Protein AF-A0A7Y2U8V0-F1 (afdb_monomer_lite)

Foldseek 3Di:
DAQAADCLQVLLLQVLQVVVVDDDDDPHPNDALCRQVVVCVVVVPQAGEQEDAFPVSLVRLQVSQLVCVVVVHQREYEYDYDNDDLLCCLARRVVR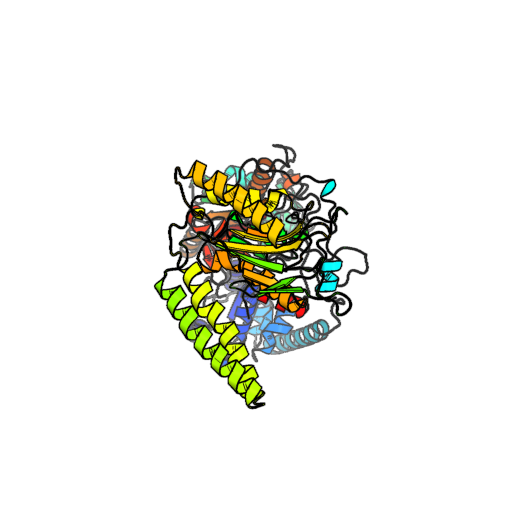HPHHYDYDYGSVRSNVLVVQCPDPVRNVVSRVVSNVSSVVSNVVVPPDDQDFADPVVQLVQEDDDDVVPDFAFFFLDFFKDKDFADQLVLLVQQFQCQVVLVSVVLHAGADPVVRWGHDPDPVSRVVVVVLVVVLVVVSVVCNVVVLKGKIKMKGKALWAADRLWIDRPVQRFIQGWFWAGRDDPPSHHGYILRSQGHHLCLDDDDPDDFPDADADDPVWDFDWDDDPDIDTDDFQHKKKWKWWFQFLDDPVLVVVLVVVLVVLVVQLVVCVVVVPPVSNVVSVVVNVVSCCVRPVVSNLVRGDPLLVVPVVLLVLLLCLLCVCDVNQKHWQKKFDGSTMIITTITGHRVDDPVVSVVSSLVRSQVVSCVVVVHDDGGIHPDMDMDGQHDDVSVLVSVVVRVCSCVVSPNDPPPRIDGDSNDPNVPPPDDPRPSSTMKMKMKMFMPSLQVVLVVCVVVVNNVVNSSSVSVRLSSQVSVVLVVLVVSCVSSPPDPVPPDDSVCSVVVVDAWDWDFDCDQSHNHLCSVVSRCSSNVTCVSGVWDAGPSGQIPPNSMTITMIRRRRPDDDDGRDDDDPNSVVVSCVVVVHD

Secondary structure (DSSP, 8-state):
-TT----HHHHHHHHHHHHTT-------SS--HHHHHHHHHHTT-S-EEEE-SSTHHHHHHHHHHHHHHHTT----EEEESTT--HHHIIIIIGGG-SS-EEE--SHHHHHHHHHHHH-TTTHHHHHHHHHHHHHHHHHHHTS--PPB--HHHHHHT-----TTS--PPPPS--EEEEEEEE-HHHHHTT---HHHHHHTT--SEEETTTTEEE-S-HHHHHHHHHHHHHHHHHHHHHHHTT--EEEEEEEEEEEEEETTEEEEGGGTEEEE--B--B--TTS----BGGGGS-B--------S------PPPTTSPPEEEESSSEEEE-TT--EEEEEEBTTSS-HHHHHHHHHHHHHHHHHHHHHHHTT-HHHHHHHHHHHHHHHIIIIIHHHHTT-S--GGGSHHHHHHHHHHHHTTBTTTEEEEEEEE-SSEEEEEEEE-TT--HHHHHHHHHHHHHHHHHHHHT--S-SB-SPPEEEE--SHHHHHHHHHHHHHHHHHTT--S-SSEEE-TT---SS---------EEEEEEEEEEESHHHHHHHHHHTT-HHHHHHHHHHHHHHHHHHHHHHHHHHHHHHTSS-TTSS-HHHHHTT-SSSB-PPBTBTTS--TTHHHHHHHHHTHHHHH--EE-TT--EESSSEEEEEEB--TT----------HHHHHHHHHHHT--

Sequence (684 aa):
VKGDVHDIGKNIVGVVLACNGFEVIDLGVMVPCEKILDVAAEKRADVIGLSGLITPSLDEMVNIAKEMERRELKTPILIGGATTSPAHTAVKIAPHYSGPIIHVLDASRSVPVTTSLLSEDGRDDLIAQNDAKHAKLRDTFNKKDKETISLEQARNNAAKINWDDYTPPTPEFTGTRVIENQSLRELVDYIDWTPFFHAWELRGVWDRETKTLKSKNTAAAEVAQKLYSDAQELLEEIIESKRFKAKGIYGFFPAYADGDDIILPEHNATFHTLRQQTAKSSGKPNYALSDFVRDGDLRSPSPANKFKTSYPDDETKIQKTRSRLPHWTQSGATYAVTFRLSDSLPRTIIQSYRQEKKHLTQLLNQAIADDNQALEKDATKQLEKLYREKIESALDHEHGACHMKNPDIAQIVADAITHFDGERYSLAAWCVMSNHVHLLIQPKPEYTLPDILKSIKNYSALQANKQLGVTGSFWQKESYDHLIRDEDDFWNQLEYIQHNPTKVGLHDYPFLYIHEDIDDGMTRRPEVAVTDHIGGFVVGIHGADEWAAELREKHEVDSAIMVQAIADRLAEAFAELLHHRARVAWGYERPNEFNHNELIKEIYQGIRPAPGYPAQPDHTEKKTLFKLLKASEQTDIHLTESCAMHPGAAVSGLLFSHPESKYFAISELQKDQVKDYAKRKGWT

Structure (mmCIF, N/CA/C/O backbone):
data_AF-A0A7Y2U8V0-F1
#
_entry.id   AF-A0A7Y2U8V0-F1
#
loop_
_atom_site.group_PDB
_atom_site.id
_atom_site.type_symbol
_atom_site.label_atom_id
_atom_site.label_alt_id
_atom_site.label_comp_id
_atom_site.label_asym_id
_atom_site.label_entity_id
_atom_site.label_seq_id
_atom_site.pdbx_PDB_ins_code
_atom_site.Cartn_x
_atom_site.Cartn_y
_atom_site.Cartn_z
_atom_site.occupancy
_atom_site.B_iso_or_equiv
_atom_site.auth_seq_id
_atom_site.auth_comp_id
_atom_site.auth_asym_id
_atom_site.auth_atom_id
_atom_site.pdbx_PDB_model_num
ATOM 1 N N . VAL A 1 1 ? -15.728 -2.682 11.262 1.00 89.44 1 VAL A N 1
ATOM 2 C CA . VAL A 1 1 ? -16.584 -3.333 10.231 1.00 89.44 1 VAL A CA 1
ATOM 3 C C . VAL A 1 1 ? -15.871 -4.564 9.671 1.00 89.44 1 VAL A C 1
ATOM 5 O O . VAL A 1 1 ? -14.759 -4.838 10.118 1.00 89.44 1 VAL A O 1
ATOM 8 N N . LYS A 1 2 ? -16.480 -5.322 8.747 1.00 91.88 2 LYS A N 1
ATOM 9 C CA . LYS A 1 2 ? -15.847 -6.482 8.094 1.00 91.88 2 LYS A CA 1
ATOM 10 C C . LYS A 1 2 ? -14.490 -6.099 7.477 1.00 91.88 2 LYS A C 1
ATOM 12 O O . LYS A 1 2 ? -14.338 -5.001 6.950 1.00 91.88 2 LYS A O 1
ATOM 17 N N . GLY A 1 3 ? -13.497 -6.982 7.595 1.00 85.69 3 GLY A N 1
ATOM 18 C CA . GLY A 1 3 ? -12.155 -6.794 7.029 1.00 85.69 3 GLY A CA 1
ATOM 19 C C . GLY A 1 3 ? -11.253 -5.763 7.726 1.00 85.69 3 GLY A C 1
ATOM 20 O O . GLY A 1 3 ? -10.063 -5.715 7.413 1.00 85.69 3 GLY A O 1
ATOM 21 N N . ASP A 1 4 ? -11.776 -4.990 8.683 1.00 89.31 4 ASP A N 1
ATOM 22 C CA . ASP A 1 4 ? -11.025 -4.026 9.495 1.00 89.31 4 ASP A CA 1
ATOM 23 C C . ASP A 1 4 ? -10.742 -4.576 10.898 1.00 89.31 4 ASP A C 1
ATOM 25 O O . ASP A 1 4 ? -11.578 -5.279 11.470 1.00 89.31 4 ASP A O 1
ATOM 29 N N . VAL A 1 5 ? -9.577 -4.240 11.447 1.00 87.12 5 VAL A N 1
ATOM 30 C CA . VAL A 1 5 ? -8.979 -4.873 12.638 1.00 87.12 5 VAL A CA 1
ATOM 31 C C . VAL A 1 5 ? -8.702 -3.907 13.785 1.00 87.12 5 VAL A C 1
ATOM 33 O O . VAL A 1 5 ? -8.482 -4.364 14.898 1.00 87.12 5 VAL A O 1
ATOM 36 N N . HIS A 1 6 ? -8.718 -2.593 13.552 1.00 85.56 6 HIS A N 1
ATOM 37 C CA . HIS A 1 6 ? -8.389 -1.629 14.604 1.00 85.56 6 HIS A CA 1
ATOM 38 C C . HIS A 1 6 ? -9.627 -1.209 15.400 1.00 85.56 6 HIS A C 1
ATOM 40 O O . HIS A 1 6 ? -10.667 -0.870 14.827 1.00 85.56 6 HIS A O 1
ATOM 46 N N . ASP A 1 7 ? -9.506 -1.183 16.731 1.00 88.06 7 ASP A N 1
ATOM 47 C CA . ASP A 1 7 ? -10.628 -0.935 17.639 1.00 88.06 7 ASP A CA 1
ATOM 48 C C . ASP A 1 7 ? -10.390 0.104 18.744 1.00 88.06 7 ASP A C 1
ATOM 50 O O . ASP A 1 7 ? -11.353 0.425 19.436 1.00 88.06 7 ASP A O 1
ATOM 54 N N . ILE A 1 8 ? -9.202 0.708 18.877 1.00 86.06 8 ILE A N 1
ATOM 55 C CA . ILE A 1 8 ? -8.900 1.688 19.946 1.00 86.06 8 ILE A CA 1
ATOM 56 C C . ILE A 1 8 ? -9.979 2.780 20.037 1.00 86.06 8 ILE A C 1
ATOM 58 O O . ILE A 1 8 ? -10.619 2.946 21.074 1.00 86.06 8 ILE A O 1
ATOM 62 N N . GLY A 1 9 ? -10.255 3.481 18.931 1.00 87.62 9 GLY A N 1
ATOM 63 C CA . GLY A 1 9 ? -11.272 4.539 18.905 1.00 87.62 9 GLY A CA 1
ATOM 64 C C . GLY A 1 9 ? -12.693 4.032 19.182 1.00 87.62 9 GLY A C 1
ATOM 65 O O . GLY A 1 9 ? -13.466 4.707 19.859 1.00 87.62 9 GLY A O 1
ATOM 66 N N . LYS A 1 10 ? -13.030 2.817 18.720 1.00 91.69 10 LYS A N 1
ATOM 67 C CA . LYS A 1 10 ? -14.318 2.164 19.019 1.00 91.69 10 LYS A CA 1
ATOM 68 C C . LYS A 1 10 ? -14.450 1.903 20.520 1.00 91.69 10 LYS A C 1
ATOM 70 O O . LYS A 1 10 ? -15.509 2.151 21.085 1.00 91.69 10 LYS A O 1
ATOM 75 N N . ASN A 1 11 ? -13.387 1.419 21.153 1.00 88.69 11 ASN A N 1
ATOM 76 C CA . ASN A 1 11 ? -13.387 1.060 22.567 1.00 88.69 11 ASN A CA 1
ATOM 77 C C . ASN A 1 11 ? -13.544 2.300 23.449 1.00 88.69 11 ASN A C 1
ATOM 79 O O . ASN A 1 11 ? -14.352 2.278 24.373 1.00 88.69 11 ASN A O 1
ATOM 83 N N . ILE A 1 12 ? -12.878 3.408 23.104 1.00 88.56 12 ILE A N 1
ATOM 84 C CA . ILE A 1 12 ? -13.067 4.695 23.792 1.00 88.56 12 ILE A CA 1
ATOM 85 C C . ILE A 1 12 ? -14.534 5.145 23.696 1.00 88.56 12 ILE A C 1
ATOM 87 O O . ILE A 1 12 ? -15.135 5.494 24.709 1.00 88.56 12 ILE A O 1
ATOM 91 N N . VAL A 1 13 ? -15.146 5.085 22.506 1.00 92.31 13 VAL A N 1
ATOM 92 C CA . VAL A 1 13 ? -16.578 5.401 22.332 1.00 92.31 13 VAL A CA 1
ATOM 93 C C . VAL A 1 13 ? -17.459 4.486 23.188 1.00 92.31 13 VAL A C 1
ATOM 95 O O . VAL A 1 13 ? -18.376 4.970 23.848 1.00 92.31 13 VAL A O 1
ATOM 98 N N . GLY A 1 14 ? -17.174 3.182 23.212 1.00 91.81 14 GLY A N 1
ATOM 99 C CA . GLY A 1 14 ? -17.920 2.211 24.011 1.00 91.81 14 GLY A CA 1
ATOM 100 C C . GLY A 1 14 ? -17.873 2.509 25.511 1.00 91.81 14 GLY A C 1
ATOM 101 O O . GLY A 1 14 ? -18.919 2.542 26.156 1.00 91.81 14 GLY A O 1
ATOM 102 N N . VAL A 1 15 ? -16.690 2.807 26.057 1.00 88.56 15 VAL A N 1
ATOM 103 C CA . VAL A 1 15 ? -16.525 3.199 27.469 1.00 88.56 15 VAL A CA 1
ATOM 104 C C . VAL A 1 15 ? -17.275 4.495 27.763 1.00 88.56 15 VAL A C 1
ATOM 106 O O . VAL A 1 15 ? -18.047 4.560 28.717 1.00 88.56 15 VAL A O 1
ATOM 109 N N . VAL A 1 16 ? -17.106 5.517 26.921 1.00 90.56 16 VAL A N 1
ATOM 110 C CA . VAL A 1 16 ? -17.748 6.824 27.113 1.00 90.56 16 VAL A CA 1
ATOM 111 C C . VAL A 1 16 ? -19.278 6.707 27.096 1.00 90.56 16 VAL A C 1
ATOM 113 O O . VAL A 1 16 ? -19.941 7.322 27.933 1.00 90.56 16 VAL A O 1
ATOM 116 N N . LEU A 1 17 ? -19.853 5.888 26.211 1.00 94.00 17 LEU A N 1
ATOM 117 C CA . LEU A 1 17 ? -21.291 5.601 26.210 1.00 94.00 17 LEU A CA 1
ATOM 118 C C . LEU A 1 17 ? -21.716 4.825 27.469 1.00 94.00 17 LEU A C 1
ATOM 120 O O . LEU A 1 17 ? -22.671 5.227 28.134 1.00 94.00 17 LEU A O 1
ATOM 124 N N . ALA A 1 18 ? -20.985 3.780 27.862 1.00 91.56 18 ALA A N 1
ATOM 125 C CA . ALA A 1 18 ? -21.295 3.011 29.069 1.00 91.56 18 ALA A CA 1
ATOM 126 C C . ALA A 1 18 ? -21.279 3.878 30.345 1.00 91.56 18 ALA A C 1
ATOM 128 O O . ALA A 1 18 ? -22.190 3.791 31.170 1.00 91.56 18 ALA A O 1
ATOM 129 N N . CYS A 1 19 ? -20.317 4.799 30.472 1.00 89.88 19 CYS A N 1
ATOM 130 C CA . CYS A 1 19 ? -20.254 5.767 31.573 1.00 89.88 19 CYS A CA 1
ATOM 131 C C . CYS A 1 19 ? -21.464 6.714 31.636 1.00 89.88 19 CYS A C 1
ATOM 133 O O . CYS A 1 19 ? -21.724 7.301 32.684 1.00 89.88 19 CYS A O 1
ATOM 135 N N . ASN A 1 20 ? -22.203 6.867 30.535 1.00 93.06 20 ASN A N 1
ATOM 136 C CA . ASN A 1 20 ? -23.404 7.696 30.449 1.00 93.06 20 ASN A CA 1
ATOM 137 C C . ASN A 1 20 ? -24.702 6.869 30.502 1.00 93.06 20 ASN A C 1
ATOM 139 O O . ASN A 1 20 ? -25.769 7.378 30.168 1.00 93.06 20 ASN A O 1
ATOM 143 N N . GLY A 1 21 ? -24.623 5.614 30.961 1.00 92.81 21 GLY A N 1
ATOM 144 C CA . GLY A 1 21 ? -25.786 4.765 31.233 1.00 92.81 21 GLY A CA 1
ATOM 145 C C . GLY A 1 21 ? -26.308 3.975 30.032 1.00 92.81 21 GLY A C 1
ATOM 146 O O . GLY A 1 21 ? -27.380 3.384 30.134 1.00 92.81 21 GLY A O 1
ATOM 147 N N . PHE A 1 22 ? -25.576 3.945 28.914 1.00 95.69 22 PHE A N 1
ATOM 148 C CA . PHE A 1 22 ? -25.919 3.110 27.763 1.00 95.69 22 PHE A CA 1
ATOM 149 C C . PHE A 1 22 ? -25.413 1.673 27.944 1.00 95.69 22 PHE A C 1
ATOM 151 O O . PHE A 1 22 ? -24.284 1.453 28.382 1.00 95.69 22 PHE A O 1
ATOM 158 N N . GLU A 1 23 ? -26.215 0.684 27.549 1.00 95.62 23 GLU A N 1
ATOM 159 C CA . GLU A 1 23 ? -25.723 -0.682 27.354 1.00 95.62 23 GLU A CA 1
ATOM 160 C C . GLU A 1 23 ? -24.986 -0.759 26.010 1.00 95.62 23 GLU A C 1
ATOM 162 O O . GLU A 1 23 ? -25.549 -0.439 24.963 1.00 95.62 23 GLU A O 1
ATOM 167 N N . VAL A 1 24 ? -23.714 -1.168 26.030 1.00 94.94 24 VAL A N 1
ATOM 168 C CA . VAL A 1 24 ? -22.879 -1.261 24.825 1.00 94.94 24 VAL A CA 1
ATOM 169 C C . VAL A 1 24 ? -22.547 -2.717 24.535 1.00 94.94 24 VAL A C 1
ATOM 171 O O . VAL A 1 24 ? -21.868 -3.380 25.316 1.00 94.94 24 VAL A O 1
ATOM 174 N N . ILE A 1 25 ? -22.992 -3.198 23.374 1.00 94.81 25 ILE A N 1
ATOM 175 C CA . ILE A 1 25 ? -22.715 -4.551 22.883 1.00 94.81 25 ILE A CA 1
ATOM 176 C C . ILE A 1 25 ? -21.604 -4.468 21.838 1.00 94.81 25 ILE A C 1
ATOM 178 O O . ILE A 1 25 ? -21.846 -4.172 20.667 1.00 94.81 25 ILE A O 1
ATOM 182 N N . ASP A 1 26 ? -20.370 -4.721 22.267 1.00 93.88 26 ASP A N 1
ATOM 183 C CA . ASP A 1 26 ? -19.216 -4.732 21.374 1.00 93.88 26 ASP A CA 1
ATOM 184 C C . ASP A 1 26 ? -19.083 -6.080 20.650 1.00 93.88 26 ASP A C 1
ATOM 186 O O . ASP A 1 26 ? -18.838 -7.118 21.262 1.00 93.88 26 ASP A O 1
ATOM 190 N N . LEU A 1 27 ? -19.231 -6.064 19.324 1.00 93.88 27 LEU A N 1
ATOM 191 C CA . LEU A 1 27 ? -19.104 -7.259 18.483 1.00 93.88 27 LEU A CA 1
ATOM 192 C C . LEU A 1 27 ? -17.654 -7.572 18.082 1.00 93.88 27 LEU A C 1
ATOM 194 O O . LEU A 1 27 ? -17.418 -8.591 17.426 1.00 93.88 27 LEU A O 1
ATOM 198 N N . GLY A 1 28 ? -16.703 -6.714 18.459 1.00 91.69 28 GLY A N 1
ATOM 199 C CA . GLY A 1 28 ? -15.292 -6.828 18.115 1.00 91.69 28 GLY A CA 1
ATOM 200 C C . GLY A 1 28 ? -14.962 -6.267 16.730 1.00 91.69 28 GLY A C 1
ATOM 201 O O . GLY A 1 28 ? -15.548 -5.285 16.265 1.00 91.69 28 GLY A O 1
ATOM 202 N N . VAL A 1 29 ? -13.979 -6.883 16.076 1.00 92.19 29 VAL A N 1
ATOM 203 C CA . VAL A 1 29 ? -13.429 -6.467 14.776 1.00 92.19 29 VAL A CA 1
ATOM 204 C C . VAL A 1 29 ? -13.704 -7.513 13.698 1.00 92.19 29 VAL A C 1
ATOM 206 O O . VAL A 1 29 ? -14.118 -8.629 14.001 1.00 92.19 29 VAL A O 1
ATOM 209 N N . MET A 1 30 ? -13.533 -7.145 12.424 1.00 91.31 30 MET A N 1
ATOM 210 C CA . MET A 1 30 ? -13.817 -8.008 11.266 1.00 91.31 30 MET A CA 1
ATOM 211 C C . MET A 1 30 ? -15.239 -8.608 11.247 1.00 91.31 30 MET A C 1
ATOM 213 O O . MET A 1 30 ? -15.470 -9.676 10.685 1.00 91.31 30 MET A O 1
ATOM 217 N N . VAL A 1 31 ? -16.216 -7.920 11.842 1.00 94.94 31 VAL A N 1
ATOM 218 C CA . VAL A 1 31 ? -17.587 -8.432 11.998 1.00 94.94 31 VAL A CA 1
ATOM 219 C C . VAL A 1 31 ? -18.361 -8.333 10.673 1.00 94.94 31 VAL A C 1
ATOM 221 O O . VAL A 1 31 ? -18.491 -7.223 10.146 1.00 94.94 31 VAL A O 1
ATOM 224 N N . PRO A 1 32 ? -18.905 -9.444 10.130 1.00 95.12 32 PRO A N 1
ATOM 225 C CA . PRO A 1 32 ? -19.726 -9.420 8.917 1.00 95.12 32 PRO A CA 1
ATOM 226 C C . PRO A 1 32 ? -21.014 -8.608 9.090 1.00 95.12 32 PRO A C 1
ATOM 228 O O . PRO A 1 32 ? -21.604 -8.618 10.170 1.00 95.12 32 PRO A O 1
ATOM 231 N N . CYS A 1 33 ? -21.490 -7.983 8.005 1.00 95.94 33 CYS A N 1
ATOM 232 C CA . CYS A 1 33 ? -22.745 -7.218 7.979 1.00 95.94 33 CYS A CA 1
ATOM 233 C C . CYS A 1 33 ? -23.923 -8.007 8.576 1.00 95.94 33 CYS A C 1
ATOM 235 O O . CYS A 1 33 ? -24.561 -7.523 9.506 1.00 95.94 33 CYS A O 1
ATOM 237 N N . GLU A 1 34 ? -24.129 -9.245 8.121 1.00 95.50 34 GLU A N 1
ATOM 238 C CA . GLU A 1 34 ? -25.167 -10.158 8.621 1.00 95.50 34 GLU A CA 1
ATOM 239 C C . GLU A 1 34 ? -25.155 -10.264 10.150 1.00 95.50 34 GLU A C 1
ATOM 241 O O . GLU A 1 34 ? -26.149 -9.975 10.804 1.00 95.50 34 GLU A O 1
ATOM 246 N N . LYS A 1 35 ? -23.987 -10.554 10.739 1.00 96.81 35 LYS A N 1
ATOM 247 C CA . LYS A 1 35 ? -23.835 -10.703 12.191 1.00 96.81 35 LYS A CA 1
ATOM 248 C C . LYS A 1 35 ? -24.152 -9.408 12.945 1.00 96.81 35 LYS A C 1
ATOM 250 O O . LYS A 1 35 ? -24.738 -9.475 14.021 1.00 96.81 35 LYS A O 1
ATOM 255 N N . ILE A 1 36 ? -23.773 -8.246 12.406 1.00 97.38 36 ILE A N 1
ATOM 256 C CA . ILE A 1 36 ? -24.099 -6.947 13.019 1.00 97.38 36 ILE A CA 1
ATOM 257 C C . ILE A 1 36 ? -25.617 -6.774 13.090 1.00 97.38 36 ILE A C 1
ATOM 259 O O . ILE A 1 36 ? -26.152 -6.449 14.148 1.00 97.38 36 ILE A O 1
ATOM 263 N N . LEU A 1 37 ? -26.308 -7.012 11.974 1.00 97.31 37 LEU A N 1
ATOM 264 C CA . LEU A 1 37 ? -27.749 -6.790 11.873 1.00 97.31 37 LEU A CA 1
ATOM 265 C C . LEU A 1 37 ? -28.555 -7.839 12.642 1.00 97.31 37 LEU A C 1
ATOM 267 O O . LEU A 1 37 ? -29.536 -7.489 13.295 1.00 97.31 37 LEU A O 1
ATOM 271 N N . ASP A 1 38 ? -28.122 -9.098 12.617 1.00 96.12 38 ASP A N 1
ATOM 272 C CA . ASP A 1 38 ? -28.771 -10.194 13.334 1.00 96.12 38 ASP A CA 1
ATOM 273 C C . ASP A 1 38 ? -28.688 -9.984 14.851 1.00 96.12 38 ASP A C 1
ATOM 275 O O . ASP A 1 38 ? -29.702 -10.090 15.540 1.00 96.12 38 ASP A O 1
ATOM 279 N N . VAL A 1 39 ? -27.514 -9.607 15.378 1.00 96.44 39 VAL A N 1
ATOM 280 C CA . VAL A 1 39 ? -27.369 -9.315 16.813 1.00 96.44 39 VAL A CA 1
ATOM 281 C C . VAL A 1 39 ? -28.119 -8.041 17.195 1.00 96.44 39 VAL A C 1
ATOM 283 O O . VAL A 1 39 ? -28.770 -8.022 18.238 1.00 96.44 39 VAL A O 1
ATOM 286 N N . ALA A 1 40 ? -28.093 -6.994 16.363 1.00 96.25 40 ALA A N 1
ATOM 287 C CA . ALA A 1 40 ? -28.872 -5.782 16.618 1.00 96.25 40 ALA A CA 1
ATOM 288 C C . ALA A 1 40 ? -30.379 -6.081 16.707 1.00 96.25 40 ALA A C 1
ATOM 290 O O . ALA A 1 40 ? -31.054 -5.564 17.595 1.00 96.25 40 ALA A O 1
ATOM 291 N N . ALA A 1 41 ? -30.900 -6.959 15.846 1.00 93.81 41 ALA A N 1
ATOM 292 C CA . ALA A 1 41 ? -32.288 -7.405 15.903 1.00 93.81 41 ALA A CA 1
ATOM 293 C C . ALA A 1 41 ? -32.573 -8.287 17.134 1.00 93.81 41 ALA A C 1
ATOM 295 O O . ALA A 1 41 ? -33.556 -8.050 17.838 1.00 93.81 41 ALA A O 1
ATOM 296 N N . GLU A 1 42 ? -31.713 -9.270 17.431 1.00 95.81 42 GLU A N 1
ATOM 297 C CA . GLU A 1 42 ? -31.856 -10.172 18.586 1.00 95.81 42 GLU A CA 1
ATOM 298 C C . GLU A 1 42 ? -31.879 -9.396 19.909 1.00 95.81 42 GLU A C 1
ATOM 300 O O . GLU A 1 42 ? -32.736 -9.623 20.765 1.00 95.81 42 GLU A O 1
ATOM 305 N N . LYS A 1 43 ? -30.941 -8.458 20.062 1.00 96.06 43 LYS A N 1
ATOM 306 C CA . LYS A 1 43 ? -30.762 -7.643 21.267 1.00 96.06 43 LYS A CA 1
ATOM 307 C C . LYS A 1 43 ? -31.650 -6.404 21.286 1.00 96.06 43 LYS A C 1
ATOM 309 O O . LYS A 1 43 ? -31.659 -5.701 22.287 1.00 96.06 43 LYS A O 1
ATOM 314 N N . ARG A 1 44 ? -32.418 -6.166 20.214 1.00 95.44 44 ARG A N 1
ATOM 315 C CA . ARG A 1 44 ? -33.283 -4.989 20.030 1.00 95.44 44 ARG A CA 1
ATOM 316 C C . ARG A 1 44 ? -32.518 -3.681 20.237 1.00 95.44 44 ARG A C 1
ATOM 318 O O . ARG A 1 44 ? -32.982 -2.798 20.944 1.00 95.44 44 ARG A O 1
ATOM 325 N N . ALA A 1 45 ? -31.336 -3.587 19.636 1.00 96.88 45 ALA A N 1
ATOM 326 C CA . ALA A 1 45 ? -30.471 -2.427 19.769 1.00 96.88 45 ALA A CA 1
ATOM 327 C C . ALA A 1 45 ? -31.152 -1.160 19.229 1.00 96.88 45 ALA A C 1
ATOM 329 O O . ALA A 1 45 ? -31.667 -1.147 18.106 1.00 96.88 45 ALA A O 1
ATOM 330 N N . ASP A 1 46 ? -31.092 -0.081 20.008 1.00 97.38 46 ASP A N 1
ATOM 331 C CA . ASP A 1 46 ? -31.693 1.201 19.636 1.00 97.38 46 ASP A CA 1
ATOM 332 C C . ASP A 1 46 ? -30.824 2.017 18.669 1.00 97.38 46 ASP A C 1
ATOM 334 O O . ASP A 1 46 ? -31.339 2.880 17.961 1.00 97.38 46 ASP A O 1
ATOM 338 N N . VAL A 1 47 ? -29.512 1.753 18.621 1.00 97.38 47 VAL A N 1
ATOM 339 C CA . VAL A 1 47 ? -28.532 2.422 17.748 1.00 97.38 47 VAL A CA 1
ATOM 340 C C . VAL A 1 47 ? -27.456 1.421 17.317 1.00 97.38 47 VAL A C 1
ATOM 342 O O . VAL A 1 47 ? -26.994 0.619 18.126 1.00 97.38 47 VAL A O 1
ATOM 345 N N . ILE A 1 48 ? -27.017 1.485 16.056 1.00 98.00 48 ILE A N 1
ATOM 346 C CA . ILE A 1 48 ? -25.882 0.700 15.540 1.00 98.00 48 ILE A CA 1
ATOM 347 C C . ILE A 1 48 ? -24.680 1.623 15.320 1.00 98.00 48 ILE A C 1
ATOM 349 O O . ILE A 1 48 ? -24.774 2.604 14.587 1.00 98.00 48 ILE A O 1
ATOM 353 N N . GLY A 1 49 ? -23.534 1.301 15.923 1.00 97.44 49 GLY A N 1
ATOM 354 C CA . GLY A 1 49 ? -22.270 2.013 15.708 1.00 97.44 49 GLY A CA 1
ATOM 355 C C . GLY A 1 49 ? -21.346 1.273 14.741 1.00 97.44 49 GLY A C 1
ATOM 356 O O . GLY A 1 49 ? -21.069 0.090 14.930 1.00 97.44 49 GLY A O 1
ATOM 357 N N . LEU A 1 50 ? -20.831 1.967 13.724 1.00 97.38 50 LEU A N 1
ATOM 358 C CA . LEU A 1 50 ? -19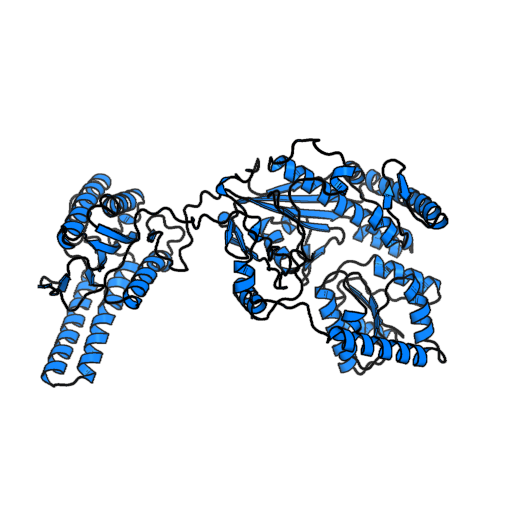.873 1.433 12.754 1.00 97.38 50 LEU A CA 1
ATOM 359 C C . LEU A 1 50 ? -18.543 2.188 12.843 1.00 97.38 50 LEU A C 1
ATOM 361 O O . LEU A 1 50 ? -18.507 3.412 12.724 1.00 97.38 50 LEU A O 1
ATOM 365 N N . SER A 1 51 ? -17.450 1.438 13.004 1.00 95.62 51 SER A N 1
ATOM 366 C CA . SER A 1 51 ? -16.076 1.959 13.038 1.00 95.62 51 SER A CA 1
ATOM 367 C C . SER A 1 51 ? -15.242 1.424 11.871 1.00 95.62 51 SER A C 1
ATOM 369 O O . SER A 1 51 ? -15.341 0.229 11.549 1.00 95.62 51 SER A O 1
ATOM 371 N N . GLY A 1 52 ? -14.425 2.294 11.264 1.00 91.75 52 GLY A N 1
ATOM 372 C CA . GLY A 1 52 ? -13.457 1.952 10.216 1.00 91.75 52 GLY A CA 1
ATOM 373 C C . GLY A 1 52 ? -12.188 2.819 10.233 1.00 91.75 52 GLY A C 1
ATOM 374 O O . GLY A 1 52 ? -12.257 4.035 10.408 1.00 91.75 52 GLY A O 1
ATOM 375 N N . LEU A 1 53 ? -11.028 2.192 10.045 1.00 89.38 53 LEU A N 1
ATOM 376 C CA . LEU A 1 53 ? -9.702 2.804 9.955 1.00 89.38 53 LEU A CA 1
ATOM 377 C C . LEU A 1 53 ? -9.192 2.902 8.513 1.00 89.38 53 LEU A C 1
ATOM 379 O O . LEU A 1 53 ? -8.517 3.871 8.186 1.00 89.38 53 LEU A O 1
ATOM 383 N N . ILE A 1 54 ? -9.465 1.905 7.667 1.00 88.81 54 ILE A N 1
ATOM 384 C CA . ILE A 1 54 ? -8.927 1.836 6.297 1.00 88.81 54 ILE A CA 1
ATOM 385 C C . ILE A 1 54 ? -9.973 2.212 5.243 1.00 88.81 54 ILE A C 1
ATOM 387 O O . ILE A 1 54 ? -11.171 2.232 5.519 1.00 88.81 54 ILE A O 1
ATOM 391 N N . THR A 1 55 ? -9.534 2.577 4.034 1.00 87.25 55 THR A N 1
ATOM 392 C CA . THR A 1 55 ? -10.459 3.051 2.987 1.00 87.25 55 THR A CA 1
ATOM 393 C C . THR A 1 55 ? -11.469 1.988 2.524 1.00 87.25 55 THR A C 1
ATOM 395 O O . THR A 1 55 ? -12.632 2.361 2.368 1.00 87.25 55 THR A O 1
ATOM 398 N N . PRO A 1 56 ? -11.136 0.676 2.433 1.00 89.44 56 PRO A N 1
ATOM 399 C CA . PRO A 1 56 ? -12.129 -0.364 2.128 1.00 89.44 56 PRO A CA 1
ATOM 400 C C . PRO A 1 56 ? -13.275 -0.466 3.147 1.00 89.44 56 PRO A C 1
ATOM 402 O O . PRO A 1 56 ? -14.365 -0.924 2.817 1.00 89.44 56 PRO A O 1
ATOM 405 N N . SER A 1 57 ? -13.069 -0.006 4.386 1.00 91.69 57 SER A N 1
ATOM 406 C CA . SER A 1 57 ? -14.097 -0.022 5.434 1.00 91.69 57 SER A CA 1
ATOM 407 C C . SER A 1 57 ? -15.299 0.864 5.095 1.00 91.69 57 SER A C 1
ATOM 409 O O . SER A 1 57 ? -16.401 0.623 5.588 1.00 91.69 57 SER A O 1
ATOM 411 N N . LEU A 1 58 ? -15.114 1.876 4.241 1.00 92.69 58 LEU A N 1
ATOM 412 C CA . LEU A 1 58 ? -16.190 2.754 3.785 1.00 92.69 58 LEU A CA 1
ATOM 413 C C . LEU A 1 58 ? -17.191 2.019 2.884 1.00 92.69 58 LEU A C 1
ATOM 415 O O . LEU A 1 58 ? -18.394 2.248 3.014 1.00 92.69 58 LEU A O 1
ATOM 419 N N . ASP A 1 59 ? -16.719 1.105 2.031 1.00 90.69 59 ASP A N 1
ATOM 420 C CA . ASP A 1 59 ? -17.586 0.286 1.177 1.00 90.69 59 ASP A CA 1
ATOM 421 C C . ASP A 1 59 ? -18.422 -0.693 2.009 1.00 90.69 59 ASP A C 1
ATOM 423 O O . ASP A 1 59 ? -19.609 -0.884 1.744 1.00 90.69 59 ASP A O 1
ATOM 427 N N . GLU A 1 60 ? -17.850 -1.242 3.084 1.00 94.94 60 GLU A N 1
ATOM 428 C CA . GLU A 1 60 ? -18.595 -2.070 4.037 1.00 94.94 60 GLU A CA 1
ATOM 429 C C . GLU A 1 60 ? -19.682 -1.273 4.772 1.00 94.94 60 GLU A C 1
ATOM 431 O O . GLU A 1 60 ? -20.785 -1.778 4.975 1.00 94.94 60 GLU A O 1
ATOM 436 N N . MET A 1 61 ? -19.436 -0.005 5.120 1.00 97.38 61 MET A N 1
ATOM 437 C CA . MET A 1 61 ? -20.478 0.856 5.701 1.00 97.38 61 MET A CA 1
ATOM 438 C C . MET A 1 61 ? -21.611 1.144 4.704 1.00 97.38 61 MET A C 1
ATOM 440 O O . MET A 1 61 ? -22.779 1.168 5.094 1.00 97.38 61 MET A O 1
ATOM 444 N N . VAL A 1 62 ? -21.292 1.316 3.415 1.00 96.69 62 VAL A N 1
ATOM 445 C CA . VAL A 1 62 ? -22.297 1.422 2.342 1.00 96.69 62 VAL A CA 1
ATOM 446 C C . VAL A 1 62 ? -23.095 0.125 2.204 1.00 96.69 62 VAL A C 1
ATOM 448 O O . VAL A 1 62 ? -24.318 0.173 2.064 1.00 96.69 62 VAL A O 1
ATOM 451 N N . ASN A 1 63 ? -22.423 -1.026 2.244 1.00 96.62 63 ASN A N 1
ATOM 452 C CA . ASN A 1 63 ? -23.062 -2.337 2.183 1.00 96.62 63 ASN A CA 1
ATOM 453 C C . ASN A 1 63 ? -24.046 -2.534 3.346 1.00 96.62 63 ASN A C 1
ATOM 455 O O . ASN A 1 63 ? -25.198 -2.892 3.117 1.00 96.62 63 ASN A O 1
ATOM 459 N N . ILE A 1 64 ? -23.634 -2.196 4.572 1.00 97.50 64 ILE A N 1
ATOM 460 C CA . ILE A 1 64 ? -24.501 -2.255 5.755 1.00 97.50 64 ILE A CA 1
ATOM 461 C C . ILE A 1 64 ? -25.719 -1.341 5.588 1.00 97.50 64 ILE A C 1
ATOM 463 O O . ILE A 1 64 ? -26.833 -1.787 5.833 1.00 97.50 64 ILE A O 1
ATOM 467 N N . ALA A 1 65 ? -25.547 -0.102 5.114 1.00 97.81 65 ALA A N 1
ATOM 468 C CA . ALA A 1 65 ? -26.669 0.808 4.870 1.00 97.81 65 ALA A CA 1
ATOM 469 C C . ALA A 1 65 ? -27.686 0.227 3.863 1.00 97.81 65 ALA A C 1
ATOM 471 O O . ALA A 1 65 ? -28.887 0.223 4.133 1.00 97.81 65 ALA A O 1
ATOM 472 N N . LYS A 1 66 ? -27.208 -0.334 2.741 1.00 97.69 66 LYS A N 1
ATOM 473 C CA . LYS A 1 66 ? -28.061 -1.001 1.738 1.00 97.69 66 LYS A CA 1
ATOM 474 C C . LYS A 1 66 ? -28.796 -2.208 2.313 1.00 97.69 66 LYS A C 1
ATOM 476 O O . LYS A 1 66 ? -29.968 -2.412 2.013 1.00 97.69 66 LYS A O 1
ATOM 481 N N . GLU A 1 67 ? -28.109 -3.011 3.116 1.00 97.81 67 GLU A N 1
ATOM 482 C CA . GLU A 1 67 ? -28.682 -4.211 3.715 1.00 97.81 67 GLU A CA 1
ATOM 483 C C . GLU A 1 67 ? -29.713 -3.864 4.799 1.00 97.81 67 GLU A C 1
ATOM 485 O O . GLU A 1 67 ? -30.762 -4.501 4.880 1.00 97.81 67 GLU A O 1
ATOM 490 N N . MET A 1 68 ? -29.480 -2.801 5.574 1.00 97.81 68 MET A N 1
ATOM 491 C CA . MET A 1 68 ? -30.468 -2.265 6.511 1.00 97.81 68 MET A CA 1
ATOM 492 C C . MET A 1 68 ? -31.726 -1.770 5.798 1.00 97.81 68 MET A C 1
ATOM 494 O O . MET A 1 68 ? -32.829 -2.060 6.260 1.00 97.81 68 MET A O 1
ATOM 498 N N . GLU A 1 69 ? -31.579 -1.089 4.657 1.00 97.75 69 GLU A N 1
ATOM 499 C CA . GLU A 1 69 ? -32.717 -0.683 3.825 1.00 97.75 69 GLU A CA 1
ATOM 500 C C . GLU A 1 69 ? -33.464 -1.896 3.262 1.00 97.75 69 GLU A C 1
ATOM 502 O O . GLU A 1 69 ? -34.688 -1.963 3.344 1.00 97.75 69 GLU A O 1
ATOM 507 N N . ARG A 1 70 ? -32.736 -2.901 2.758 1.00 97.50 70 ARG A N 1
ATOM 508 C CA . ARG A 1 70 ? -33.315 -4.150 2.236 1.00 97.50 70 ARG A CA 1
ATOM 509 C C . ARG A 1 70 ? -34.117 -4.914 3.295 1.00 97.50 70 ARG A C 1
ATOM 511 O O . ARG A 1 70 ? -35.090 -5.581 2.955 1.00 97.50 70 ARG A O 1
ATOM 518 N N . ARG A 1 71 ? -33.694 -4.844 4.559 1.00 96.25 71 ARG A N 1
ATOM 519 C CA . ARG A 1 71 ? -34.379 -5.443 5.718 1.00 96.25 71 ARG A CA 1
ATOM 520 C C . ARG A 1 71 ? -35.439 -4.531 6.339 1.00 96.25 71 ARG A C 1
ATOM 522 O O . ARG A 1 71 ? -36.005 -4.898 7.364 1.00 96.25 71 ARG A O 1
ATOM 529 N N . GLU A 1 72 ? -35.682 -3.360 5.751 1.00 95.75 72 GLU A N 1
ATOM 530 C CA . GLU A 1 72 ? -36.650 -2.362 6.222 1.00 95.75 72 GLU A CA 1
ATOM 531 C C . GLU A 1 72 ? -36.413 -1.916 7.678 1.00 95.75 72 GLU A C 1
ATOM 533 O O . GLU A 1 72 ? -37.341 -1.528 8.394 1.00 95.75 72 GLU A O 1
ATOM 538 N N . LEU A 1 73 ? -35.155 -1.948 8.132 1.00 94.38 73 LEU A N 1
ATOM 539 C CA . LEU A 1 73 ? -34.791 -1.509 9.476 1.00 94.38 73 LEU A CA 1
ATOM 540 C C . LEU A 1 73 ? -34.971 0.011 9.614 1.00 94.38 73 LEU A C 1
ATOM 542 O O . LEU A 1 73 ? -34.944 0.759 8.635 1.00 94.38 73 LEU A O 1
ATOM 546 N N . LYS A 1 74 ? -35.186 0.474 10.852 1.00 92.75 74 LYS A N 1
ATOM 547 C CA . LYS A 1 74 ? -35.330 1.908 11.189 1.00 92.75 74 LYS A CA 1
ATOM 548 C C . LYS A 1 74 ? -34.361 2.386 12.268 1.00 92.75 74 LYS A C 1
ATOM 550 O O . LYS A 1 74 ? -34.347 3.570 12.608 1.00 92.75 74 LYS A O 1
ATOM 555 N N . THR A 1 75 ? -33.537 1.478 12.786 1.00 96.31 75 THR A N 1
ATOM 556 C CA . THR A 1 75 ? -32.500 1.762 13.776 1.00 96.31 75 THR A CA 1
ATOM 557 C C . THR A 1 75 ? -31.504 2.792 13.219 1.00 96.31 75 THR A C 1
ATOM 559 O O . THR A 1 75 ? -30.998 2.596 12.110 1.00 96.31 75 THR A O 1
ATOM 562 N N . PRO A 1 76 ? -31.224 3.900 13.928 1.00 97.06 76 PRO A N 1
ATOM 563 C CA . PRO A 1 76 ? -30.186 4.854 13.551 1.00 97.06 76 PRO A CA 1
ATOM 564 C C . PRO A 1 76 ? -28.788 4.231 13.471 1.00 97.06 76 PRO A C 1
ATOM 566 O O . PRO A 1 76 ? -28.450 3.336 14.249 1.00 97.06 76 PRO A O 1
ATOM 569 N N . ILE A 1 77 ? -27.958 4.765 12.573 1.00 97.81 77 ILE A N 1
ATOM 570 C CA . ILE A 1 77 ? -26.549 4.393 12.416 1.00 97.81 77 ILE A CA 1
ATOM 571 C C . ILE A 1 77 ? -25.655 5.559 12.840 1.00 97.81 77 ILE A C 1
ATOM 573 O O . ILE A 1 77 ? -25.790 6.675 12.330 1.00 97.81 77 ILE A O 1
ATOM 577 N N . LEU A 1 78 ? -24.690 5.283 13.715 1.00 98.00 78 LEU A N 1
ATOM 578 C CA . LEU A 1 78 ? -23.554 6.159 13.982 1.00 98.00 78 LEU A CA 1
ATOM 579 C C . LEU A 1 78 ? -22.347 5.687 13.177 1.00 98.00 78 LEU A C 1
ATOM 581 O O . LEU A 1 78 ? -21.968 4.519 13.240 1.00 98.00 78 LEU A O 1
ATOM 585 N N . ILE A 1 79 ? -21.731 6.602 12.435 1.00 96.81 79 ILE A N 1
ATOM 586 C CA . ILE A 1 79 ? -20.534 6.336 11.633 1.00 96.81 79 ILE A CA 1
ATOM 587 C C . ILE A 1 79 ? -19.354 7.102 12.218 1.00 96.81 79 ILE A C 1
ATOM 589 O O . ILE A 1 79 ? -19.450 8.314 12.413 1.00 96.81 79 ILE A O 1
ATOM 593 N N . GLY A 1 80 ? -18.246 6.405 12.459 1.00 94.88 80 GLY A N 1
ATOM 594 C CA . GLY A 1 80 ? -16.997 6.997 12.927 1.00 94.88 80 GLY A CA 1
ATOM 595 C C . GLY A 1 80 ? -15.764 6.181 12.532 1.00 94.88 80 GLY A C 1
ATOM 596 O O . GLY A 1 80 ? -15.857 5.123 11.907 1.00 94.88 80 GLY A O 1
ATOM 597 N N . GLY A 1 81 ? -14.591 6.683 12.915 1.00 91.44 81 GLY A N 1
ATOM 598 C CA . GLY A 1 81 ? -13.288 6.094 12.590 1.00 91.44 81 GLY A CA 1
ATOM 599 C C . GLY A 1 81 ? -12.477 6.940 11.601 1.00 91.44 81 GLY A C 1
ATOM 600 O O . GLY A 1 81 ? -13.001 7.873 10.990 1.00 91.44 81 GLY A O 1
ATOM 601 N N . ALA A 1 82 ? -11.178 6.659 11.474 1.00 87.25 82 ALA A N 1
ATOM 602 C CA . ALA A 1 82 ? -10.214 7.587 10.870 1.00 87.25 82 ALA A CA 1
ATOM 603 C C . ALA A 1 82 ? -10.469 7.907 9.388 1.00 87.25 82 ALA A C 1
ATOM 605 O O . ALA A 1 82 ? -10.179 9.017 8.948 1.00 87.25 82 ALA A O 1
ATOM 606 N N . THR A 1 83 ? -11.008 6.958 8.617 1.00 86.00 83 THR A N 1
ATOM 607 C CA . THR A 1 83 ? -11.321 7.160 7.191 1.00 86.00 83 THR A CA 1
ATOM 608 C C . THR A 1 83 ? -12.698 7.757 6.951 1.00 86.00 83 THR A C 1
ATOM 610 O O . THR A 1 83 ? -13.017 8.147 5.826 1.00 86.00 83 THR A O 1
ATOM 613 N N . THR A 1 84 ? -13.524 7.861 7.992 1.00 91.88 84 THR A N 1
ATOM 614 C CA . THR A 1 84 ? -14.863 8.433 7.874 1.00 91.88 84 THR A CA 1
ATOM 615 C C . THR A 1 84 ? -14.821 9.958 7.869 1.00 91.88 84 THR A C 1
ATOM 617 O O . THR A 1 84 ? -13.925 10.598 8.417 1.00 91.88 84 THR A O 1
ATOM 620 N N . SER A 1 85 ? -15.789 10.569 7.187 1.00 92.88 85 SER A N 1
ATOM 621 C CA . SER A 1 85 ? -15.966 12.019 7.211 1.00 92.88 85 SER A CA 1
ATOM 622 C C . SER A 1 85 ? -17.439 12.395 7.065 1.00 92.88 85 SER A C 1
ATOM 624 O O . SER A 1 85 ? -18.221 11.622 6.489 1.00 92.88 85 SER A O 1
ATOM 626 N N . PRO A 1 86 ? -17.845 13.603 7.506 1.00 93.38 86 PRO A N 1
ATOM 627 C CA . PRO A 1 86 ? -19.203 14.089 7.284 1.00 93.38 86 PRO A CA 1
ATOM 628 C C . PRO A 1 86 ? -19.568 14.134 5.795 1.00 93.38 86 PRO A C 1
ATOM 630 O O . PRO A 1 86 ? -20.685 13.788 5.422 1.00 93.38 86 PRO A O 1
ATOM 633 N N . ALA A 1 87 ? -18.621 14.536 4.939 1.00 91.06 87 ALA A N 1
ATOM 634 C CA . ALA A 1 87 ? -18.839 14.644 3.499 1.00 91.06 87 ALA A CA 1
ATOM 635 C C . ALA A 1 87 ? -19.048 13.267 2.855 1.00 91.06 87 ALA A C 1
ATOM 637 O O . ALA A 1 87 ? -20.046 13.064 2.167 1.00 91.06 87 ALA A O 1
ATOM 638 N N . HIS A 1 88 ? -18.159 12.305 3.128 1.00 91.31 88 HIS A N 1
ATOM 639 C CA . HIS A 1 88 ? -18.302 10.947 2.601 1.00 91.31 88 HIS A CA 1
ATOM 640 C C . HIS A 1 88 ? -19.612 10.302 3.072 1.00 91.31 88 HIS A C 1
ATOM 642 O O . HIS A 1 88 ? -20.354 9.742 2.267 1.00 91.31 88 HIS A O 1
ATOM 648 N N . THR A 1 89 ? -19.944 10.450 4.357 1.00 95.75 89 THR A N 1
ATOM 649 C CA . THR A 1 89 ? -21.193 9.929 4.930 1.00 95.75 89 THR A CA 1
ATOM 650 C C . THR A 1 89 ? -22.419 10.483 4.203 1.00 95.75 89 THR A C 1
ATOM 652 O O . THR A 1 89 ? -23.260 9.710 3.751 1.00 95.75 89 THR A O 1
ATOM 655 N N . ALA A 1 90 ? -22.485 11.802 4.003 1.00 95.75 90 ALA A N 1
ATOM 656 C CA . ALA A 1 90 ? -23.609 12.467 3.343 1.00 95.75 90 ALA A CA 1
ATOM 657 C C . ALA A 1 90 ? -23.784 12.080 1.862 1.00 95.75 90 ALA A C 1
ATOM 659 O O . ALA A 1 90 ? -24.914 12.021 1.364 1.00 95.75 90 ALA A O 1
ATOM 660 N N . VAL A 1 91 ? -22.668 11.875 1.155 1.00 92.50 91 VAL A N 1
ATOM 661 C CA . VAL A 1 91 ? -22.627 11.691 -0.305 1.00 92.50 91 VAL A CA 1
ATOM 662 C C . VAL A 1 91 ? -22.706 10.222 -0.710 1.00 92.50 91 VAL A C 1
ATOM 664 O O . VAL A 1 91 ? -23.319 9.913 -1.728 1.00 92.50 91 VAL A O 1
ATOM 667 N N . LYS A 1 92 ? -22.072 9.321 0.047 1.00 93.81 92 LYS A N 1
ATOM 668 C CA . LYS A 1 92 ? -21.871 7.924 -0.359 1.00 93.81 92 LYS A CA 1
ATOM 669 C C . LYS A 1 92 ? -22.598 6.908 0.507 1.00 93.81 92 LYS A C 1
ATOM 671 O O . LYS A 1 92 ? -22.908 5.848 -0.011 1.00 93.81 92 LYS A O 1
ATOM 676 N N . ILE A 1 93 ? -22.887 7.208 1.776 1.00 96.62 93 ILE A N 1
ATOM 677 C CA . ILE A 1 93 ? -23.484 6.228 2.702 1.00 96.62 93 ILE A CA 1
ATOM 678 C C . ILE A 1 93 ? -24.968 6.520 2.935 1.00 96.62 93 ILE A C 1
ATOM 680 O O . ILE A 1 93 ? -25.817 5.691 2.623 1.00 96.62 93 ILE A O 1
ATOM 684 N N . ALA A 1 94 ? -25.287 7.730 3.403 1.00 96.69 94 ALA A N 1
ATOM 685 C CA . ALA A 1 94 ? -26.646 8.169 3.720 1.00 96.69 94 ALA A CA 1
ATOM 686 C C . ALA A 1 94 ? -27.685 7.955 2.598 1.00 96.69 94 ALA A C 1
ATOM 688 O O . ALA A 1 94 ? -28.813 7.609 2.926 1.00 96.69 94 ALA A O 1
ATOM 689 N N . PRO A 1 95 ? -27.370 8.098 1.292 1.00 96.38 95 PRO A N 1
ATOM 690 C CA . PRO A 1 95 ? -28.359 7.864 0.234 1.00 96.38 95 PRO A CA 1
ATOM 691 C C . PRO A 1 95 ? -28.876 6.422 0.126 1.00 96.38 95 PRO A C 1
ATOM 693 O O . PRO A 1 95 ? -29.823 6.181 -0.617 1.00 96.38 95 PRO A O 1
ATOM 696 N N . HIS A 1 96 ? -28.237 5.462 0.797 1.00 97.38 96 HIS A N 1
ATOM 697 C CA . HIS A 1 96 ? -28.574 4.044 0.699 1.00 97.38 96 HIS A CA 1
ATOM 698 C C . HIS A 1 96 ? -29.459 3.523 1.834 1.00 97.38 96 HIS A C 1
ATOM 700 O O . HIS A 1 96 ? -29.777 2.339 1.820 1.00 97.38 96 HIS A O 1
ATOM 706 N N . TYR A 1 97 ? -29.851 4.373 2.785 1.00 98.00 97 TYR A N 1
ATOM 707 C CA . TYR A 1 97 ? -30.693 3.995 3.916 1.00 98.00 97 TYR A CA 1
ATOM 708 C C . TYR A 1 97 ? -31.678 5.113 4.258 1.00 98.00 97 TYR A C 1
ATOM 710 O O . TYR A 1 97 ? -31.303 6.279 4.342 1.00 98.00 97 TYR A O 1
ATOM 718 N N . SER A 1 98 ? -32.944 4.751 4.449 1.00 95.94 98 SER A N 1
ATOM 719 C CA . SER A 1 98 ? -34.041 5.669 4.773 1.00 95.94 98 SER A CA 1
ATOM 720 C C . SER A 1 98 ? -34.069 6.084 6.245 1.00 95.94 98 SER A C 1
ATOM 722 O O . SER A 1 98 ? -34.723 7.069 6.587 1.00 95.94 98 SER A O 1
ATOM 724 N N . GLY A 1 99 ? -33.394 5.338 7.125 1.00 95.31 99 GLY A N 1
ATOM 725 C CA . GLY A 1 99 ? -33.233 5.703 8.529 1.00 95.31 99 GLY A CA 1
ATOM 726 C C . GLY A 1 99 ? -32.078 6.690 8.766 1.00 95.31 99 GLY A C 1
ATOM 727 O O . GLY A 1 99 ? -31.276 6.958 7.869 1.00 95.31 99 GLY A O 1
ATOM 728 N N . PRO A 1 100 ? -31.952 7.236 9.990 1.00 96.12 100 PRO A N 1
ATOM 729 C CA . PRO A 1 100 ? -30.933 8.238 10.286 1.00 96.12 100 PRO A CA 1
ATOM 730 C C . PRO A 1 100 ? -29.518 7.655 10.215 1.00 96.12 100 PRO A C 1
ATOM 732 O O . PRO A 1 100 ? -29.217 6.676 10.896 1.00 96.12 100 PRO A O 1
ATOM 735 N N . ILE A 1 101 ? -28.630 8.297 9.452 1.00 97.81 101 ILE A N 1
ATOM 736 C CA . ILE A 1 101 ? -27.181 8.051 9.488 1.00 97.81 101 ILE A CA 1
ATOM 737 C C . ILE A 1 101 ? -26.484 9.328 9.942 1.00 97.81 101 ILE A C 1
ATOM 739 O O . ILE A 1 101 ? -26.584 10.360 9.273 1.00 97.81 101 ILE A O 1
ATOM 743 N N . ILE A 1 102 ? -25.757 9.258 11.055 1.00 97.56 102 ILE A N 1
ATOM 744 C CA . ILE A 1 102 ? -25.059 10.404 11.640 1.00 97.56 102 ILE A CA 1
ATOM 745 C C . ILE A 1 102 ? -23.568 10.099 11.754 1.00 97.56 102 ILE A C 1
ATOM 747 O O . ILE A 1 102 ? -23.152 9.146 12.408 1.00 97.56 102 ILE A O 1
ATOM 751 N N . HIS A 1 103 ? -22.748 10.952 11.142 1.00 97.44 103 HIS A N 1
ATOM 752 C CA . HIS A 1 103 ? -21.304 10.921 11.348 1.00 97.44 103 HIS A CA 1
ATOM 753 C C . HIS A 1 103 ? -20.934 11.564 12.689 1.00 97.44 103 HIS A C 1
ATOM 755 O O . HIS A 1 103 ? -21.207 12.751 12.909 1.00 97.44 103 HIS A O 1
ATOM 761 N N . VAL A 1 104 ? -20.222 10.823 13.533 1.00 94.81 104 VAL A N 1
ATOM 762 C CA . VAL A 1 104 ? -19.719 11.271 14.834 1.00 94.81 104 VAL A CA 1
ATOM 763 C C . VAL A 1 104 ? -18.202 11.414 14.752 1.00 94.81 104 VAL A C 1
ATOM 765 O O . VAL A 1 104 ? -17.501 10.481 14.380 1.00 94.81 104 VAL A O 1
ATOM 768 N N . LEU A 1 105 ? -17.701 12.614 15.058 1.00 88.38 105 LEU A N 1
ATOM 769 C CA . LEU A 1 105 ? -16.287 12.948 14.868 1.00 88.38 105 LEU A CA 1
ATOM 770 C C . LEU A 1 105 ? -15.364 12.246 15.870 1.00 88.38 105 LEU A C 1
ATOM 772 O O . LEU A 1 105 ? -14.272 11.828 15.500 1.00 88.38 105 LEU A O 1
ATOM 776 N N . ASP A 1 106 ? -15.784 12.179 17.128 1.00 86.12 106 ASP A N 1
ATOM 777 C CA . ASP A 1 106 ? -14.955 11.750 18.249 1.00 86.12 106 ASP A CA 1
ATOM 778 C C . ASP A 1 106 ? -15.829 11.225 19.402 1.00 86.12 106 ASP A C 1
ATOM 780 O O . ASP A 1 106 ? -17.066 11.293 19.348 1.00 86.12 106 ASP A O 1
ATOM 784 N N . ALA A 1 107 ? -15.196 10.669 20.437 1.00 86.31 107 ALA A N 1
ATOM 785 C CA . ALA A 1 107 ? -15.913 10.022 21.528 1.00 86.31 107 ALA A CA 1
ATOM 786 C C . ALA A 1 107 ? -16.721 11.029 22.352 1.00 86.31 107 ALA A C 1
ATOM 788 O O . ALA A 1 107 ? -17.861 10.731 22.719 1.00 86.31 107 ALA A O 1
ATOM 789 N N . SER A 1 108 ? -16.206 12.247 22.552 1.00 85.88 108 SER A N 1
ATOM 790 C CA . SER A 1 108 ? -16.917 13.315 23.271 1.00 85.88 108 SER A CA 1
ATOM 791 C C . SER A 1 108 ? -18.269 13.677 22.637 1.00 85.88 108 SER A C 1
ATOM 793 O O . SER A 1 108 ? -19.212 14.073 23.327 1.00 85.88 108 SER A O 1
ATOM 795 N N . ARG A 1 109 ? -18.396 13.516 21.312 1.00 91.56 109 ARG A N 1
ATOM 796 C CA . ARG A 1 109 ? -19.634 13.784 20.563 1.00 91.56 109 ARG A CA 1
ATOM 797 C C . ARG A 1 109 ? -20.593 12.600 20.513 1.00 91.56 109 ARG A C 1
ATOM 799 O O . ARG A 1 109 ? -21.762 12.815 20.200 1.00 91.56 109 ARG A O 1
ATOM 806 N N . SER A 1 110 ? -20.143 11.389 20.833 1.00 93.62 110 SER A N 1
ATOM 807 C CA . SER A 1 110 ? -20.980 10.184 20.762 1.00 93.62 110 SER A CA 1
ATOM 808 C C . SER A 1 110 ? -22.164 10.229 21.734 1.00 93.62 110 SER A C 1
ATOM 810 O O . SER A 1 110 ? -23.292 9.953 21.329 1.00 93.62 110 SER A O 1
ATOM 812 N N . VAL A 1 111 ? -21.941 10.671 22.974 1.00 94.44 111 VAL A N 1
ATOM 813 C CA . VAL A 1 111 ? -22.972 10.771 24.022 1.00 94.44 111 VAL A CA 1
ATOM 814 C C . VAL A 1 111 ? -24.081 11.754 23.649 1.00 94.44 111 VAL A C 1
ATOM 816 O O . VAL A 1 111 ? -25.220 11.309 23.538 1.00 94.44 111 VAL A O 1
ATOM 819 N N . PRO A 1 112 ? -23.816 13.054 23.391 1.00 95.00 112 PRO A N 1
ATOM 820 C CA . PRO A 1 112 ? -24.894 13.999 23.100 1.00 95.00 112 PRO A CA 1
ATOM 821 C C . PRO A 1 112 ? -25.692 13.619 21.846 1.00 95.00 112 PRO A C 1
ATOM 823 O O . PRO A 1 112 ? -26.904 13.817 21.817 1.00 95.00 112 PRO A O 1
ATOM 826 N N . VAL A 1 113 ? -25.041 13.037 20.830 1.00 96.00 113 VAL A N 1
ATOM 827 C CA . VAL A 1 113 ? -25.729 12.543 19.627 1.00 96.00 113 VAL A CA 1
ATOM 828 C C . VAL A 1 113 ? -26.640 11.362 19.964 1.00 96.00 113 VAL A C 1
ATOM 830 O O . VAL A 1 113 ? -27.805 11.371 19.576 1.00 96.00 113 VAL A O 1
ATOM 833 N N . THR A 1 114 ? -26.139 10.372 20.706 1.00 96.19 114 THR A N 1
ATOM 834 C CA . THR A 1 114 ? -26.908 9.171 21.075 1.00 96.19 114 THR A CA 1
ATOM 835 C C . THR A 1 114 ? -28.082 9.525 21.985 1.00 96.19 114 THR A C 1
ATOM 837 O O . THR A 1 114 ? -29.209 9.123 21.711 1.00 96.19 114 THR A O 1
ATOM 840 N N . THR A 1 115 ? -27.863 10.358 23.007 1.00 95.69 115 THR A N 1
ATOM 841 C CA . THR A 1 115 ? -28.926 10.847 23.896 1.00 95.69 115 THR A CA 1
ATOM 842 C C . THR A 1 115 ? -30.018 11.574 23.115 1.00 95.69 115 THR A C 1
ATOM 844 O O . THR A 1 115 ? -31.199 11.305 23.313 1.00 95.69 115 THR A O 1
ATOM 847 N N . SER A 1 116 ? -29.643 12.466 22.194 1.00 96.12 116 SER A N 1
ATOM 848 C CA . SER A 1 116 ? -30.611 13.214 21.387 1.00 96.12 116 SER A CA 1
ATOM 849 C C . SER A 1 116 ? -31.363 12.313 20.400 1.00 96.12 116 SER A C 1
ATOM 851 O O . SER A 1 116 ? -32.560 12.506 20.216 1.00 96.12 116 SER A O 1
ATOM 853 N N . LEU A 1 117 ? -30.712 11.301 19.808 1.00 95.06 117 LEU A N 1
ATOM 854 C CA . LEU A 1 117 ? -31.362 10.309 18.936 1.00 95.06 117 LEU A CA 1
ATOM 855 C C . LEU A 1 117 ? -32.429 9.467 19.650 1.00 95.06 117 LEU A C 1
ATOM 857 O O . LEU A 1 117 ? -33.363 8.992 18.996 1.00 95.06 117 LEU A O 1
ATOM 861 N N . LEU A 1 118 ? -32.261 9.250 20.955 1.00 94.62 118 LEU A N 1
ATOM 862 C CA . LEU A 1 118 ? -33.133 8.415 21.785 1.00 94.62 118 LEU A CA 1
ATOM 863 C C . LEU A 1 118 ? -34.163 9.220 22.589 1.00 94.62 118 LEU A C 1
ATOM 865 O O . LEU A 1 118 ? -35.096 8.642 23.136 1.00 94.62 118 LEU A O 1
ATOM 869 N N . SER A 1 119 ? -34.018 10.544 22.653 1.00 95.06 119 SER A N 1
ATOM 870 C CA . SER A 1 119 ? -34.990 11.428 23.301 1.00 95.06 119 SER A CA 1
ATOM 871 C C . SER A 1 119 ? -36.244 11.635 22.446 1.00 95.06 119 SER A C 1
ATOM 873 O O . SER A 1 119 ? -36.130 11.825 21.237 1.00 95.06 119 SER A O 1
ATOM 875 N N . GLU A 1 120 ? -37.425 11.676 23.070 1.00 90.50 120 GLU A N 1
ATOM 876 C CA . GLU A 1 120 ? -38.687 11.969 22.369 1.00 90.50 120 GLU A CA 1
ATOM 877 C C . GLU A 1 120 ? -38.692 13.385 21.768 1.00 90.50 120 GLU A C 1
ATOM 879 O O . GLU A 1 120 ? -39.036 13.553 20.602 1.00 90.50 120 GLU A O 1
ATOM 884 N N . ASP A 1 121 ? -38.233 14.386 22.526 1.00 90.38 121 ASP A N 1
ATOM 885 C CA . ASP A 1 121 ? -38.284 15.794 22.107 1.00 90.38 121 ASP A CA 1
ATOM 886 C C . ASP A 1 121 ? -37.131 16.207 21.173 1.00 90.38 121 ASP A C 1
ATOM 888 O O . ASP A 1 121 ? -37.267 17.145 20.392 1.00 90.38 121 ASP A O 1
ATOM 892 N N . GLY A 1 122 ? -35.968 15.549 21.260 1.00 89.56 122 GLY A N 1
ATOM 893 C CA . GLY A 1 122 ? -34.752 15.962 20.545 1.00 89.56 122 GLY A CA 1
ATOM 894 C C . GLY A 1 122 ? -34.452 15.175 19.269 1.00 89.56 122 GLY A C 1
ATOM 895 O O . GLY A 1 122 ? -33.589 15.585 18.487 1.00 89.56 122 GLY A O 1
ATOM 896 N N . ARG A 1 123 ? -35.124 14.039 19.044 1.00 94.38 123 ARG A N 1
ATOM 897 C CA . ARG A 1 123 ? -34.817 13.134 17.927 1.00 94.38 123 ARG A CA 1
ATOM 898 C C . ARG A 1 123 ? -35.109 13.767 16.571 1.00 94.38 123 ARG A C 1
ATOM 900 O O . ARG A 1 123 ? -34.225 13.791 15.714 1.00 94.38 123 ARG A O 1
ATOM 907 N N . ASP A 1 124 ? -36.324 14.269 16.377 1.00 94.88 124 ASP A N 1
ATOM 908 C CA . ASP A 1 124 ? -36.765 14.785 15.077 1.00 94.88 124 ASP A CA 1
ATOM 909 C C . ASP A 1 124 ? -35.991 16.049 14.681 1.00 94.88 124 ASP A C 1
ATOM 911 O O . ASP A 1 124 ? -35.553 16.181 13.534 1.00 94.88 124 ASP A O 1
ATOM 915 N N . ASP A 1 125 ? -35.714 16.924 15.650 1.00 96.12 125 ASP A N 1
ATOM 916 C CA . ASP A 1 125 ? -34.894 18.120 15.452 1.00 96.12 125 ASP A CA 1
ATOM 917 C C . ASP A 1 125 ? -33.456 17.770 15.043 1.00 96.12 125 ASP A C 1
ATOM 919 O O . ASP A 1 125 ? -32.904 18.383 14.122 1.00 96.12 125 ASP A O 1
ATOM 923 N N . LEU A 1 126 ? -32.837 16.769 15.684 1.00 96.25 126 LEU A N 1
ATOM 924 C CA . LEU A 1 126 ? -31.495 16.311 15.321 1.00 96.25 126 LEU A CA 1
ATOM 925 C C . LEU A 1 126 ? -31.462 15.731 13.903 1.00 96.25 126 LEU A C 1
ATOM 927 O O . LEU A 1 126 ? -30.539 16.033 13.141 1.00 96.25 126 LEU A O 1
ATOM 931 N N . ILE A 1 127 ? -32.456 14.914 13.542 1.00 96.00 127 ILE A N 1
ATOM 932 C CA . ILE A 1 127 ? -32.564 14.319 12.203 1.00 96.00 127 ILE A CA 1
ATOM 933 C C . ILE A 1 127 ? -32.716 15.424 11.156 1.00 96.00 127 ILE A C 1
ATOM 935 O O . ILE A 1 127 ? -31.940 15.461 10.202 1.00 96.00 127 ILE A O 1
ATOM 939 N N . ALA A 1 128 ? -33.618 16.385 11.371 1.00 96.19 128 ALA A N 1
ATOM 940 C CA . ALA A 1 128 ? -33.823 17.504 10.454 1.00 96.19 128 ALA A CA 1
ATOM 941 C C . ALA A 1 128 ? -32.546 18.346 10.267 1.00 96.19 128 ALA A C 1
ATOM 943 O O . ALA A 1 128 ? -32.190 18.717 9.143 1.00 96.19 128 ALA A O 1
ATOM 944 N N . GLN A 1 129 ? -31.810 18.615 11.351 1.00 96.44 129 GLN A N 1
ATOM 945 C CA . GLN A 1 129 ? -30.523 19.315 11.290 1.00 96.44 129 GLN A CA 1
ATOM 946 C C . GLN A 1 129 ? -29.465 18.512 10.523 1.00 96.44 129 GLN A C 1
ATOM 948 O O . GLN A 1 129 ? -28.715 19.076 9.716 1.00 96.44 129 GLN A O 1
ATOM 953 N N . ASN A 1 130 ? -29.396 17.201 10.755 1.00 96.44 130 ASN A N 1
ATOM 954 C CA . ASN A 1 130 ? -28.471 16.313 10.062 1.00 96.44 130 ASN A CA 1
ATOM 955 C C . ASN A 1 130 ? -28.791 16.218 8.564 1.00 96.44 130 ASN A C 1
ATOM 957 O O . ASN A 1 130 ? -27.882 16.321 7.742 1.00 96.44 130 ASN A O 1
ATOM 961 N N . ASP A 1 131 ? -30.065 16.120 8.194 1.00 95.69 131 ASP A N 1
ATOM 962 C CA . ASP A 1 131 ? -30.505 16.054 6.801 1.00 95.69 131 ASP A CA 1
ATOM 963 C C . ASP A 1 131 ? -30.225 17.358 6.053 1.00 95.69 131 ASP A C 1
ATOM 965 O O . ASP A 1 131 ? -29.706 17.332 4.932 1.00 95.69 131 ASP A O 1
ATOM 969 N N . ALA A 1 132 ? -30.456 18.508 6.693 1.00 96.31 132 ALA A N 1
ATOM 970 C CA . ALA A 1 132 ? -30.072 19.808 6.149 1.00 96.31 132 ALA A CA 1
ATOM 971 C C . ALA A 1 132 ? -28.548 19.914 5.951 1.00 96.31 132 ALA A C 1
ATOM 973 O O . ALA A 1 132 ? -28.072 20.407 4.920 1.00 96.31 132 ALA A O 1
ATOM 974 N N . LYS A 1 133 ? -27.760 19.406 6.908 1.00 95.31 133 LYS A N 1
ATOM 975 C CA . LYS A 1 133 ? -26.296 19.332 6.798 1.00 95.31 133 LYS A CA 1
ATOM 976 C C . LYS A 1 133 ? -25.869 18.412 5.653 1.00 95.31 133 LYS A C 1
ATOM 978 O O . LYS A 1 133 ? -24.992 18.790 4.876 1.00 95.31 133 LYS A O 1
ATOM 983 N N . HIS A 1 134 ? -26.486 17.241 5.516 1.00 95.62 134 HIS A N 1
ATOM 984 C CA . HIS A 1 134 ? -26.227 16.300 4.430 1.00 95.62 134 HIS A CA 1
ATOM 985 C C . HIS A 1 134 ? -26.570 16.899 3.064 1.00 95.62 134 HIS A C 1
ATOM 987 O O . HIS A 1 134 ? -25.755 16.803 2.149 1.00 95.62 134 HIS A O 1
ATOM 993 N N . ALA A 1 135 ? -27.720 17.565 2.928 1.00 93.38 135 ALA A N 1
ATOM 994 C CA . ALA A 1 135 ? -28.104 18.263 1.703 1.00 93.38 135 ALA A CA 1
ATOM 995 C C . ALA A 1 135 ? -27.051 19.308 1.308 1.00 93.38 135 ALA A C 1
ATOM 997 O O . ALA A 1 135 ? -26.513 19.256 0.204 1.00 93.38 135 ALA A O 1
ATOM 998 N N . LYS A 1 136 ? -26.640 20.165 2.252 1.00 93.75 136 LYS A N 1
ATOM 999 C CA . LYS A 1 136 ? -25.591 21.167 2.017 1.00 93.75 136 LYS A CA 1
ATOM 1000 C C . LYS A 1 136 ? -24.251 20.545 1.609 1.00 93.75 136 LYS A C 1
ATOM 1002 O O . LYS A 1 136 ? -23.556 21.087 0.746 1.00 93.75 136 LYS A O 1
ATOM 1007 N N . LEU A 1 137 ? -23.858 19.437 2.240 1.00 92.50 137 LEU A N 1
ATOM 1008 C CA . LEU A 1 137 ? -22.617 18.730 1.915 1.00 92.50 137 LEU A CA 1
ATOM 1009 C C . LEU A 1 137 ? -22.676 18.106 0.517 1.00 92.50 137 LEU A C 1
ATOM 1011 O O . LEU A 1 137 ? -21.706 18.238 -0.224 1.00 92.50 137 LEU A O 1
ATOM 1015 N N . ARG A 1 138 ? -23.811 17.515 0.124 1.00 90.62 138 ARG A N 1
ATOM 1016 C CA . ARG A 1 138 ? -24.032 17.000 -1.238 1.00 90.62 138 ARG A CA 1
ATOM 1017 C C . ARG A 1 138 ? -23.984 18.112 -2.285 1.00 90.62 138 ARG A C 1
ATOM 1019 O O . ARG A 1 138 ? -23.288 17.971 -3.286 1.00 90.62 138 ARG A O 1
ATOM 1026 N N . ASP A 1 139 ? -24.631 19.244 -2.022 1.00 87.00 139 ASP A N 1
ATOM 1027 C CA . ASP A 1 139 ? -24.608 20.402 -2.925 1.00 87.00 139 ASP A CA 1
ATOM 1028 C C . ASP A 1 139 ? -23.200 20.982 -3.088 1.00 87.00 139 ASP A C 1
ATOM 1030 O O . ASP A 1 139 ? -22.821 21.430 -4.170 1.00 87.00 139 ASP A O 1
ATOM 1034 N N . THR A 1 140 ? -22.412 20.981 -2.009 1.00 83.25 140 THR A N 1
ATOM 1035 C CA . THR A 1 140 ? -21.025 21.462 -2.029 1.00 83.25 140 THR A CA 1
ATOM 1036 C C . THR A 1 140 ? -20.108 20.483 -2.754 1.00 83.25 140 THR A C 1
ATOM 1038 O O . THR A 1 140 ? -19.266 20.923 -3.528 1.00 83.25 140 THR A O 1
ATOM 1041 N N . PHE A 1 141 ? -20.293 19.178 -2.543 1.00 77.50 141 PHE A N 1
ATOM 1042 C CA . PHE A 1 141 ? -19.527 18.131 -3.220 1.00 77.50 141 PHE A CA 1
ATOM 1043 C C . PHE A 1 141 ? -19.743 18.150 -4.741 1.00 77.50 141 PHE A C 1
ATOM 1045 O O . PHE A 1 141 ? -18.828 17.865 -5.495 1.00 77.50 141 PHE A O 1
ATOM 1052 N N . ASN A 1 142 ? -20.925 18.561 -5.205 1.00 65.88 142 ASN A N 1
ATOM 1053 C CA . ASN A 1 142 ? -21.229 18.694 -6.633 1.00 65.88 142 ASN A CA 1
ATOM 1054 C C . ASN A 1 142 ? -20.646 19.968 -7.295 1.00 65.88 142 ASN A C 1
ATOM 1056 O O . ASN A 1 142 ? -20.889 20.200 -8.483 1.00 65.88 142 ASN A O 1
ATOM 1060 N N . LYS A 1 143 ? -19.914 20.833 -6.570 1.00 65.06 143 LYS A N 1
ATOM 1061 C CA . LYS A 1 143 ? -19.270 22.031 -7.146 1.00 65.06 143 LYS A CA 1
ATOM 1062 C C . LYS A 1 143 ? -17.865 21.708 -7.653 1.00 65.06 143 LYS A C 1
ATOM 1064 O O . LYS A 1 143 ? -17.092 21.099 -6.933 1.00 65.06 143 LYS A O 1
ATOM 1069 N N . LYS A 1 144 ? -17.566 22.195 -8.870 1.00 53.16 144 LYS A N 1
ATOM 1070 C CA . LYS A 1 144 ? -16.358 21.936 -9.680 1.00 53.16 144 LYS A CA 1
ATOM 1071 C C . LYS A 1 144 ? -15.113 21.538 -8.873 1.00 53.16 144 LYS A C 1
ATOM 1073 O O . LYS A 1 144 ? -14.452 22.392 -8.279 1.00 53.16 144 LYS A O 1
ATOM 1078 N N . ASP A 1 145 ? -14.799 20.256 -9.000 1.00 65.44 145 ASP A N 1
ATOM 1079 C CA . ASP A 1 145 ? -13.488 19.635 -8.860 1.00 65.44 145 ASP A CA 1
ATOM 1080 C C . ASP A 1 145 ? -12.372 20.506 -9.451 1.00 65.44 145 ASP A C 1
ATOM 1082 O O . ASP A 1 145 ? -12.580 21.293 -10.390 1.00 65.44 145 ASP A O 1
ATOM 1086 N N . LYS A 1 146 ? -11.161 20.381 -8.895 1.00 75.44 146 LYS A N 1
ATOM 1087 C CA . LYS A 1 146 ? -9.995 21.015 -9.517 1.00 75.44 146 LYS A CA 1
ATOM 1088 C C . LYS A 1 146 ? -9.863 20.432 -10.916 1.00 75.44 146 LYS A C 1
ATOM 1090 O O . LYS A 1 146 ? -9.941 19.224 -11.083 1.00 75.44 146 LYS A O 1
ATOM 1095 N N . GLU A 1 147 ? -9.647 21.287 -11.912 1.00 86.62 147 GLU A N 1
ATOM 1096 C CA . GLU A 1 147 ? -9.538 20.831 -13.296 1.00 86.62 147 GLU A CA 1
ATOM 1097 C C . GLU A 1 147 ? -8.521 19.689 -13.400 1.00 86.62 147 GLU A C 1
ATOM 1099 O O . GLU A 1 147 ? -7.362 19.832 -13.009 1.00 86.62 147 GLU A O 1
ATOM 1104 N N . THR A 1 148 ? -8.981 18.535 -13.867 1.00 92.06 148 THR A N 1
ATOM 1105 C CA . THR A 1 148 ? -8.148 17.355 -14.112 1.00 92.06 148 THR A CA 1
ATOM 1106 C C . THR A 1 148 ? -7.760 17.276 -15.585 1.00 92.06 148 THR A C 1
ATOM 1108 O O . THR A 1 148 ? -8.556 17.648 -16.446 1.00 92.06 148 THR A O 1
ATOM 1111 N N . ILE A 1 149 ? -6.579 16.740 -15.867 1.00 94.88 149 ILE A N 1
ATOM 1112 C CA . ILE A 1 149 ? -6.039 16.490 -17.208 1.00 94.88 149 ILE A CA 1
ATOM 1113 C C . ILE A 1 149 ? -6.082 14.994 -17.548 1.00 94.88 149 ILE A C 1
ATOM 1115 O O . ILE A 1 149 ? -6.223 14.151 -16.657 1.00 94.88 149 ILE A O 1
ATOM 1119 N N . SER A 1 150 ? -5.939 14.663 -18.834 1.00 96.62 150 SER A N 1
ATOM 1120 C CA . SER A 1 150 ? -5.820 13.264 -19.277 1.00 96.62 150 SER A CA 1
ATOM 1121 C C . SER A 1 150 ? -4.562 12.597 -18.714 1.00 96.62 150 SER A C 1
ATOM 1123 O O . SER A 1 150 ? -3.589 13.264 -18.348 1.00 96.62 150 SER A O 1
ATOM 1125 N N . LEU A 1 151 ? -4.568 11.268 -18.647 1.00 96.31 151 LEU A N 1
ATOM 1126 C CA . LEU A 1 151 ? -3.433 10.475 -18.178 1.00 96.31 151 LEU A CA 1
ATOM 1127 C C . LEU A 1 151 ? -2.181 10.728 -19.020 1.00 96.31 151 LEU A C 1
ATOM 1129 O O . LEU A 1 151 ? -1.099 10.891 -18.467 1.00 96.31 151 LEU A O 1
ATOM 1133 N N . GLU A 1 152 ? -2.326 10.818 -20.341 1.00 94.81 152 GLU A N 1
ATOM 1134 C CA . GLU A 1 152 ? -1.217 11.111 -21.252 1.00 94.81 152 GLU A CA 1
ATOM 1135 C C . GLU A 1 152 ? -0.602 12.487 -20.961 1.00 94.81 152 GLU A C 1
ATOM 1137 O O . GLU A 1 152 ? 0.611 12.611 -20.813 1.00 94.81 152 GLU A O 1
ATOM 1142 N N . GLN A 1 153 ? -1.431 13.520 -20.771 1.00 95.00 153 GLN A N 1
ATOM 1143 C CA . GLN A 1 153 ? -0.948 14.847 -20.374 1.00 95.00 153 GLN A CA 1
ATOM 1144 C C . GLN A 1 153 ? -0.248 14.820 -19.009 1.00 95.00 153 GLN A C 1
ATOM 1146 O O . GLN A 1 153 ? 0.763 15.498 -18.830 1.00 95.00 153 GLN A O 1
ATOM 1151 N N . ALA A 1 154 ? -0.763 14.044 -18.051 1.00 96.38 154 ALA A N 1
ATOM 1152 C CA . ALA A 1 154 ? -0.134 13.885 -16.745 1.00 96.38 154 ALA A CA 1
ATOM 1153 C C . ALA A 1 154 ? 1.227 13.177 -16.848 1.00 96.38 154 ALA A C 1
ATOM 1155 O O . ALA A 1 154 ? 2.185 13.654 -16.243 1.00 96.38 154 ALA A O 1
ATOM 1156 N N . ARG A 1 155 ? 1.335 12.099 -17.640 1.00 94.06 155 ARG A N 1
ATOM 1157 C CA . ARG A 1 155 ? 2.595 11.383 -17.928 1.00 94.06 155 ARG A CA 1
ATOM 1158 C C . ARG A 1 155 ? 3.612 12.287 -18.629 1.00 94.06 155 ARG A C 1
ATOM 1160 O O . ARG A 1 155 ? 4.771 12.325 -18.236 1.00 94.06 155 ARG A O 1
ATOM 1167 N N . ASN A 1 156 ? 3.170 13.110 -19.579 1.00 93.88 156 ASN A N 1
ATOM 1168 C CA . ASN A 1 156 ? 4.028 14.095 -20.250 1.00 93.88 156 ASN A CA 1
ATOM 1169 C C . ASN A 1 156 ? 4.541 15.197 -19.305 1.00 93.88 156 ASN A C 1
ATOM 1171 O O . ASN A 1 156 ? 5.569 15.822 -19.579 1.00 93.88 156 ASN A O 1
ATOM 1175 N N . ASN A 1 157 ? 3.838 15.434 -18.193 1.00 95.06 157 ASN A N 1
ATOM 1176 C CA . ASN A 1 157 ? 4.235 16.345 -17.121 1.00 95.06 157 ASN A CA 1
ATOM 1177 C C . ASN A 1 157 ? 4.813 15.606 -15.891 1.00 95.06 157 ASN A C 1
ATOM 1179 O O . ASN A 1 157 ? 4.728 16.120 -14.773 1.00 95.06 157 ASN A O 1
ATOM 1183 N N . ALA A 1 158 ? 5.362 14.398 -16.066 1.00 93.62 158 ALA A N 1
ATOM 1184 C CA . ALA A 1 158 ? 6.054 13.653 -15.011 1.00 93.62 158 ALA A CA 1
ATOM 1185 C C . ALA A 1 158 ? 7.261 14.420 -14.441 1.00 93.62 158 ALA A C 1
ATOM 1187 O O . ALA A 1 158 ? 7.765 15.374 -15.047 1.00 93.62 158 ALA A O 1
ATOM 1188 N N . ALA A 1 159 ? 7.725 14.020 -13.251 1.00 93.06 159 ALA A N 1
ATOM 1189 C CA . ALA A 1 159 ? 8.946 14.593 -12.696 1.00 93.06 159 ALA A CA 1
ATOM 1190 C C . ALA A 1 159 ? 10.146 14.235 -13.588 1.00 93.06 159 ALA A C 1
ATOM 1192 O O . ALA A 1 159 ? 10.349 13.079 -13.940 1.00 93.06 159 ALA A O 1
ATOM 1193 N N . LYS A 1 160 ? 10.930 15.247 -13.974 1.00 87.81 160 LYS A N 1
ATOM 1194 C CA . LYS A 1 160 ? 12.103 15.079 -14.839 1.00 87.81 160 LYS A CA 1
ATOM 1195 C C . LYS A 1 160 ? 13.358 15.049 -13.980 1.00 87.81 160 LYS A C 1
ATOM 1197 O O . LYS A 1 160 ? 13.878 16.107 -13.634 1.00 87.81 160 LYS A O 1
ATOM 1202 N N . ILE A 1 161 ? 13.795 13.849 -13.618 1.00 88.19 161 ILE A N 1
ATOM 1203 C CA . ILE A 1 161 ? 15.025 13.618 -12.857 1.00 88.19 161 ILE A CA 1
ATOM 1204 C C . ILE A 1 161 ? 16.192 13.496 -13.837 1.00 88.19 161 ILE A C 1
ATOM 1206 O O . ILE A 1 161 ? 16.079 12.824 -14.862 1.00 88.19 161 ILE A O 1
ATOM 1210 N N . ASN A 1 162 ? 17.306 14.167 -13.539 1.00 85.56 162 ASN A N 1
ATOM 1211 C CA . ASN A 1 162 ? 18.527 14.026 -14.324 1.00 85.56 162 ASN A CA 1
ATOM 1212 C C . ASN A 1 162 ? 19.330 12.811 -13.839 1.00 85.56 162 ASN A C 1
ATOM 1214 O O . ASN A 1 162 ? 20.158 12.925 -12.937 1.00 85.56 162 ASN A O 1
ATOM 1218 N N . TRP A 1 163 ? 19.069 11.652 -14.441 1.00 82.81 163 TRP A N 1
ATOM 1219 C CA . TRP A 1 163 ? 19.736 10.394 -14.098 1.00 82.81 163 TRP A CA 1
ATOM 1220 C C . TRP A 1 163 ? 21.200 10.315 -14.559 1.00 82.81 163 TRP A C 1
ATOM 1222 O O . TRP A 1 163 ? 21.937 9.478 -14.049 1.00 82.81 163 TRP A O 1
ATOM 1232 N N . ASP A 1 164 ? 21.649 11.178 -15.478 1.00 79.06 164 ASP A N 1
ATOM 1233 C CA . ASP A 1 164 ? 23.048 11.184 -15.939 1.00 79.06 164 ASP A CA 1
ATOM 1234 C C . ASP A 1 164 ? 24.006 11.725 -14.864 1.00 79.06 164 ASP A C 1
ATOM 1236 O O . ASP A 1 164 ? 25.146 11.273 -14.751 1.00 79.06 164 ASP A O 1
ATOM 1240 N N . ASP A 1 165 ? 23.520 12.648 -14.029 1.00 82.88 165 ASP A N 1
ATOM 1241 C CA . ASP A 1 165 ? 24.279 13.258 -12.929 1.00 82.88 165 ASP A CA 1
ATOM 1242 C C . ASP A 1 165 ? 24.040 12.559 -11.576 1.00 82.88 165 ASP A C 1
ATOM 1244 O O . ASP A 1 165 ? 24.583 12.978 -10.548 1.00 82.88 165 ASP A O 1
ATOM 1248 N N . TYR A 1 166 ? 23.229 11.498 -11.546 1.00 83.88 166 TYR A N 1
ATOM 1249 C CA . TYR A 1 166 ? 22.876 10.776 -10.327 1.00 83.88 166 TYR A CA 1
ATOM 1250 C C . TYR A 1 166 ? 23.094 9.273 -10.487 1.00 83.88 166 TYR A C 1
ATOM 1252 O O . TYR A 1 166 ? 22.472 8.610 -11.309 1.00 83.88 166 TYR A O 1
ATOM 1260 N N . THR A 1 167 ? 23.957 8.707 -9.645 1.00 84.75 167 THR A N 1
ATOM 1261 C CA . THR A 1 167 ? 24.097 7.253 -9.521 1.00 84.75 167 THR A CA 1
ATOM 1262 C C . THR A 1 167 ? 23.283 6.785 -8.317 1.00 84.75 167 THR A C 1
ATOM 1264 O O . THR A 1 167 ? 23.628 7.174 -7.195 1.00 84.75 167 THR A O 1
ATOM 1267 N N . PRO A 1 168 ? 22.229 5.970 -8.509 1.00 90.38 168 PRO A N 1
ATOM 1268 C CA . PRO A 1 168 ? 21.472 5.435 -7.388 1.00 90.38 168 PRO A CA 1
ATOM 1269 C C . PRO A 1 168 ? 22.362 4.632 -6.423 1.00 90.38 168 PRO A C 1
ATOM 1271 O O . PRO A 1 168 ? 23.266 3.913 -6.864 1.00 90.38 168 PRO A O 1
ATOM 1274 N N . PRO A 1 169 ? 22.151 4.747 -5.099 1.00 90.88 169 PRO A N 1
ATOM 1275 C CA . PRO A 1 169 ? 22.956 4.035 -4.119 1.00 90.88 169 PRO A CA 1
ATOM 1276 C C . PRO A 1 169 ? 22.718 2.526 -4.220 1.00 90.88 169 PRO A C 1
ATOM 1278 O O . PRO A 1 169 ? 21.581 2.051 -4.289 1.00 90.88 169 PRO A O 1
ATOM 1281 N N . THR A 1 170 ? 23.809 1.762 -4.196 1.00 89.69 170 THR A N 1
ATOM 1282 C CA . THR A 1 170 ? 23.757 0.298 -4.160 1.00 89.69 170 THR A CA 1
ATOM 1283 C C . THR A 1 170 ? 23.702 -0.174 -2.707 1.00 89.69 170 THR A C 1
ATOM 1285 O O . THR A 1 170 ? 24.605 0.168 -1.939 1.00 89.69 170 THR A O 1
ATOM 1288 N N . PRO A 1 171 ? 22.684 -0.957 -2.313 1.00 93.38 171 PRO A N 1
ATOM 1289 C CA . PRO A 1 171 ? 22.587 -1.461 -0.955 1.00 93.38 171 PRO A CA 1
ATOM 1290 C C . PRO A 1 171 ? 23.682 -2.485 -0.651 1.00 93.38 171 PRO A C 1
ATOM 1292 O O . PRO A 1 171 ? 24.149 -3.205 -1.531 1.00 93.38 171 PRO A O 1
ATOM 1295 N N . GLU A 1 172 ? 24.063 -2.604 0.622 1.00 93.06 172 GLU A N 1
ATOM 1296 C CA . GLU A 1 172 ? 25.087 -3.563 1.064 1.00 93.06 172 GLU A CA 1
ATOM 1297 C C . GLU A 1 172 ? 24.665 -5.036 0.862 1.00 93.06 172 GLU A C 1
ATOM 1299 O O . GLU A 1 172 ? 25.490 -5.945 0.968 1.00 93.06 172 GLU A O 1
ATOM 1304 N N . PHE A 1 173 ? 23.372 -5.287 0.624 1.00 94.19 173 PHE A N 1
ATOM 1305 C CA . PHE A 1 173 ? 22.806 -6.596 0.303 1.00 94.19 173 PHE A CA 1
ATOM 1306 C C . PHE A 1 173 ? 21.552 -6.463 -0.569 1.00 94.19 173 PHE A C 1
ATOM 1308 O O . PHE A 1 173 ? 20.853 -5.453 -0.515 1.00 94.19 173 PHE A O 1
ATOM 1315 N N . THR A 1 174 ? 21.221 -7.529 -1.295 1.00 92.56 174 THR A N 1
ATOM 1316 C CA . THR A 1 174 ? 19.916 -7.728 -1.941 1.00 92.56 174 THR A CA 1
ATOM 1317 C C . THR A 1 174 ? 19.196 -8.929 -1.321 1.00 92.56 174 THR A C 1
ATOM 1319 O O . THR A 1 174 ? 19.812 -9.785 -0.678 1.00 92.56 174 THR A O 1
ATOM 1322 N N . GLY A 1 175 ? 17.871 -8.979 -1.454 1.00 93.31 175 GLY A N 1
ATOM 1323 C CA . GLY A 1 175 ? 17.023 -9.952 -0.766 1.00 93.31 175 GLY A CA 1
ATOM 1324 C C . GLY A 1 175 ? 16.550 -9.450 0.600 1.00 93.31 175 GLY A C 1
ATOM 1325 O O . GLY A 1 175 ? 16.487 -8.247 0.842 1.00 93.31 175 GLY A O 1
ATOM 1326 N N . THR A 1 176 ? 16.172 -10.364 1.496 1.00 97.75 176 THR A N 1
ATOM 1327 C CA . THR A 1 176 ? 15.480 -10.042 2.759 1.00 97.75 176 THR A CA 1
ATOM 1328 C C . THR A 1 176 ? 16.322 -10.316 4.003 1.00 97.75 176 THR A C 1
ATOM 1330 O O . THR A 1 176 ? 17.039 -11.314 4.067 1.00 97.75 176 THR A O 1
ATOM 1333 N N . ARG A 1 177 ? 16.138 -9.506 5.048 1.00 98.06 177 ARG A N 1
ATOM 1334 C CA . ARG A 1 177 ? 16.627 -9.740 6.411 1.00 98.06 177 ARG A CA 1
ATOM 1335 C C . ARG A 1 177 ? 15.473 -9.703 7.408 1.00 98.06 177 ARG A C 1
ATOM 1337 O O . ARG A 1 177 ? 14.679 -8.764 7.421 1.00 98.06 177 ARG A O 1
ATOM 1344 N N . VAL A 1 178 ? 15.421 -10.721 8.262 1.00 98.19 178 VAL A N 1
ATOM 1345 C CA . VAL A 1 178 ? 14.404 -10.881 9.308 1.00 98.19 178 VAL A CA 1
ATOM 1346 C C . VAL A 1 178 ? 14.938 -10.352 10.635 1.00 98.19 178 VAL A C 1
ATOM 1348 O O . VAL A 1 178 ? 16.091 -10.584 10.998 1.00 98.19 178 VAL A O 1
ATOM 1351 N N . ILE A 1 179 ? 14.082 -9.653 11.371 1.00 97.75 179 ILE A N 1
ATOM 1352 C CA . ILE A 1 179 ? 14.310 -9.166 12.726 1.00 97.75 179 ILE A CA 1
ATOM 1353 C C . ILE A 1 179 ? 13.342 -9.918 13.639 1.00 97.75 179 ILE A C 1
ATOM 1355 O O . ILE A 1 179 ? 12.189 -9.532 13.807 1.00 97.75 179 ILE A O 1
ATOM 1359 N N . GLU A 1 180 ? 13.819 -11.015 14.222 1.00 94.38 180 GLU A N 1
ATOM 1360 C CA . GLU A 1 180 ? 12.997 -11.921 15.037 1.00 94.38 180 GLU A CA 1
ATOM 1361 C C . GLU A 1 180 ? 12.625 -11.363 16.413 1.00 94.38 180 GLU A C 1
ATOM 1363 O O . GLU A 1 180 ? 11.586 -11.716 16.963 1.00 94.38 180 GLU A O 1
ATOM 1368 N N . ASN A 1 181 ? 13.500 -10.553 17.012 1.00 93.94 181 ASN A N 1
ATOM 1369 C CA . ASN A 1 181 ? 13.335 -10.037 18.371 1.00 93.94 181 ASN A CA 1
ATOM 1370 C C . ASN A 1 181 ? 13.939 -8.634 18.469 1.00 93.94 181 ASN A C 1
ATOM 1372 O O . ASN A 1 181 ? 15.065 -8.464 18.943 1.00 93.94 181 ASN A O 1
ATOM 1376 N N . GLN A 1 182 ? 13.206 -7.626 18.008 1.00 97.81 182 GLN A N 1
ATOM 1377 C CA . GLN A 1 182 ? 13.622 -6.244 18.207 1.00 97.81 182 GLN A CA 1
ATOM 1378 C C . GLN A 1 182 ? 13.483 -5.859 19.690 1.00 97.81 182 GLN A C 1
ATOM 1380 O O . GLN A 1 182 ? 12.460 -6.120 20.323 1.00 97.81 182 GLN A O 1
ATOM 1385 N N . SER A 1 183 ? 14.522 -5.235 20.253 1.00 97.56 183 SER A N 1
ATOM 1386 C CA . SER A 1 183 ? 14.508 -4.743 21.633 1.00 97.56 183 SER A CA 1
ATOM 1387 C C . SER A 1 183 ? 13.438 -3.671 21.797 1.00 97.56 183 SER A C 1
ATOM 1389 O O . SER A 1 183 ? 13.530 -2.608 21.183 1.00 97.56 183 SER A O 1
ATOM 1391 N N . LEU A 1 184 ? 12.459 -3.923 22.669 1.00 97.69 184 LEU A N 1
ATOM 1392 C CA . LEU A 1 184 ? 11.438 -2.934 23.007 1.00 97.69 184 LEU A CA 1
ATOM 1393 C C . LEU A 1 184 ? 12.059 -1.696 23.661 1.00 97.69 184 LEU A C 1
ATOM 1395 O O . LEU A 1 184 ? 11.656 -0.591 23.333 1.00 97.69 184 LEU A O 1
ATOM 1399 N N . ARG A 1 185 ? 13.096 -1.854 24.501 1.00 96.19 185 ARG A N 1
ATOM 1400 C CA . ARG A 1 185 ? 13.805 -0.709 25.104 1.00 96.19 185 ARG A CA 1
ATOM 1401 C C . ARG A 1 185 ? 14.416 0.215 24.048 1.00 96.19 185 ARG A C 1
ATOM 1403 O O . ARG A 1 185 ? 14.390 1.421 24.231 1.00 96.19 185 ARG A O 1
ATOM 1410 N N . GLU A 1 186 ? 14.918 -0.339 22.944 1.00 94.94 186 GLU A N 1
ATOM 1411 C CA . GLU A 1 186 ? 15.423 0.468 21.825 1.00 94.94 186 GLU A CA 1
ATOM 1412 C C . GLU A 1 186 ? 14.271 1.161 21.083 1.00 94.94 186 GLU A C 1
ATOM 1414 O O . GLU A 1 186 ? 14.384 2.331 20.742 1.00 94.94 186 GLU A O 1
ATOM 1419 N N . LEU A 1 187 ? 13.132 0.483 20.886 1.00 96.12 187 LEU A N 1
ATOM 1420 C CA . LEU A 1 187 ? 11.954 1.092 20.254 1.00 96.12 187 LEU A CA 1
ATOM 1421 C C . LEU A 1 187 ? 11.390 2.264 21.056 1.00 96.12 187 LEU A C 1
ATOM 1423 O O . LEU A 1 187 ? 10.934 3.236 20.465 1.00 96.12 187 LEU A O 1
ATOM 1427 N N . VAL A 1 188 ? 11.447 2.208 22.388 1.00 94.44 188 VAL A N 1
ATOM 1428 C CA . VAL A 1 188 ? 10.985 3.303 23.257 1.00 94.44 188 VAL A CA 1
ATOM 1429 C C . VAL A 1 188 ? 11.694 4.619 22.935 1.00 94.44 188 VAL A C 1
ATOM 1431 O O . VAL A 1 188 ? 11.064 5.678 22.971 1.00 94.44 188 VAL A O 1
ATOM 1434 N N . ASP A 1 189 ? 12.962 4.562 22.526 1.00 90.81 189 ASP A N 1
ATOM 1435 C CA . ASP A 1 189 ? 13.726 5.738 22.111 1.00 90.81 189 ASP A CA 1
ATOM 1436 C C . ASP A 1 189 ? 13.308 6.310 20.745 1.00 90.81 189 ASP A C 1
ATOM 1438 O O . ASP A 1 189 ? 13.759 7.395 20.373 1.00 90.81 189 ASP A O 1
ATOM 1442 N N . TYR A 1 190 ? 12.432 5.634 20.008 1.00 92.50 190 TYR A N 1
ATOM 1443 C CA . TYR A 1 190 ? 11.909 6.073 18.711 1.00 92.50 190 TYR A CA 1
ATOM 1444 C C . TYR A 1 190 ? 10.420 6.443 18.762 1.00 92.50 190 TYR A C 1
ATOM 1446 O O . TYR A 1 190 ? 9.859 6.847 17.746 1.00 92.50 190 TYR A O 1
ATOM 1454 N N . ILE A 1 191 ? 9.767 6.351 19.927 1.00 93.69 191 ILE A N 1
ATOM 1455 C CA . ILE A 1 191 ? 8.347 6.695 20.053 1.00 93.69 191 ILE A CA 1
ATOM 1456 C C . ILE A 1 191 ? 8.134 8.209 19.900 1.00 93.69 191 ILE A C 1
ATOM 1458 O O . ILE A 1 191 ? 8.603 9.007 20.717 1.00 93.69 191 ILE A O 1
ATOM 1462 N N . ASP A 1 192 ? 7.311 8.590 18.920 1.00 92.12 192 ASP A N 1
ATOM 1463 C CA . ASP A 1 192 ? 6.577 9.856 18.953 1.00 92.12 192 ASP A CA 1
ATOM 1464 C C . ASP A 1 192 ? 5.284 9.685 19.766 1.00 92.12 192 ASP A C 1
ATOM 1466 O O . ASP A 1 192 ? 4.335 9.003 19.358 1.00 92.12 192 ASP A O 1
ATOM 1470 N N . TRP A 1 193 ? 5.252 10.323 20.937 1.00 94.50 193 TRP A N 1
ATOM 1471 C CA . TRP A 1 193 ? 4.105 10.312 21.844 1.00 94.50 193 TRP A CA 1
ATOM 1472 C C . TRP A 1 193 ? 2.995 11.281 21.418 1.00 94.50 193 TRP A C 1
ATOM 1474 O O . TRP A 1 193 ? 1.899 11.232 21.974 1.00 94.50 193 TRP A O 1
ATOM 1484 N N . THR A 1 194 ? 3.218 12.145 20.423 1.00 93.25 194 THR A N 1
ATOM 1485 C CA . THR A 1 194 ? 2.205 13.110 19.971 1.00 93.25 194 THR A CA 1
ATOM 1486 C C . THR A 1 194 ? 0.893 12.427 19.563 1.00 93.25 194 THR A C 1
ATOM 1488 O O . THR A 1 194 ? -0.155 12.817 20.090 1.00 93.25 194 THR A O 1
ATOM 1491 N N . PRO A 1 195 ? 0.892 11.380 18.711 1.00 91.94 195 PRO A N 1
ATOM 1492 C CA . PRO A 1 195 ? -0.355 10.739 18.313 1.00 91.94 195 PRO A CA 1
ATOM 1493 C C . PRO A 1 195 ? -0.964 9.880 19.431 1.00 91.94 195 PRO A C 1
ATOM 1495 O O . PRO A 1 195 ? -2.181 9.714 19.449 1.00 91.94 195 PRO A O 1
ATOM 1498 N N . PHE A 1 196 ? -0.164 9.410 20.400 1.00 94.19 196 PHE A N 1
ATOM 1499 C CA . PHE A 1 196 ? -0.685 8.762 21.610 1.00 94.19 196 PHE A CA 1
ATOM 1500 C C . PHE A 1 196 ? -1.606 9.718 22.376 1.00 94.19 196 PHE A C 1
ATOM 1502 O O . PHE A 1 196 ? -2.755 9.382 22.636 1.00 94.19 196 PHE A O 1
ATOM 1509 N N . PHE A 1 197 ? -1.169 10.952 22.646 1.00 93.31 197 PHE A N 1
ATOM 1510 C CA . PHE A 1 197 ? -2.024 11.939 23.316 1.00 93.31 197 PHE A CA 1
ATOM 1511 C C . PHE A 1 197 ? -3.244 12.331 22.484 1.00 93.31 197 PHE A C 1
ATOM 1513 O O . PHE A 1 197 ? -4.326 12.535 23.032 1.00 93.31 197 PHE A O 1
ATOM 1520 N N . HIS A 1 198 ? -3.106 12.411 21.158 1.00 89.19 198 HIS A N 1
ATOM 1521 C CA . HIS A 1 198 ? -4.240 12.737 20.290 1.00 89.19 198 HIS A CA 1
ATOM 1522 C C . HIS A 1 198 ? -5.315 11.650 20.304 1.00 89.19 198 HIS A C 1
ATOM 1524 O O . HIS A 1 198 ? -6.489 12.002 20.196 1.00 89.19 198 HIS A O 1
ATOM 1530 N N . ALA A 1 199 ? -4.944 10.376 20.474 1.00 85.06 199 ALA A N 1
ATOM 1531 C CA . ALA A 1 199 ? -5.898 9.279 20.651 1.00 85.06 199 ALA A CA 1
ATOM 1532 C C . ALA A 1 199 ? -6.747 9.444 21.926 1.00 85.06 199 ALA A C 1
ATOM 1534 O O . ALA A 1 199 ? -7.910 9.060 21.938 1.00 85.06 199 ALA A O 1
ATOM 1535 N N . TRP A 1 200 ? -6.197 10.103 22.951 1.00 86.75 200 TRP A N 1
ATOM 1536 C CA . TRP A 1 200 ? -6.888 10.495 24.186 1.00 86.75 200 TRP A CA 1
ATOM 1537 C C . TRP A 1 200 ? -7.505 11.905 24.124 1.00 86.75 200 TRP A C 1
ATOM 1539 O O . TRP A 1 200 ? -7.797 12.508 25.152 1.00 86.75 200 TRP A O 1
ATOM 1549 N N . GLU A 1 201 ? -7.663 12.472 22.922 1.00 85.06 201 GLU A N 1
ATOM 1550 C CA . GLU A 1 201 ? -8.180 13.829 22.674 1.00 85.06 201 GLU A CA 1
ATOM 1551 C C . GLU A 1 201 ? -7.349 14.973 23.306 1.00 85.06 201 GLU A C 1
ATOM 1553 O O . GLU A 1 201 ? -7.746 16.143 23.296 1.00 85.06 201 GLU A O 1
ATOM 1558 N N . LEU A 1 202 ? -6.130 14.684 23.766 1.00 89.44 202 LEU A N 1
ATOM 1559 C CA . LEU A 1 202 ? -5.202 15.662 24.329 1.00 89.44 202 LEU A CA 1
ATOM 1560 C C . LEU A 1 202 ? -4.373 16.301 23.205 1.00 89.44 202 LEU A C 1
ATOM 1562 O O . LEU A 1 202 ? -3.356 15.779 22.749 1.00 89.44 202 LEU A O 1
ATOM 1566 N N . ARG A 1 203 ? -4.825 17.464 22.720 1.00 89.94 203 ARG A N 1
ATOM 1567 C CA . ARG A 1 203 ? -4.168 18.184 21.615 1.00 89.94 203 ARG A CA 1
ATOM 1568 C C . ARG A 1 203 ? -2.897 18.898 22.069 1.00 89.94 203 ARG A C 1
ATOM 1570 O O . ARG A 1 203 ? -2.921 19.709 22.994 1.00 89.94 203 ARG A O 1
ATOM 1577 N N . GLY A 1 204 ? -1.809 18.672 21.343 1.00 90.69 204 GLY A N 1
ATOM 1578 C CA . GLY A 1 204 ? -0.510 19.301 21.566 1.00 90.69 204 GLY A CA 1
ATOM 1579 C C . GLY A 1 204 ? 0.577 18.655 20.713 1.00 90.69 204 GLY A C 1
ATOM 1580 O O . GLY A 1 204 ? 0.268 17.826 19.858 1.00 90.69 204 GLY A O 1
ATOM 1581 N N . VAL A 1 205 ? 1.829 19.036 20.954 1.00 91.62 205 VAL A N 1
ATOM 1582 C CA . VAL A 1 205 ? 3.023 18.405 20.366 1.00 91.62 205 VAL A CA 1
ATOM 1583 C C . VAL A 1 205 ? 3.908 17.913 21.501 1.00 91.62 205 VAL A C 1
ATOM 1585 O O . VAL A 1 205 ? 4.144 18.657 22.456 1.00 91.62 205 VAL A O 1
ATOM 1588 N N . TRP A 1 206 ? 4.358 16.664 21.435 1.00 92.44 206 TRP A N 1
ATOM 1589 C CA . TRP A 1 206 ? 5.250 16.110 22.445 1.00 92.44 206 TRP A CA 1
ATOM 1590 C C . TRP A 1 206 ? 6.642 16.739 22.353 1.00 92.44 206 TRP A C 1
ATOM 1592 O O . TRP A 1 206 ? 7.230 16.830 21.277 1.00 92.44 206 TRP A O 1
ATOM 1602 N N . ASP A 1 207 ? 7.176 17.167 23.493 1.00 90.12 207 ASP A N 1
ATOM 1603 C CA . ASP A 1 207 ? 8.554 17.619 23.632 1.00 90.12 207 ASP A CA 1
ATOM 1604 C C . ASP A 1 207 ? 9.341 16.559 24.401 1.00 90.12 207 ASP A C 1
ATOM 1606 O O . ASP A 1 207 ? 9.130 16.349 25.597 1.00 90.12 207 ASP A O 1
ATOM 1610 N N . ARG A 1 208 ? 10.260 15.895 23.698 1.00 86.81 208 ARG A N 1
ATOM 1611 C CA . ARG A 1 208 ? 11.065 14.802 24.241 1.00 86.81 208 ARG A CA 1
ATOM 1612 C C . ARG A 1 208 ? 12.119 15.265 25.245 1.00 86.81 208 ARG A C 1
ATOM 1614 O O . ARG A 1 208 ? 12.441 14.502 26.152 1.00 86.81 208 ARG A O 1
ATOM 1621 N N . GLU A 1 209 ? 12.649 16.479 25.101 1.00 86.94 209 GLU A N 1
ATOM 1622 C CA . GLU A 1 209 ? 13.687 16.998 26.000 1.00 86.94 209 GLU A CA 1
ATOM 1623 C C . GLU A 1 209 ? 13.098 17.271 27.377 1.00 86.94 209 GLU A C 1
ATOM 1625 O O . GLU A 1 209 ? 13.649 16.860 28.396 1.00 86.94 209 GLU A O 1
ATOM 1630 N N . THR A 1 210 ? 11.933 17.920 27.399 1.00 90.75 210 THR A N 1
ATOM 1631 C CA . THR A 1 210 ? 11.232 18.205 28.654 1.00 90.75 210 THR A CA 1
ATOM 1632 C C . THR A 1 210 ? 10.323 17.063 29.107 1.00 90.75 210 THR A C 1
ATOM 1634 O O . THR A 1 210 ? 9.869 17.089 30.246 1.00 90.75 210 THR A O 1
ATOM 1637 N N . LYS A 1 211 ? 10.075 16.062 28.249 1.00 91.75 211 LYS A N 1
ATOM 1638 C CA . LYS A 1 211 ? 9.098 14.974 28.442 1.00 91.75 211 LYS A CA 1
ATOM 1639 C C . LYS A 1 211 ? 7.707 15.499 28.812 1.00 91.75 211 LYS A C 1
ATOM 1641 O O . LYS A 1 211 ? 7.081 15.010 29.749 1.00 91.75 211 LYS A O 1
ATOM 1646 N N . THR A 1 212 ? 7.246 16.521 28.087 1.00 92.00 212 THR A N 1
ATOM 1647 C CA . THR A 1 212 ? 5.938 17.158 28.314 1.00 92.00 212 THR A CA 1
ATOM 1648 C C . THR A 1 212 ? 5.163 17.345 27.016 1.00 92.00 212 THR A C 1
ATOM 1650 O O . THR A 1 212 ? 5.740 17.574 25.952 1.00 92.00 212 THR A O 1
ATOM 1653 N N . LEU A 1 213 ? 3.830 17.322 27.100 1.00 93.25 213 LEU A N 1
ATOM 1654 C CA . LEU A 1 213 ? 2.968 17.714 25.988 1.00 93.25 213 LEU A CA 1
ATOM 1655 C C . LEU A 1 213 ? 2.850 19.243 25.936 1.00 93.25 213 LEU A C 1
ATOM 1657 O O . LEU A 1 213 ? 2.233 19.865 26.804 1.00 93.25 213 LEU A O 1
ATOM 1661 N N . LYS A 1 214 ? 3.387 19.871 24.887 1.00 91.81 214 LYS A N 1
ATOM 1662 C CA . LYS A 1 214 ? 3.192 21.303 24.640 1.00 91.81 214 LYS A CA 1
ATOM 1663 C C . LYS A 1 214 ? 1.781 21.533 24.107 1.00 91.81 214 LYS A C 1
ATOM 1665 O O . LYS A 1 214 ? 1.496 21.295 22.933 1.00 91.81 214 LYS A O 1
ATOM 1670 N N . SER A 1 215 ? 0.897 22.009 24.982 1.00 89.38 215 SER A N 1
ATOM 1671 C CA . SER A 1 215 ? -0.487 22.357 24.656 1.00 89.38 215 SER A CA 1
ATOM 1672 C C . SER A 1 215 ? -0.808 23.801 25.033 1.00 89.38 215 SER A C 1
ATOM 1674 O O . SER A 1 215 ? -0.246 24.359 25.971 1.00 89.38 215 SER A O 1
ATOM 1676 N N . LYS A 1 216 ? -1.760 24.404 24.310 1.00 87.56 216 LYS A N 1
ATOM 1677 C CA . LYS A 1 216 ? -2.355 25.697 24.689 1.00 87.56 216 LYS A CA 1
ATOM 1678 C C . LYS A 1 216 ? -3.293 25.572 25.895 1.00 87.56 216 LYS A C 1
ATOM 1680 O O . LYS A 1 216 ? -3.594 26.578 26.527 1.00 87.56 216 LYS A O 1
ATOM 1685 N N . ASN A 1 217 ? -3.773 24.364 26.187 1.00 86.69 217 ASN A N 1
ATOM 1686 C CA . ASN A 1 217 ? -4.620 24.077 27.336 1.00 86.69 217 ASN A CA 1
ATOM 1687 C C . ASN A 1 217 ? -3.746 23.531 28.476 1.00 86.69 217 ASN A C 1
ATOM 1689 O O . ASN A 1 217 ? -3.292 22.390 28.421 1.00 86.69 217 ASN A O 1
ATOM 1693 N N . THR A 1 218 ? -3.506 24.351 29.499 1.00 81.56 218 THR A N 1
ATOM 1694 C CA . THR A 1 218 ? -2.637 23.997 30.632 1.00 81.56 218 THR A CA 1
ATOM 1695 C C . THR A 1 218 ? -3.191 22.838 31.458 1.00 81.56 218 THR A C 1
ATOM 1697 O O . THR A 1 218 ? -2.425 21.966 31.849 1.00 81.56 218 THR A O 1
ATOM 1700 N N . ALA A 1 219 ? -4.513 22.757 31.642 1.00 83.12 219 ALA A N 1
ATOM 1701 C CA . ALA A 1 219 ? -5.145 21.634 32.338 1.00 83.12 219 ALA A CA 1
ATOM 1702 C C . ALA A 1 219 ? -4.976 20.315 31.562 1.00 83.12 219 ALA A C 1
ATOM 1704 O O . ALA A 1 219 ? -4.704 19.272 32.148 1.00 83.12 219 ALA A O 1
ATOM 1705 N N . ALA A 1 220 ? -5.062 20.362 30.227 1.00 81.62 220 ALA A N 1
ATOM 1706 C CA . ALA A 1 220 ? -4.798 19.189 29.392 1.00 81.62 220 ALA A CA 1
ATOM 1707 C C . ALA A 1 220 ? -3.330 18.732 29.474 1.00 81.62 220 ALA A C 1
ATOM 1709 O O . ALA A 1 220 ? -3.062 17.537 29.390 1.00 81.62 220 ALA A O 1
ATOM 1710 N N . ALA A 1 221 ? -2.383 19.659 29.660 1.00 84.06 221 ALA A N 1
ATOM 1711 C CA . ALA A 1 221 ? -0.969 19.323 29.825 1.00 84.06 221 ALA A CA 1
ATOM 1712 C C . ALA A 1 221 ? -0.690 18.584 31.150 1.00 84.06 221 ALA A C 1
ATOM 1714 O O . ALA A 1 221 ? 0.113 17.655 31.166 1.00 84.06 221 ALA A O 1
ATOM 1715 N N . GLU A 1 222 ? -1.382 18.937 32.238 1.00 86.94 222 GLU A N 1
ATOM 1716 C CA . GLU A 1 222 ? -1.280 18.220 33.521 1.00 86.94 222 GLU A CA 1
ATOM 1717 C C . GLU A 1 222 ? -1.834 16.791 33.422 1.00 86.94 222 GLU A C 1
ATOM 1719 O O . GLU A 1 222 ? -1.177 15.839 33.847 1.00 86.94 222 GLU A O 1
ATOM 1724 N N . VAL A 1 223 ? -3.004 16.620 32.793 1.00 91.50 223 VAL A N 1
ATOM 1725 C CA . VAL A 1 223 ? -3.593 15.292 32.537 1.00 91.50 223 VAL A CA 1
ATOM 1726 C C . VAL A 1 223 ? -2.676 14.450 31.648 1.00 91.50 223 VAL A C 1
ATOM 1728 O O . VAL A 1 223 ? -2.452 13.276 31.939 1.00 91.50 223 VAL A O 1
ATOM 1731 N N . ALA A 1 224 ? -2.089 15.053 30.609 1.00 93.38 224 ALA A N 1
ATOM 1732 C CA . ALA A 1 224 ? -1.129 14.383 29.737 1.00 93.38 224 ALA A CA 1
ATOM 1733 C C . ALA A 1 224 ? 0.104 13.884 30.504 1.00 93.38 224 ALA A C 1
ATOM 1735 O O . ALA A 1 224 ? 0.591 12.792 30.224 1.00 93.38 224 ALA A O 1
ATOM 1736 N N . GLN A 1 225 ? 0.593 14.637 31.494 1.00 92.56 225 GLN A N 1
ATOM 1737 C CA . GLN A 1 225 ? 1.743 14.210 32.290 1.00 92.56 225 GLN A CA 1
ATOM 1738 C C . GLN A 1 225 ? 1.442 12.959 33.120 1.00 92.56 225 GLN A C 1
ATOM 1740 O O . GLN A 1 225 ? 2.285 12.065 33.200 1.00 92.56 225 GLN A O 1
ATOM 1745 N N . LYS A 1 226 ? 0.245 12.882 33.715 1.00 92.81 226 LYS A N 1
ATOM 1746 C CA . LYS A 1 226 ? -0.194 11.685 34.440 1.00 92.81 226 LYS A CA 1
ATOM 1747 C C . LYS A 1 226 ? -0.344 10.497 33.490 1.00 92.81 226 LYS A C 1
ATOM 1749 O O . LYS A 1 226 ? 0.249 9.457 33.735 1.00 92.81 226 LYS A O 1
ATOM 1754 N N . LEU A 1 227 ? -1.045 10.693 32.374 1.00 93.81 227 LEU A N 1
ATOM 1755 C CA . LEU A 1 227 ? -1.254 9.660 31.358 1.00 93.81 227 LEU A CA 1
ATOM 1756 C C . LEU A 1 227 ? 0.071 9.101 30.819 1.00 93.81 227 LEU A C 1
ATOM 1758 O O . LEU A 1 227 ? 0.202 7.902 30.601 1.00 93.81 227 LEU A O 1
ATOM 1762 N N . TYR A 1 228 ? 1.064 9.972 30.623 1.00 95.38 228 TYR A N 1
ATOM 1763 C CA . TYR A 1 228 ? 2.413 9.560 30.255 1.00 95.38 228 TYR A CA 1
ATOM 1764 C C . TYR A 1 228 ? 3.052 8.685 31.333 1.00 95.38 228 TYR A C 1
ATOM 1766 O O . TYR A 1 228 ? 3.633 7.662 30.997 1.00 95.38 228 TYR A O 1
ATOM 1774 N N . SER A 1 229 ? 2.945 9.063 32.612 1.00 94.88 229 SER A N 1
ATOM 1775 C CA . SER A 1 229 ? 3.468 8.252 33.720 1.00 94.88 229 SER A CA 1
ATOM 1776 C C . SER A 1 229 ? 2.839 6.859 33.738 1.00 94.88 229 SER A C 1
ATOM 1778 O O . SER A 1 229 ? 3.568 5.872 33.757 1.00 94.88 229 SER A O 1
ATOM 1780 N N . ASP A 1 230 ? 1.510 6.788 33.633 1.00 94.12 230 ASP A N 1
ATOM 1781 C CA . ASP A 1 230 ? 0.760 5.528 33.608 1.00 94.12 230 ASP A CA 1
ATOM 1782 C C . ASP A 1 230 ? 1.197 4.653 32.411 1.00 94.12 230 ASP A C 1
ATOM 1784 O O . ASP A 1 230 ? 1.433 3.452 32.544 1.00 94.12 230 ASP A O 1
ATOM 1788 N N . ALA A 1 231 ? 1.396 5.262 31.235 1.00 95.50 231 ALA A N 1
ATOM 1789 C CA . ALA A 1 231 ? 1.896 4.564 30.052 1.00 95.50 231 ALA A CA 1
ATOM 1790 C C . ALA A 1 231 ? 3.346 4.073 30.208 1.00 95.50 231 ALA A C 1
ATOM 1792 O O . ALA A 1 231 ? 3.688 3.018 29.683 1.00 95.50 231 ALA A O 1
ATOM 1793 N N . GLN A 1 232 ? 4.209 4.819 30.905 1.00 95.44 232 GLN A N 1
ATOM 1794 C CA . GLN A 1 232 ? 5.592 4.409 31.175 1.00 95.44 232 GLN A CA 1
ATOM 1795 C C . GLN A 1 232 ? 5.657 3.230 32.152 1.00 95.44 232 GLN A C 1
ATOM 1797 O O . GLN A 1 232 ? 6.455 2.322 31.936 1.00 95.44 232 GLN A O 1
ATOM 1802 N N . GLU A 1 233 ? 4.818 3.221 33.190 1.00 95.94 233 GLU A N 1
ATOM 1803 C CA . GLU A 1 233 ? 4.720 2.100 34.134 1.00 95.94 233 GLU A CA 1
ATOM 1804 C C . GLU A 1 233 ? 4.281 0.820 33.417 1.00 95.94 233 GLU A C 1
ATOM 1806 O O . GLU A 1 233 ? 4.945 -0.213 33.521 1.00 95.94 233 GLU A O 1
ATOM 1811 N N . LEU A 1 234 ? 3.226 0.910 32.602 1.00 94.88 234 LEU A N 1
ATOM 1812 C CA . LEU A 1 234 ? 2.733 -0.228 31.829 1.00 94.88 234 LEU A CA 1
ATOM 1813 C C . LEU A 1 234 ? 3.744 -0.699 30.774 1.00 94.88 234 LEU A C 1
ATOM 1815 O O . LEU A 1 234 ? 3.901 -1.895 30.539 1.00 94.88 234 LEU A O 1
ATOM 1819 N N . LEU A 1 235 ? 4.460 0.231 30.141 1.00 95.88 235 LEU A N 1
ATOM 1820 C CA . LEU A 1 235 ? 5.537 -0.080 29.205 1.00 95.88 235 LEU A CA 1
ATOM 1821 C C . LEU A 1 235 ? 6.694 -0.827 29.883 1.00 95.88 235 LEU A C 1
ATOM 1823 O O . LEU A 1 235 ? 7.241 -1.755 29.288 1.00 95.88 235 LEU A O 1
ATOM 1827 N N . GLU A 1 236 ? 7.062 -0.468 31.114 1.00 96.50 236 GLU A N 1
ATOM 1828 C CA . GLU A 1 236 ? 8.074 -1.217 31.863 1.00 96.50 236 GLU A CA 1
ATOM 1829 C C . GLU A 1 236 ? 7.564 -2.624 32.209 1.00 96.50 236 GLU A C 1
ATOM 1831 O O . GLU A 1 236 ? 8.284 -3.594 31.974 1.00 96.50 236 GLU A O 1
ATOM 1836 N N . GLU A 1 237 ? 6.300 -2.769 32.629 1.00 96.12 237 GLU A N 1
ATOM 1837 C CA . GLU A 1 237 ? 5.684 -4.087 32.840 1.00 96.12 237 GLU A CA 1
ATOM 1838 C C . GLU A 1 237 ? 5.738 -4.940 31.564 1.00 96.12 237 GLU A C 1
ATOM 1840 O O . GLU A 1 237 ? 6.169 -6.096 31.617 1.00 96.12 237 GLU A O 1
ATOM 1845 N N . ILE A 1 238 ? 5.367 -4.375 30.408 1.00 96.25 238 ILE A N 1
ATOM 1846 C CA . ILE A 1 238 ? 5.433 -5.038 29.095 1.00 96.25 238 ILE A CA 1
ATOM 1847 C C . ILE A 1 238 ? 6.830 -5.605 28.839 1.00 96.25 238 ILE A C 1
ATOM 1849 O O . ILE A 1 238 ? 6.972 -6.744 28.377 1.00 96.25 238 ILE A O 1
ATOM 1853 N N . ILE A 1 239 ? 7.859 -4.806 29.125 1.00 96.12 239 ILE A N 1
ATOM 1854 C CA . ILE A 1 239 ? 9.258 -5.137 28.860 1.00 96.12 239 ILE A CA 1
ATOM 1855 C C . ILE A 1 239 ? 9.763 -6.202 29.837 1.00 96.12 239 ILE A C 1
ATOM 1857 O O . ILE A 1 239 ? 10.351 -7.196 29.401 1.00 96.12 239 ILE A O 1
ATOM 1861 N N . GLU A 1 240 ? 9.541 -6.024 31.139 1.00 96.75 240 GLU A N 1
ATOM 1862 C CA . GLU A 1 240 ? 10.028 -6.935 32.181 1.00 96.75 240 GLU A CA 1
ATOM 1863 C C . GLU A 1 240 ? 9.359 -8.308 32.099 1.00 96.75 240 GLU A C 1
ATOM 1865 O O . GLU A 1 240 ? 10.030 -9.343 32.167 1.00 96.75 240 GLU A O 1
ATOM 1870 N N . SER A 1 241 ? 8.042 -8.323 31.886 1.00 95.88 241 SER A N 1
ATOM 1871 C CA . SER A 1 241 ? 7.258 -9.555 31.779 1.00 95.88 241 SER A CA 1
ATOM 1872 C C . SER A 1 241 ? 7.255 -10.161 30.370 1.00 95.88 241 SER A C 1
ATOM 1874 O O . SER A 1 241 ? 6.699 -11.241 30.174 1.00 95.88 241 SER A O 1
ATOM 1876 N N . LYS A 1 242 ? 7.929 -9.517 29.402 1.00 95.62 242 LYS A N 1
ATOM 1877 C CA . LYS A 1 242 ? 8.056 -9.962 28.001 1.00 95.62 242 LYS A CA 1
ATOM 1878 C C . LYS A 1 242 ? 6.701 -10.240 27.344 1.00 95.62 242 LYS A C 1
ATOM 1880 O O . LYS A 1 242 ? 6.550 -11.220 26.615 1.00 95.62 242 LYS A O 1
ATOM 1885 N N . ARG A 1 243 ? 5.718 -9.376 27.611 1.00 96.38 243 ARG A N 1
ATOM 1886 C CA . ARG A 1 243 ? 4.353 -9.507 27.073 1.00 96.38 243 ARG A CA 1
ATOM 1887 C C . ARG A 1 243 ? 4.313 -9.314 25.571 1.00 96.38 243 ARG A C 1
ATOM 1889 O O . ARG A 1 243 ? 3.523 -9.971 24.904 1.00 96.38 243 ARG A O 1
ATOM 1896 N N . PHE A 1 244 ? 5.164 -8.431 25.051 1.00 97.62 244 PHE A N 1
ATOM 1897 C CA . PHE A 1 244 ? 5.220 -8.142 23.625 1.00 97.62 244 PHE A CA 1
ATOM 1898 C C . PHE A 1 244 ? 6.463 -8.716 22.965 1.00 97.62 244 PHE A C 1
ATOM 1900 O O . PHE A 1 244 ? 7.551 -8.759 23.546 1.00 97.62 244 PHE A O 1
ATOM 1907 N N . LYS A 1 245 ? 6.305 -9.074 21.692 1.00 97.88 245 LYS A N 1
ATOM 1908 C CA . LYS A 1 245 ? 7.409 -9.424 20.802 1.00 97.88 245 LYS A CA 1
ATOM 1909 C C . LYS A 1 245 ? 7.352 -8.550 19.556 1.00 97.88 245 LYS A C 1
ATOM 1911 O O . LYS A 1 245 ? 6.354 -8.558 18.845 1.00 97.88 245 LYS A O 1
ATOM 1916 N N . ALA A 1 246 ? 8.425 -7.813 19.286 1.00 98.38 246 ALA A N 1
ATOM 1917 C CA . ALA A 1 246 ? 8.551 -7.000 18.083 1.00 98.38 246 ALA A CA 1
ATOM 1918 C C . ALA A 1 246 ? 9.261 -7.800 16.983 1.00 98.38 246 ALA A C 1
ATOM 1920 O O . ALA A 1 246 ? 10.440 -8.146 17.128 1.00 98.38 246 ALA A O 1
ATOM 1921 N N . LYS A 1 247 ? 8.537 -8.086 15.895 1.00 98.56 247 LYS A N 1
ATOM 1922 C CA . LYS A 1 247 ? 9.045 -8.789 14.710 1.00 98.56 247 LYS A CA 1
ATOM 1923 C C . LYS A 1 247 ? 8.999 -7.893 13.485 1.00 98.56 247 LYS A C 1
ATOM 1925 O O . LYS A 1 247 ? 8.079 -7.096 13.319 1.00 98.56 247 LYS A O 1
ATOM 1930 N N . GLY A 1 248 ? 9.985 -8.030 12.613 1.00 98.50 248 GLY A N 1
ATOM 1931 C CA . GLY A 1 248 ? 10.028 -7.272 11.375 1.00 98.50 248 GLY A CA 1
ATOM 1932 C C . GLY A 1 248 ? 10.820 -7.967 10.288 1.00 98.50 248 GLY A C 1
ATOM 1933 O O . GLY A 1 248 ? 11.578 -8.898 10.538 1.00 98.50 248 GLY A O 1
ATOM 1934 N N . ILE A 1 249 ? 10.648 -7.495 9.069 1.00 98.69 249 ILE A N 1
ATOM 1935 C CA . ILE A 1 249 ? 11.387 -7.937 7.898 1.00 98.69 249 ILE A CA 1
ATOM 1936 C C . ILE A 1 249 ? 11.566 -6.752 6.964 1.00 98.69 249 ILE A C 1
ATOM 1938 O O . ILE A 1 249 ? 10.662 -5.930 6.813 1.00 98.69 249 ILE A O 1
ATOM 1942 N N . TYR A 1 250 ? 12.731 -6.665 6.337 1.00 98.69 250 TYR A N 1
ATOM 1943 C CA . TYR A 1 250 ? 12.986 -5.702 5.276 1.00 98.69 250 TYR A CA 1
ATOM 1944 C C . TYR A 1 250 ? 13.888 -6.297 4.211 1.00 98.69 250 TYR A C 1
ATOM 1946 O O . TYR A 1 250 ? 14.574 -7.290 4.453 1.00 98.69 250 TYR A O 1
ATOM 1954 N N . GLY A 1 251 ? 13.885 -5.707 3.028 1.00 98.06 251 GLY A N 1
ATOM 1955 C CA . GLY A 1 251 ? 14.749 -6.144 1.946 1.00 98.06 251 GLY A CA 1
ATOM 1956 C C . GLY A 1 251 ? 14.945 -5.079 0.891 1.00 98.06 251 GLY A C 1
ATOM 1957 O O . GLY A 1 251 ? 14.187 -4.108 0.844 1.00 98.06 251 GLY A O 1
ATOM 1958 N N . PHE A 1 252 ? 15.957 -5.295 0.058 1.00 97.50 252 PHE A N 1
ATOM 1959 C CA . PHE A 1 252 ? 16.275 -4.465 -1.097 1.00 97.50 252 PHE A CA 1
ATOM 1960 C C . PHE A 1 252 ? 16.310 -5.326 -2.345 1.00 97.50 252 PHE A C 1
ATOM 1962 O O . PHE A 1 252 ? 16.836 -6.443 -2.331 1.00 97.50 252 PHE A O 1
ATOM 1969 N N . PHE A 1 253 ? 15.753 -4.796 -3.421 1.00 94.81 253 PHE A N 1
ATOM 1970 C CA . PHE A 1 253 ? 15.539 -5.539 -4.646 1.00 94.81 253 PHE A CA 1
ATOM 1971 C C . PHE A 1 253 ? 15.938 -4.670 -5.827 1.00 94.81 253 PHE A C 1
ATOM 1973 O O . PHE A 1 253 ? 15.491 -3.520 -5.879 1.00 94.81 253 PHE A O 1
ATOM 1980 N N . PRO A 1 254 ? 16.747 -5.193 -6.763 1.00 90.56 254 PRO A N 1
ATOM 1981 C CA . PRO A 1 254 ? 16.968 -4.529 -8.035 1.00 90.56 254 PRO A CA 1
ATOM 1982 C C . PRO A 1 254 ? 15.616 -4.224 -8.687 1.00 90.56 254 PRO A C 1
ATOM 1984 O O . PRO A 1 254 ? 14.761 -5.109 -8.814 1.00 90.56 254 PRO A O 1
ATOM 1987 N N . ALA A 1 255 ? 15.406 -2.963 -9.048 1.00 89.88 255 ALA A N 1
ATOM 1988 C CA . ALA A 1 255 ? 14.151 -2.501 -9.616 1.00 89.88 255 ALA A CA 1
ATOM 1989 C C . ALA A 1 255 ? 14.379 -1.396 -10.642 1.00 89.88 255 ALA A C 1
ATOM 1991 O O . ALA A 1 255 ? 15.388 -0.695 -10.611 1.00 89.88 255 ALA A O 1
ATOM 1992 N N . TYR A 1 256 ? 13.410 -1.228 -11.533 1.00 88.06 256 TYR A N 1
ATOM 1993 C CA . TYR A 1 256 ? 13.396 -0.121 -12.476 1.00 88.06 256 TYR A CA 1
ATOM 1994 C C . TYR A 1 256 ? 11.978 0.398 -12.704 1.00 88.06 256 TYR A C 1
ATOM 1996 O O . TYR A 1 256 ? 11.004 -0.341 -12.544 1.00 88.06 256 TYR A O 1
ATOM 2004 N N . ALA A 1 257 ? 11.851 1.669 -13.071 1.00 88.62 257 ALA A N 1
ATOM 2005 C CA . ALA A 1 257 ? 10.572 2.247 -13.454 1.00 88.62 257 ALA A CA 1
ATOM 2006 C C . ALA A 1 257 ? 10.201 1.878 -14.897 1.00 88.62 257 ALA A C 1
ATOM 2008 O O . ALA A 1 257 ? 11.026 1.951 -15.809 1.00 88.62 257 ALA A O 1
ATOM 2009 N N . ASP A 1 258 ? 8.932 1.534 -15.101 1.00 84.12 258 ASP A N 1
ATOM 2010 C CA . ASP A 1 258 ? 8.306 1.412 -16.412 1.00 84.12 258 ASP A CA 1
ATOM 2011 C C . ASP A 1 258 ? 6.996 2.209 -16.412 1.00 84.12 258 ASP A C 1
ATOM 2013 O O . ASP A 1 258 ? 5.971 1.783 -15.872 1.00 84.12 258 ASP A O 1
ATOM 2017 N N . GLY A 1 259 ? 7.042 3.412 -16.990 1.00 88.62 259 GLY A N 1
ATOM 2018 C CA . GLY A 1 259 ? 5.915 4.334 -16.976 1.00 88.62 259 GLY A CA 1
ATOM 2019 C C . GLY A 1 259 ? 5.482 4.671 -15.546 1.00 88.62 259 GLY A C 1
ATOM 2020 O O . GLY A 1 259 ? 6.209 5.320 -14.794 1.00 88.62 259 GLY A O 1
ATOM 2021 N N . ASP A 1 260 ? 4.277 4.240 -15.171 1.00 95.06 260 ASP A N 1
ATOM 2022 C CA . ASP A 1 260 ? 3.724 4.463 -13.828 1.00 95.06 260 ASP A CA 1
ATOM 2023 C C . ASP A 1 260 ? 3.968 3.275 -12.868 1.00 95.06 260 ASP A C 1
ATOM 2025 O O . ASP A 1 260 ? 3.458 3.279 -11.747 1.00 95.06 260 ASP A O 1
ATOM 2029 N N . ASP A 1 261 ? 4.718 2.254 -13.287 1.00 94.88 261 ASP A N 1
ATOM 2030 C CA . ASP A 1 261 ? 5.001 1.039 -12.516 1.00 94.88 261 ASP A CA 1
ATOM 2031 C C . ASP A 1 261 ? 6.472 0.938 -12.101 1.00 94.88 261 ASP A C 1
ATOM 2033 O O . ASP A 1 261 ? 7.352 1.575 -12.677 1.00 94.88 261 ASP A O 1
ATOM 2037 N N . ILE A 1 262 ? 6.732 0.104 -11.094 1.00 95.38 262 ILE A N 1
ATOM 2038 C CA . ILE A 1 262 ? 8.074 -0.280 -10.648 1.00 95.38 262 ILE A CA 1
ATOM 2039 C C . ILE A 1 262 ? 8.203 -1.794 -10.821 1.00 95.38 262 ILE A C 1
ATOM 2041 O O . ILE A 1 262 ? 7.467 -2.562 -10.195 1.00 95.38 262 ILE A O 1
ATOM 2045 N N . ILE A 1 263 ? 9.128 -2.224 -11.675 1.00 86.88 263 ILE A N 1
ATOM 2046 C CA . ILE A 1 263 ? 9.329 -3.618 -12.072 1.00 86.88 263 ILE A CA 1
ATOM 2047 C C . ILE A 1 263 ? 10.502 -4.225 -11.303 1.00 86.88 263 ILE A C 1
ATOM 2049 O O . ILE A 1 263 ? 11.578 -3.636 -11.233 1.00 86.88 263 ILE A O 1
ATOM 2053 N N . LEU A 1 264 ? 10.295 -5.421 -10.747 1.00 86.81 264 LEU A N 1
ATOM 2054 C CA . LEU A 1 264 ? 11.306 -6.231 -10.066 1.00 86.81 264 LEU A CA 1
ATOM 2055 C C . LEU A 1 264 ? 11.475 -7.546 -10.851 1.00 86.81 264 LEU A C 1
ATOM 2057 O O . LEU A 1 264 ? 10.795 -8.537 -10.547 1.00 86.81 264 LEU A O 1
ATOM 2061 N N . PRO A 1 265 ? 12.341 -7.573 -11.881 1.00 71.94 265 PRO A N 1
ATOM 2062 C CA . PRO A 1 265 ? 12.396 -8.671 -12.849 1.00 71.94 265 PRO A CA 1
ATOM 2063 C C . PRO A 1 265 ? 12.779 -10.009 -12.205 1.00 71.94 265 PRO A C 1
ATOM 2065 O O . PRO A 1 265 ? 12.131 -11.022 -12.462 1.00 71.94 265 PRO A O 1
ATOM 2068 N N . GLU A 1 266 ? 13.752 -10.008 -11.290 1.00 79.00 266 GLU A N 1
ATOM 2069 C CA . GLU A 1 266 ? 14.231 -11.216 -10.595 1.00 79.00 266 GLU A CA 1
ATOM 2070 C C . GLU A 1 266 ? 13.161 -11.879 -9.710 1.00 79.00 266 GLU A C 1
ATOM 2072 O O . GLU A 1 266 ? 13.257 -13.059 -9.374 1.00 79.00 266 GLU A O 1
ATOM 2077 N N . HIS A 1 267 ? 12.116 -11.132 -9.345 1.00 79.62 267 HIS A N 1
ATOM 2078 C CA . HIS A 1 267 ? 11.048 -11.593 -8.462 1.00 79.62 267 HIS A CA 1
ATOM 2079 C C . HIS A 1 267 ? 9.711 -11.800 -9.176 1.00 79.62 267 HIS A C 1
ATOM 2081 O O . HIS A 1 267 ? 8.745 -12.215 -8.527 1.00 79.62 267 HIS A O 1
ATOM 2087 N N . ASN A 1 268 ? 9.645 -11.528 -10.487 1.00 80.94 268 ASN A N 1
ATOM 2088 C CA . ASN A 1 268 ? 8.401 -11.498 -11.258 1.00 80.94 268 ASN A CA 1
ATOM 2089 C C . ASN A 1 268 ? 7.301 -10.719 -10.507 1.00 80.94 268 ASN A C 1
ATOM 2091 O O . ASN A 1 268 ? 6.193 -11.215 -10.267 1.00 80.94 268 ASN A O 1
ATOM 2095 N N . ALA A 1 269 ? 7.672 -9.531 -10.027 1.00 87.25 269 ALA A N 1
ATOM 2096 C CA . ALA A 1 269 ? 6.824 -8.670 -9.223 1.00 87.25 269 ALA A CA 1
ATOM 2097 C C . ALA A 1 269 ? 6.801 -7.259 -9.813 1.00 87.25 269 ALA A C 1
ATOM 2099 O O . ALA A 1 269 ? 7.814 -6.748 -10.285 1.00 87.25 269 ALA A O 1
ATOM 2100 N N . THR A 1 270 ? 5.636 -6.627 -9.729 1.00 92.19 270 THR A N 1
ATOM 2101 C CA . THR A 1 270 ? 5.425 -5.246 -10.151 1.00 92.19 270 THR A CA 1
ATOM 2102 C C . THR A 1 270 ? 4.665 -4.524 -9.055 1.00 92.19 270 THR A C 1
ATOM 2104 O O . THR A 1 270 ? 3.628 -5.013 -8.598 1.00 92.19 270 THR A O 1
ATOM 2107 N N . PHE A 1 271 ? 5.182 -3.374 -8.631 1.00 97.81 271 PHE A N 1
ATOM 2108 C CA . PHE A 1 271 ? 4.415 -2.426 -7.835 1.00 97.81 271 PHE A CA 1
ATOM 2109 C C . PHE A 1 271 ? 3.760 -1.421 -8.765 1.00 97.81 271 PHE A C 1
ATOM 2111 O O . PHE A 1 271 ? 4.444 -0.715 -9.509 1.00 97.81 271 PHE A O 1
ATOM 2118 N N . HIS A 1 272 ? 2.436 -1.351 -8.708 1.00 97.62 272 HIS A N 1
ATOM 2119 C CA . HIS A 1 272 ? 1.676 -0.463 -9.568 1.00 97.62 272 HIS A CA 1
ATOM 2120 C C . HIS A 1 272 ? 1.399 0.852 -8.866 1.00 97.62 272 HIS A C 1
ATOM 2122 O O . HIS A 1 272 ? 0.726 0.889 -7.828 1.00 97.62 272 HIS A O 1
ATOM 2128 N N . THR A 1 273 ? 1.863 1.950 -9.459 1.00 97.75 273 THR A N 1
ATOM 2129 C CA . THR A 1 273 ? 1.663 3.286 -8.900 1.00 97.75 273 THR A CA 1
ATOM 2130 C C . THR A 1 273 ? 0.624 4.071 -9.699 1.00 97.75 273 THR A C 1
ATOM 2132 O O . THR A 1 273 ? 0.266 3.738 -10.836 1.00 97.75 273 THR A O 1
ATOM 2135 N N . LEU A 1 274 ? 0.073 5.090 -9.045 1.00 98.25 274 LEU A N 1
ATOM 2136 C CA . LEU A 1 274 ? -0.868 6.037 -9.629 1.00 98.25 274 LEU A CA 1
ATOM 2137 C C . LEU A 1 274 ? -0.167 7.382 -9.811 1.00 98.25 274 LEU A C 1
ATOM 2139 O O . LEU A 1 274 ? 0.742 7.733 -9.057 1.00 98.25 274 LEU A O 1
ATOM 2143 N N . ARG A 1 275 ? -0.640 8.155 -10.783 1.00 97.88 275 ARG A N 1
ATOM 2144 C CA . ARG A 1 275 ? -0.157 9.487 -11.128 1.00 97.88 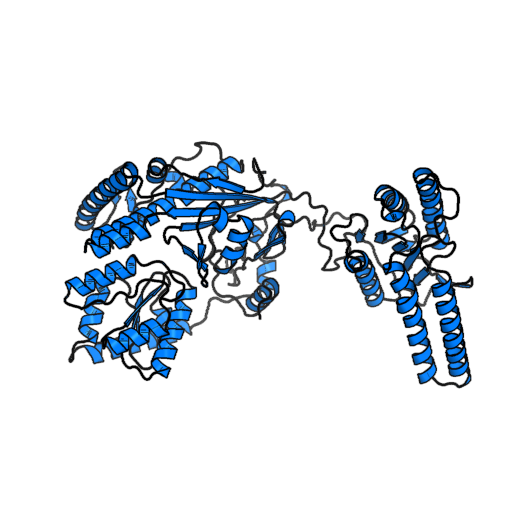275 ARG A CA 1
ATOM 2145 C C . ARG A 1 275 ? -1.203 10.545 -10.811 1.00 97.88 275 ARG A C 1
ATOM 2147 O O . ARG A 1 275 ? -2.393 10.387 -11.088 1.00 97.88 275 ARG A O 1
ATOM 2154 N N . GLN A 1 276 ? -0.763 11.677 -10.267 1.00 97.38 276 GLN A N 1
ATOM 2155 C CA . GLN A 1 276 ? -1.640 12.831 -10.063 1.00 97.38 276 GLN A CA 1
ATOM 2156 C C . GLN A 1 276 ? -2.247 13.301 -11.397 1.00 97.38 276 GLN A C 1
ATOM 2158 O O . GLN A 1 276 ? -1.503 13.568 -12.332 1.00 97.38 276 GLN A O 1
ATOM 2163 N N . GLN A 1 277 ? -3.565 13.512 -11.469 1.00 95.81 277 GLN A N 1
ATOM 2164 C CA . GLN A 1 277 ? -4.239 14.044 -12.670 1.00 95.81 277 GLN A CA 1
ATOM 2165 C C . GLN A 1 277 ? -4.822 15.449 -12.501 1.00 95.81 277 GLN A C 1
ATOM 2167 O O . GLN A 1 277 ? -5.395 15.988 -13.437 1.00 95.81 277 GLN A O 1
ATOM 2172 N N . THR A 1 278 ? -4.649 16.101 -11.352 1.00 93.56 278 THR A N 1
ATOM 2173 C CA . THR A 1 278 ? -5.016 17.517 -11.212 1.00 93.56 278 THR A CA 1
ATOM 2174 C C . THR A 1 278 ? -4.083 18.404 -12.042 1.00 93.56 278 THR A C 1
ATOM 2176 O O . THR A 1 278 ? -2.860 18.282 -11.925 1.00 93.56 278 THR A O 1
ATOM 2179 N N . ALA A 1 279 ? -4.640 19.331 -12.823 1.00 91.50 279 ALA A N 1
ATOM 2180 C CA . ALA A 1 279 ? -3.894 20.322 -13.589 1.00 91.50 279 ALA A CA 1
ATOM 2181 C C . ALA A 1 279 ? -2.984 21.158 -12.672 1.00 91.50 279 ALA A C 1
ATOM 2183 O O . ALA A 1 279 ? -3.395 21.645 -11.612 1.00 91.50 279 ALA A O 1
ATOM 2184 N N . LYS A 1 280 ? -1.724 21.335 -13.077 1.00 89.62 280 LYS A N 1
ATOM 2185 C CA . LYS A 1 280 ? -0.704 22.052 -12.302 1.00 89.62 280 LYS A CA 1
ATOM 2186 C C . LYS A 1 280 ? -0.444 23.426 -12.911 1.00 89.62 280 LYS A C 1
ATOM 2188 O O . LYS A 1 280 ? 0.477 23.609 -13.698 1.00 89.62 280 LYS A O 1
ATOM 2193 N N . SER A 1 281 ? -1.206 24.431 -12.487 1.00 78.56 281 SER A N 1
ATOM 2194 C CA . SER A 1 281 ? -0.987 25.826 -12.910 1.00 78.56 281 SER A CA 1
ATOM 2195 C C . SER A 1 281 ? 0.345 26.419 -12.429 1.00 78.56 281 SER A C 1
ATOM 2197 O O . SER A 1 281 ? 0.800 27.427 -12.957 1.00 78.56 281 SER A O 1
ATOM 2199 N N . SER A 1 282 ? 0.994 25.795 -11.442 1.00 83.00 282 SER A N 1
ATOM 2200 C CA . SER A 1 282 ? 2.266 26.253 -10.875 1.00 83.00 282 SER A CA 1
ATOM 2201 C C . SER A 1 282 ? 3.512 25.725 -11.601 1.00 83.00 282 SER A C 1
ATOM 2203 O O . SER A 1 282 ? 4.604 25.868 -11.061 1.00 83.00 282 SER A O 1
ATOM 2205 N N . GLY A 1 283 ? 3.366 25.017 -12.731 1.00 83.69 283 GLY A N 1
ATOM 2206 C CA . GLY A 1 283 ? 4.487 24.373 -13.441 1.00 83.69 283 GLY A CA 1
ATOM 2207 C C . GLY A 1 283 ? 5.129 23.198 -12.689 1.00 83.69 283 GLY A C 1
ATOM 2208 O O . GLY A 1 283 ? 6.189 22.718 -13.073 1.00 83.69 283 GLY A O 1
ATOM 2209 N N . LYS A 1 284 ? 4.505 22.740 -11.594 1.00 92.81 284 LYS A N 1
ATOM 2210 C CA . LYS A 1 284 ? 4.956 21.554 -10.857 1.00 92.81 284 LYS A CA 1
ATOM 2211 C C . LYS A 1 284 ? 4.627 20.284 -11.655 1.00 92.81 284 LYS A C 1
ATOM 2213 O O . LYS A 1 284 ? 3.601 20.275 -12.337 1.00 92.81 284 LYS A O 1
ATOM 2218 N N . PRO A 1 285 ? 5.411 19.207 -11.496 1.00 95.88 285 PRO A N 1
ATOM 2219 C CA . PRO A 1 285 ? 5.088 17.922 -12.097 1.00 95.88 285 PRO A CA 1
ATOM 2220 C C . PRO A 1 285 ? 3.788 17.305 -11.572 1.00 95.88 285 PRO A C 1
ATOM 2222 O O . PRO A 1 285 ? 3.311 17.607 -10.468 1.00 95.88 285 PRO A O 1
ATOM 2225 N N . ASN A 1 286 ? 3.251 16.388 -12.365 1.00 97.25 286 ASN A N 1
ATOM 2226 C CA . ASN A 1 286 ? 2.234 15.426 -11.974 1.00 97.25 286 ASN A CA 1
ATOM 2227 C C . ASN A 1 286 ? 2.932 14.148 -11.500 1.00 97.25 286 ASN A C 1
ATOM 2229 O O . ASN A 1 286 ? 3.244 13.274 -12.302 1.00 97.25 286 ASN A O 1
ATOM 2233 N N . TYR A 1 287 ? 3.191 14.067 -10.195 1.00 97.44 287 TYR A N 1
ATOM 2234 C CA . TYR A 1 287 ? 3.992 12.994 -9.606 1.00 97.44 287 TYR A CA 1
ATOM 2235 C C . TYR A 1 287 ? 3.304 11.622 -9.674 1.00 97.44 287 TYR A C 1
ATOM 2237 O O . TYR A 1 287 ? 2.092 11.523 -9.437 1.00 97.44 287 TYR A O 1
ATOM 2245 N N . ALA A 1 288 ? 4.105 10.592 -9.930 1.00 97.81 288 ALA A N 1
ATOM 2246 C CA . ALA A 1 288 ? 3.866 9.190 -9.587 1.00 97.81 288 ALA A CA 1
ATOM 2247 C C . ALA A 1 288 ? 5.032 8.682 -8.720 1.00 97.81 288 ALA A C 1
ATOM 2249 O O . ALA A 1 288 ? 6.102 9.288 -8.714 1.00 97.81 288 ALA A O 1
ATOM 2250 N N . LEU A 1 289 ? 4.844 7.599 -7.956 1.00 98.25 289 LEU A N 1
ATOM 2251 C CA . LEU A 1 289 ? 5.936 7.068 -7.124 1.00 98.25 289 LEU A CA 1
ATOM 2252 C C . LEU A 1 289 ? 7.041 6.444 -7.985 1.00 98.25 289 LEU A C 1
ATOM 2254 O O . LEU A 1 289 ? 8.208 6.548 -7.619 1.00 98.25 289 LEU A O 1
ATOM 2258 N N . SER A 1 290 ? 6.682 5.864 -9.137 1.00 96.50 290 SER A N 1
ATOM 2259 C CA . SER A 1 290 ? 7.641 5.323 -10.107 1.00 96.50 290 SER A CA 1
ATOM 2260 C C . SER A 1 290 ? 8.621 6.373 -10.630 1.00 96.50 290 SER A C 1
ATOM 2262 O O . SER A 1 290 ? 9.742 6.013 -10.957 1.00 96.50 290 SER A O 1
ATOM 2264 N N . ASP A 1 291 ? 8.258 7.664 -10.627 1.00 96.06 291 ASP A N 1
ATOM 2265 C CA . ASP A 1 291 ? 9.140 8.748 -11.082 1.00 96.06 291 ASP A CA 1
ATOM 2266 C C . ASP A 1 291 ? 10.464 8.798 -10.297 1.00 96.06 291 ASP A C 1
ATOM 2268 O O . ASP A 1 291 ? 11.438 9.350 -10.792 1.00 96.06 291 ASP A O 1
ATOM 2272 N N . PHE A 1 292 ? 10.498 8.268 -9.068 1.00 97.00 292 PHE A N 1
ATOM 2273 C CA . PHE A 1 292 ? 11.665 8.293 -8.177 1.00 97.00 292 PHE A CA 1
ATOM 2274 C C . PHE A 1 292 ? 12.507 7.014 -8.212 1.00 97.00 292 PHE A C 1
ATOM 2276 O O . PHE A 1 292 ? 13.365 6.839 -7.348 1.00 97.00 292 PHE A O 1
ATOM 2283 N N . VAL A 1 293 ? 12.249 6.126 -9.168 1.00 93.94 293 VAL A N 1
ATOM 2284 C CA . VAL A 1 293 ? 13.082 4.959 -9.466 1.00 93.94 293 VAL A CA 1
ATOM 2285 C C . VAL A 1 293 ? 13.613 5.146 -10.874 1.00 93.94 293 VAL A C 1
ATOM 2287 O O . VAL A 1 293 ? 12.868 5.561 -11.764 1.00 93.94 293 VAL A O 1
ATOM 2290 N N . ARG A 1 294 ? 14.896 4.862 -11.085 1.00 89.19 294 ARG A N 1
ATOM 2291 C CA . ARG A 1 294 ? 15.498 4.971 -12.408 1.00 89.19 294 ARG A CA 1
ATOM 2292 C C . ARG A 1 294 ? 14.745 4.088 -13.390 1.00 89.19 294 ARG A C 1
ATOM 2294 O O . ARG A 1 294 ? 14.412 2.940 -13.089 1.00 89.19 294 ARG A O 1
ATOM 2301 N N . ASP A 1 295 ? 14.467 4.631 -14.562 1.00 75.75 295 ASP A N 1
ATOM 2302 C CA . ASP A 1 295 ? 13.904 3.856 -15.650 1.00 75.75 295 ASP A CA 1
ATOM 2303 C C . ASP A 1 295 ? 14.877 2.754 -16.084 1.00 75.75 295 ASP A C 1
ATOM 2305 O O . ASP A 1 295 ? 16.103 2.866 -15.986 1.00 75.75 295 ASP A O 1
ATOM 2309 N N . GLY A 1 296 ? 14.315 1.628 -16.515 1.00 60.38 296 GLY A N 1
ATOM 2310 C CA . GLY A 1 296 ? 15.110 0.500 -16.983 1.00 60.38 296 GLY A CA 1
ATOM 2311 C C . GLY A 1 296 ? 15.628 0.830 -18.366 1.00 60.38 296 GLY A C 1
ATOM 2312 O O . GLY A 1 296 ? 14.933 0.519 -19.317 1.00 60.38 296 GLY A O 1
ATOM 2313 N N . ASP A 1 297 ? 16.766 1.523 -18.444 1.00 45.66 297 ASP A N 1
ATOM 2314 C CA . ASP A 1 297 ? 17.469 1.956 -19.659 1.00 45.66 297 ASP A CA 1
ATOM 2315 C C . ASP A 1 297 ? 16.695 1.721 -20.978 1.00 45.66 297 ASP A C 1
ATOM 2317 O O . ASP A 1 297 ? 16.971 0.787 -21.728 1.00 45.66 297 ASP A O 1
ATOM 2321 N N . LEU A 1 298 ? 15.715 2.589 -21.256 1.00 39.06 298 LEU A N 1
ATOM 2322 C CA . LEU A 1 298 ? 15.092 2.760 -22.579 1.00 39.06 298 LEU A CA 1
ATOM 2323 C C . LEU A 1 298 ? 15.843 3.842 -23.386 1.00 39.06 298 LEU A C 1
ATOM 2325 O O . LEU A 1 298 ? 15.234 4.556 -24.179 1.00 39.06 298 LEU A O 1
ATOM 2329 N N . ARG A 1 299 ? 17.139 4.013 -23.078 1.00 32.41 299 ARG A N 1
ATOM 2330 C CA . ARG A 1 299 ? 18.100 5.066 -23.444 1.00 32.41 299 ARG A CA 1
ATOM 2331 C C . ARG A 1 299 ? 17.570 6.190 -24.353 1.00 32.41 299 ARG A C 1
ATOM 2333 O O . ARG A 1 299 ? 17.314 6.007 -25.540 1.00 32.41 299 ARG A O 1
ATOM 2340 N N . SER A 1 300 ? 17.544 7.422 -23.833 1.00 25.75 300 SER A N 1
ATOM 2341 C CA . SER A 1 300 ? 17.529 8.621 -24.691 1.00 25.75 300 SER A CA 1
ATOM 2342 C C . SER A 1 300 ? 18.771 8.655 -25.610 1.00 25.75 300 SER A C 1
ATOM 2344 O O . SER A 1 300 ? 19.814 8.090 -25.280 1.00 25.75 300 SER A O 1
ATOM 2346 N N . PRO A 1 301 ? 18.661 9.278 -26.798 1.00 34.16 301 PRO A N 1
ATOM 2347 C CA . PRO A 1 301 ? 19.250 8.778 -28.034 1.00 34.16 301 PRO A CA 1
ATOM 2348 C C . PRO A 1 301 ? 20.747 9.075 -28.148 1.00 34.16 301 PRO A C 1
ATOM 2350 O O . PRO A 1 301 ? 21.181 10.198 -27.894 1.00 34.16 301 PRO A O 1
ATOM 2353 N N . SER A 1 302 ? 21.515 8.124 -28.687 1.00 26.19 302 SER A N 1
ATOM 2354 C CA . SER A 1 302 ? 22.781 8.438 -29.356 1.00 26.19 302 SER A CA 1
ATOM 2355 C C . SER A 1 302 ? 22.624 8.235 -30.870 1.00 26.19 302 SER A C 1
ATOM 2357 O O . SER A 1 302 ? 22.188 7.170 -31.308 1.00 26.19 302 SER A O 1
ATOM 2359 N N . PRO A 1 303 ? 22.928 9.242 -31.707 1.00 40.00 303 PRO A N 1
ATOM 2360 C CA . PRO A 1 303 ? 22.733 9.167 -33.146 1.00 40.00 303 PRO A CA 1
ATOM 2361 C C . PRO A 1 303 ? 23.883 8.394 -33.800 1.00 40.00 303 PRO A C 1
ATOM 2363 O O . PRO A 1 303 ? 24.874 9.005 -34.190 1.00 40.00 303 PRO A O 1
ATOM 2366 N N . ALA A 1 304 ? 23.748 7.073 -33.962 1.00 34.19 304 ALA A N 1
ATOM 2367 C CA . ALA A 1 304 ? 24.627 6.305 -34.855 1.00 34.19 304 ALA A CA 1
ATOM 2368 C C . ALA A 1 304 ? 24.085 4.912 -35.259 1.00 34.19 304 ALA A C 1
ATOM 2370 O O . ALA A 1 304 ? 24.786 3.926 -35.079 1.00 34.19 304 ALA A O 1
ATOM 2371 N N . ASN A 1 305 ? 22.869 4.855 -35.825 1.00 37.19 305 ASN A N 1
ATOM 2372 C CA . ASN A 1 305 ? 22.367 3.920 -36.867 1.00 37.19 305 ASN A CA 1
ATOM 2373 C C . ASN A 1 305 ? 20.941 3.433 -36.590 1.00 37.19 305 ASN A C 1
ATOM 2375 O O . ASN A 1 305 ? 20.748 2.375 -36.016 1.00 37.19 305 ASN A O 1
ATOM 2379 N N . LYS A 1 306 ? 19.955 4.149 -37.140 1.00 47.50 306 LYS A N 1
ATOM 2380 C CA . LYS A 1 306 ? 18.570 3.674 -37.216 1.00 47.50 306 LYS A CA 1
ATOM 2381 C C . LYS A 1 306 ? 18.472 2.500 -38.189 1.00 47.50 306 LYS A C 1
ATOM 2383 O O . LYS A 1 306 ? 18.768 2.696 -39.373 1.00 47.50 306 LYS A O 1
ATOM 2388 N N . PHE A 1 307 ? 18.002 1.333 -37.743 1.00 57.41 307 PHE A N 1
ATOM 2389 C CA . PHE A 1 307 ? 17.526 0.305 -38.675 1.00 57.41 307 PHE A CA 1
ATOM 2390 C C . PHE A 1 307 ? 16.348 0.892 -39.463 1.00 57.41 307 PHE A C 1
ATOM 2392 O O . PHE A 1 307 ? 15.298 1.203 -38.902 1.00 57.41 307 PHE A O 1
ATOM 2399 N N . LYS A 1 308 ? 16.533 1.112 -40.767 1.00 64.00 308 LYS A N 1
ATOM 2400 C CA . LYS A 1 308 ? 15.505 1.685 -41.639 1.00 64.00 308 LYS A CA 1
ATOM 2401 C C . LYS A 1 308 ? 15.017 0.610 -42.596 1.00 64.00 308 LYS A C 1
ATOM 2403 O O . LYS A 1 308 ? 15.621 0.392 -43.648 1.00 64.00 308 LYS A O 1
ATOM 2408 N N . THR A 1 309 ? 13.902 -0.022 -42.236 1.00 63.31 309 THR A N 1
ATOM 2409 C CA . THR A 1 309 ? 13.212 -0.977 -43.104 1.00 63.31 309 THR A CA 1
ATOM 2410 C C . THR A 1 309 ? 12.946 -0.341 -44.465 1.00 63.31 309 THR A C 1
ATOM 2412 O O . THR A 1 309 ? 12.493 0.803 -44.559 1.00 63.31 309 THR A O 1
ATOM 2415 N N . SER A 1 310 ? 13.239 -1.081 -45.530 1.00 68.12 310 SER A N 1
ATOM 2416 C CA . SER A 1 310 ? 12.887 -0.687 -46.890 1.00 68.12 310 SER A CA 1
ATOM 2417 C C . SER A 1 310 ? 12.068 -1.785 -47.544 1.00 68.12 310 SER A C 1
ATOM 2419 O O . SER A 1 310 ? 12.477 -2.952 -47.561 1.00 68.12 310 SER A O 1
ATOM 2421 N N . TYR A 1 311 ? 10.939 -1.377 -48.101 1.00 76.25 311 TYR A N 1
ATOM 2422 C CA . TYR A 1 311 ? 10.004 -2.245 -48.797 1.00 76.25 311 TYR A CA 1
ATOM 2423 C C . TYR A 1 311 ? 10.296 -2.251 -50.303 1.00 76.25 311 TYR A C 1
ATOM 2425 O O . TYR A 1 311 ? 10.900 -1.301 -50.808 1.00 76.25 311 TYR A O 1
ATOM 2433 N N . PRO A 1 312 ? 9.886 -3.304 -51.024 1.00 68.44 312 PRO A N 1
ATOM 2434 C CA . PRO A 1 312 ? 9.900 -3.339 -52.479 1.00 68.44 312 PRO A CA 1
ATOM 2435 C C . PRO A 1 312 ? 9.268 -2.081 -53.090 1.00 68.44 312 PRO A C 1
ATOM 2437 O O . PRO A 1 312 ? 8.117 -1.767 -52.796 1.00 68.44 312 PRO A O 1
ATOM 2440 N N . ASP A 1 313 ? 10.007 -1.380 -53.951 1.00 64.88 313 ASP A N 1
ATOM 2441 C CA . ASP A 1 313 ? 9.467 -0.328 -54.819 1.00 64.88 313 ASP A CA 1
ATOM 2442 C C . ASP A 1 313 ? 9.183 -0.858 -56.236 1.00 64.88 313 ASP A C 1
ATOM 2444 O O . ASP A 1 313 ? 9.785 -1.839 -56.683 1.00 64.88 313 ASP A O 1
ATOM 2448 N N . ASP A 1 314 ? 8.257 -0.206 -56.946 1.00 56.06 314 ASP A N 1
ATOM 2449 C CA . ASP A 1 314 ? 7.897 -0.544 -58.333 1.00 56.06 314 ASP A CA 1
ATOM 2450 C C . ASP A 1 314 ? 8.984 -0.132 -59.353 1.00 56.06 314 ASP A C 1
ATOM 2452 O O . ASP A 1 314 ? 8.929 -0.519 -60.525 1.00 56.06 314 ASP A O 1
ATOM 2456 N N . GLU A 1 315 ? 9.976 0.662 -58.934 1.00 56.34 315 GLU A N 1
ATOM 2457 C CA . GLU A 1 315 ? 11.010 1.226 -59.809 1.00 56.34 315 GLU A CA 1
ATOM 2458 C C . GLU A 1 315 ? 12.189 0.263 -60.038 1.00 56.34 315 GLU A C 1
ATOM 2460 O O . GLU A 1 315 ? 12.843 0.314 -61.087 1.00 56.34 315 GLU A O 1
ATOM 2465 N N . THR A 1 316 ? 12.449 -0.662 -59.108 1.00 62.59 316 THR A N 1
ATOM 2466 C CA . THR A 1 316 ? 13.543 -1.637 -59.204 1.00 62.59 316 THR A CA 1
ATOM 2467 C C . THR A 1 316 ? 13.050 -3.061 -59.486 1.00 62.59 316 THR A C 1
ATOM 2469 O O . THR A 1 316 ? 12.131 -3.596 -58.874 1.00 62.59 316 THR A O 1
ATOM 2472 N N . LYS A 1 317 ? 13.675 -3.735 -60.466 1.00 66.38 317 LYS A N 1
ATOM 2473 C CA . LYS A 1 317 ? 13.253 -5.081 -60.890 1.00 66.38 317 LYS A CA 1
ATOM 2474 C C . LYS A 1 317 ? 13.517 -6.129 -59.808 1.00 66.38 317 LYS A C 1
ATOM 2476 O O . LYS A 1 317 ? 14.672 -6.467 -59.548 1.00 66.38 317 LYS A O 1
ATOM 2481 N N . ILE A 1 318 ? 12.448 -6.757 -59.318 1.00 73.31 318 ILE A N 1
ATOM 2482 C CA . ILE A 1 318 ? 12.528 -7.993 -58.533 1.00 73.31 318 ILE A CA 1
ATOM 2483 C C . ILE A 1 318 ? 13.104 -9.108 -59.412 1.00 73.31 318 ILE A C 1
ATOM 2485 O O . ILE A 1 318 ? 12.516 -9.512 -60.421 1.00 73.31 318 ILE A O 1
ATOM 2489 N N . GLN A 1 319 ? 14.260 -9.637 -59.023 1.00 69.19 319 GLN A N 1
ATOM 2490 C CA . GLN A 1 319 ? 14.853 -10.798 -59.677 1.00 69.19 319 GLN A CA 1
ATOM 2491 C C . GLN A 1 319 ? 14.305 -12.076 -59.045 1.00 69.19 319 GLN A C 1
ATOM 2493 O O . GLN A 1 319 ? 14.292 -12.228 -57.826 1.00 69.19 319 GLN A O 1
ATOM 2498 N N . LYS A 1 320 ? 13.862 -13.015 -59.886 1.00 69.62 320 LYS A N 1
ATOM 2499 C CA . LYS A 1 320 ? 13.380 -14.328 -59.454 1.00 69.62 320 LYS A CA 1
ATOM 2500 C C . LYS A 1 320 ? 14.358 -15.402 -59.896 1.00 69.62 320 LYS A C 1
ATOM 2502 O O . LYS A 1 320 ? 14.465 -15.688 -61.088 1.00 69.62 320 LYS A O 1
ATOM 2507 N N . THR A 1 321 ? 15.022 -16.042 -58.944 1.00 63.81 321 THR A N 1
ATOM 2508 C CA . THR A 1 321 ? 15.842 -17.225 -59.224 1.00 63.81 321 THR A CA 1
ATOM 2509 C C . THR A 1 321 ? 15.062 -18.491 -58.868 1.00 63.81 321 THR A C 1
ATOM 2511 O O . THR A 1 321 ? 14.320 -18.545 -57.885 1.00 63.81 321 THR A O 1
ATOM 2514 N N . ARG A 1 322 ? 15.156 -19.522 -59.719 1.00 51.97 322 ARG A N 1
ATOM 2515 C CA . ARG A 1 322 ? 14.512 -20.826 -59.495 1.00 51.97 322 ARG A CA 1
ATOM 2516 C C . ARG A 1 322 ? 15.576 -21.894 -59.248 1.00 51.97 322 ARG A C 1
ATOM 2518 O O . ARG A 1 322 ? 16.184 -22.379 -60.198 1.00 51.97 322 ARG A O 1
ATOM 2525 N N . SER A 1 323 ? 15.752 -22.274 -57.982 1.00 56.78 323 SER A N 1
ATOM 2526 C CA . SER A 1 323 ? 16.331 -23.569 -57.588 1.00 56.78 323 SER A CA 1
ATOM 2527 C C . SER A 1 323 ? 15.183 -24.517 -57.190 1.00 56.78 323 SER A C 1
ATOM 2529 O O . SER A 1 323 ? 14.157 -24.541 -57.875 1.00 56.78 323 SER A O 1
ATOM 2531 N N . ARG A 1 324 ? 15.282 -25.303 -56.106 1.00 56.12 324 ARG A N 1
ATOM 2532 C CA . ARG A 1 324 ? 14.150 -26.108 -55.600 1.00 56.12 324 ARG A CA 1
ATOM 2533 C C . ARG A 1 324 ? 13.150 -25.281 -54.778 1.00 56.12 324 ARG A C 1
ATOM 2535 O O . ARG A 1 324 ? 12.010 -25.723 -54.617 1.00 56.12 324 ARG A O 1
ATOM 2542 N N . LEU A 1 325 ? 13.550 -24.098 -54.303 1.00 55.94 325 LEU A N 1
ATOM 2543 C CA . LEU A 1 325 ? 12.684 -23.054 -53.747 1.00 55.94 325 LEU A CA 1
ATOM 2544 C C . LEU A 1 325 ? 12.790 -21.774 -54.605 1.00 55.94 325 LEU A C 1
ATOM 2546 O O . LEU A 1 325 ? 13.851 -21.519 -55.185 1.00 55.94 325 LEU A O 1
ATOM 2550 N N . PRO A 1 326 ? 11.688 -21.020 -54.785 1.00 57.81 326 PRO A N 1
ATOM 2551 C CA . PRO A 1 326 ? 11.728 -19.718 -55.438 1.00 57.81 326 PRO A CA 1
ATOM 2552 C C . PRO A 1 326 ? 12.300 -18.668 -54.480 1.00 57.81 326 PRO A C 1
ATOM 2554 O O . PRO A 1 326 ? 11.828 -18.565 -53.354 1.00 57.81 326 PRO A O 1
ATOM 2557 N N . HIS A 1 327 ? 13.269 -17.890 -54.959 1.00 70.50 327 HIS A N 1
ATOM 2558 C CA . HIS A 1 327 ? 13.873 -16.781 -54.221 1.00 70.50 327 HIS A CA 1
ATOM 2559 C C . HIS A 1 327 ? 13.624 -15.486 -54.986 1.00 70.50 327 HIS A C 1
ATOM 2561 O O . HIS A 1 327 ? 13.886 -15.415 -56.196 1.00 70.50 327 HIS A O 1
ATOM 2567 N N . TRP A 1 328 ? 13.086 -14.488 -54.292 1.00 75.25 328 TRP A N 1
ATOM 2568 C CA . TRP A 1 328 ? 12.852 -13.150 -54.826 1.00 75.25 328 TRP A CA 1
ATOM 2569 C C . TRP A 1 328 ? 13.878 -12.217 -54.211 1.00 75.25 328 TRP A C 1
ATOM 2571 O O . TRP A 1 328 ? 14.037 -12.219 -53.000 1.00 75.25 328 TRP A O 1
ATOM 2581 N N . THR A 1 329 ? 14.579 -11.444 -55.034 1.00 71.81 329 THR A N 1
ATOM 2582 C CA . THR A 1 329 ? 15.628 -10.539 -54.558 1.00 71.81 329 THR A CA 1
ATOM 2583 C C . THR A 1 329 ? 15.483 -9.158 -55.180 1.00 71.81 329 THR A C 1
ATOM 2585 O O . THR A 1 329 ? 15.333 -9.034 -56.398 1.00 71.81 329 THR A O 1
ATOM 2588 N N . GLN A 1 330 ? 15.599 -8.139 -54.341 1.00 78.94 330 GLN A N 1
ATOM 2589 C CA . GLN A 1 330 ? 15.631 -6.719 -54.666 1.00 78.94 330 GLN A CA 1
ATOM 2590 C C . GLN A 1 330 ? 16.710 -6.039 -53.814 1.00 78.94 330 GLN A C 1
ATOM 2592 O O . GLN A 1 330 ? 16.904 -6.378 -52.642 1.00 78.94 330 GLN A O 1
ATOM 2597 N N . SER A 1 331 ? 17.468 -5.133 -54.431 1.00 76.19 331 SER A N 1
ATOM 2598 C CA . SER A 1 331 ? 18.590 -4.456 -53.774 1.00 76.19 331 SER A CA 1
ATOM 2599 C C . SER A 1 331 ? 18.097 -3.626 -52.593 1.00 76.19 331 SER A C 1
ATOM 2601 O O . SER A 1 331 ? 17.142 -2.872 -52.737 1.00 76.19 331 SER A O 1
ATOM 2603 N N . GLY A 1 332 ? 18.759 -3.756 -51.444 1.00 72.75 332 GLY A N 1
ATOM 2604 C CA . GLY A 1 332 ? 18.442 -3.003 -50.231 1.00 72.75 332 GLY A CA 1
ATOM 2605 C C . GLY A 1 332 ? 17.214 -3.483 -49.456 1.00 72.75 332 GLY A C 1
ATOM 2606 O O . GLY A 1 332 ? 17.048 -3.033 -48.335 1.00 72.75 332 GLY A O 1
ATOM 2607 N N . ALA A 1 333 ? 16.393 -4.398 -49.984 1.00 85.75 333 ALA A N 1
ATOM 2608 C CA . ALA A 1 333 ? 15.164 -4.840 -49.321 1.00 85.75 333 ALA A CA 1
ATOM 2609 C C . ALA A 1 333 ? 15.405 -5.648 -48.030 1.00 85.75 333 ALA A C 1
ATOM 2611 O O . ALA A 1 333 ? 16.466 -6.248 -47.841 1.00 85.75 333 ALA A O 1
ATOM 2612 N N . THR A 1 334 ? 14.390 -5.699 -47.165 1.00 89.12 334 THR A N 1
ATOM 2613 C CA . THR A 1 334 ? 14.394 -6.519 -45.944 1.00 89.12 334 THR A CA 1
ATOM 2614 C C . THR A 1 334 ? 13.833 -7.920 -46.216 1.00 89.12 334 THR A C 1
ATOM 2616 O O . THR A 1 334 ? 12.864 -8.085 -46.960 1.00 89.12 334 THR A O 1
ATOM 2619 N N . TYR A 1 335 ? 14.425 -8.941 -45.593 1.00 91.25 335 TYR A N 1
ATOM 2620 C CA . TYR A 1 335 ? 14.047 -10.345 -45.753 1.00 91.25 335 TYR A CA 1
ATOM 2621 C C . TYR A 1 335 ? 13.860 -11.030 -44.402 1.00 91.25 335 TYR A C 1
ATOM 2623 O O . TYR A 1 335 ? 14.709 -10.899 -43.522 1.00 91.25 335 TYR A O 1
ATOM 2631 N N . ALA A 1 336 ? 12.812 -11.842 -44.279 1.00 90.75 336 ALA A N 1
ATOM 2632 C CA . ALA A 1 336 ? 12.727 -12.874 -43.253 1.00 90.75 336 ALA A CA 1
ATOM 2633 C C . ALA A 1 336 ? 13.353 -14.165 -43.792 1.00 90.75 336 ALA A C 1
ATOM 2635 O O . ALA A 1 336 ? 12.982 -14.648 -44.861 1.00 90.75 336 ALA A O 1
ATOM 2636 N N . VAL A 1 337 ? 14.314 -14.739 -43.074 1.00 92.06 337 VAL A N 1
ATOM 2637 C CA . VAL A 1 337 ? 15.074 -15.915 -43.505 1.00 92.06 337 VAL A CA 1
ATOM 2638 C C . VAL A 1 337 ? 14.996 -16.997 -42.448 1.00 92.06 337 VAL A C 1
ATOM 2640 O O . VAL A 1 337 ? 15.169 -16.739 -41.266 1.00 92.06 337 VAL A O 1
ATOM 2643 N N . THR A 1 338 ? 14.795 -18.237 -42.882 1.00 91.19 338 THR A N 1
ATOM 2644 C CA . THR A 1 338 ? 14.908 -19.422 -42.032 1.00 91.19 338 THR A CA 1
ATOM 2645 C C . THR A 1 338 ? 15.888 -20.416 -42.640 1.00 91.19 338 THR A C 1
ATOM 2647 O O . THR A 1 338 ? 15.741 -20.838 -43.790 1.00 91.19 338 THR A O 1
ATOM 2650 N N . PHE A 1 339 ? 16.885 -20.849 -41.873 1.00 91.44 339 PHE A N 1
ATOM 2651 C CA . PHE A 1 339 ? 17.759 -21.960 -42.260 1.00 91.44 339 PHE A CA 1
ATOM 2652 C C . PHE A 1 339 ? 17.957 -22.930 -41.103 1.00 91.44 339 PHE A C 1
ATOM 2654 O O . PHE A 1 339 ? 17.784 -22.581 -39.944 1.00 91.44 339 PHE A O 1
ATOM 2661 N N . ARG A 1 340 ? 18.259 -24.191 -41.420 1.00 91.75 340 ARG A N 1
ATOM 2662 C CA . ARG A 1 340 ? 18.165 -25.295 -40.455 1.00 91.75 340 ARG A CA 1
ATOM 2663 C C . ARG A 1 340 ? 19.232 -26.353 -40.625 1.00 91.75 340 ARG A C 1
ATOM 2665 O O . ARG A 1 340 ? 19.832 -26.445 -41.705 1.00 91.75 340 ARG A O 1
ATOM 2672 N N . LEU A 1 341 ? 19.447 -27.148 -39.577 1.00 92.38 341 LEU A N 1
ATOM 2673 C CA . LEU A 1 341 ? 20.360 -28.288 -39.625 1.00 92.38 341 LEU A CA 1
ATOM 2674 C C . LEU A 1 341 ? 19.938 -29.275 -40.721 1.00 92.38 341 LEU A C 1
ATOM 2676 O O . LEU A 1 341 ? 18.794 -29.307 -41.188 1.00 92.38 341 LEU A O 1
ATOM 2680 N N . SER A 1 342 ? 20.905 -30.047 -41.205 1.00 89.94 342 SER A N 1
ATOM 2681 C CA . SER A 1 342 ? 20.710 -30.932 -42.355 1.00 89.94 342 SER A CA 1
ATOM 2682 C C . SER A 1 342 ? 19.733 -32.085 -42.088 1.00 89.94 342 SER A C 1
ATOM 2684 O O . SER A 1 342 ? 19.185 -32.649 -43.041 1.00 89.94 342 SER A O 1
ATOM 2686 N N . ASP A 1 343 ? 19.484 -32.394 -40.817 1.00 88.38 343 ASP A N 1
ATOM 2687 C CA . ASP A 1 343 ? 18.672 -33.501 -40.325 1.00 88.38 343 ASP A CA 1
ATOM 2688 C C . ASP A 1 343 ? 17.412 -33.062 -39.552 1.00 88.38 343 ASP A C 1
ATOM 2690 O O . ASP A 1 343 ? 16.642 -33.928 -39.137 1.00 88.38 343 ASP A O 1
ATOM 2694 N N . SER A 1 344 ? 17.137 -31.753 -39.433 1.00 87.88 344 SER A N 1
ATOM 2695 C CA . SER A 1 344 ? 16.000 -31.222 -38.651 1.00 87.88 344 SER A CA 1
ATOM 2696 C C . SER A 1 344 ? 14.620 -31.627 -39.173 1.00 87.88 344 SER A C 1
ATOM 2698 O O . SER A 1 344 ? 13.618 -31.387 -38.512 1.00 87.88 344 SER A O 1
ATOM 2700 N N . LEU A 1 345 ? 14.530 -32.194 -40.380 1.00 83.56 345 LEU A N 1
ATOM 2701 C CA . LEU A 1 345 ? 13.273 -32.666 -40.953 1.00 83.56 345 LEU A CA 1
ATOM 2702 C C . LEU A 1 345 ? 13.339 -34.152 -41.332 1.00 83.56 345 LEU A C 1
ATOM 2704 O O . LEU A 1 345 ? 14.093 -34.523 -42.241 1.00 83.56 345 LEU A O 1
ATOM 2708 N N . PRO A 1 346 ? 12.468 -34.998 -40.753 1.00 83.06 346 PRO A N 1
ATOM 2709 C CA . PRO A 1 346 ? 12.308 -36.382 -41.173 1.00 83.06 346 PRO A CA 1
ATOM 2710 C C . PRO A 1 346 ? 11.967 -36.506 -42.665 1.00 83.06 346 PRO A C 1
ATOM 2712 O O . PRO A 1 346 ? 11.153 -35.758 -43.217 1.00 83.06 346 PRO A O 1
ATOM 2715 N N . ARG A 1 347 ? 12.540 -37.518 -43.334 1.00 80.25 347 ARG A N 1
ATOM 2716 C CA . ARG A 1 347 ? 12.285 -37.784 -44.767 1.00 80.25 347 ARG A CA 1
ATOM 2717 C C . ARG A 1 347 ? 10.801 -37.980 -45.078 1.00 80.25 347 ARG A C 1
ATOM 2719 O O . ARG A 1 347 ? 10.360 -37.584 -46.153 1.00 80.25 347 ARG A O 1
ATOM 2726 N N . THR A 1 348 ? 10.052 -38.565 -44.149 1.00 81.69 348 THR A N 1
ATOM 2727 C CA . THR A 1 348 ? 8.605 -38.794 -44.252 1.00 81.69 348 THR A CA 1
ATOM 2728 C C . THR A 1 348 ? 7.829 -37.480 -44.339 1.00 81.69 348 THR A C 1
ATOM 2730 O O . THR A 1 348 ? 7.004 -37.323 -45.235 1.00 81.69 348 THR A O 1
ATOM 2733 N N . ILE A 1 349 ? 8.160 -36.497 -43.496 1.00 82.38 349 ILE A N 1
ATOM 2734 C CA . ILE A 1 349 ? 7.542 -35.161 -43.506 1.00 82.38 349 ILE A CA 1
ATOM 2735 C C . ILE A 1 349 ? 7.863 -34.435 -44.814 1.00 82.38 349 ILE A C 1
ATOM 2737 O O . ILE A 1 349 ? 6.967 -33.898 -45.464 1.00 82.38 349 ILE A O 1
ATOM 2741 N N . ILE A 1 350 ? 9.119 -34.493 -45.270 1.00 78.06 350 ILE A N 1
ATOM 2742 C CA . ILE A 1 350 ? 9.529 -33.893 -46.550 1.00 78.06 350 ILE A CA 1
ATOM 2743 C C . ILE A 1 350 ? 8.780 -34.528 -47.730 1.00 78.06 350 ILE A C 1
ATOM 2745 O O . ILE A 1 350 ? 8.385 -33.826 -48.663 1.00 78.06 350 ILE A O 1
ATOM 2749 N N . GLN A 1 351 ? 8.608 -35.851 -47.730 1.00 81.44 351 GLN A N 1
ATOM 2750 C CA . GLN A 1 351 ? 7.885 -36.559 -48.788 1.00 81.44 351 GLN A CA 1
ATOM 2751 C C . GLN A 1 351 ? 6.397 -36.200 -48.792 1.00 81.44 351 GLN A C 1
ATOM 2753 O O . GLN A 1 351 ? 5.881 -35.870 -49.859 1.00 81.44 351 GLN A O 1
ATOM 2758 N N . SER A 1 352 ? 5.754 -36.178 -47.620 1.00 83.06 352 SER A N 1
ATOM 2759 C CA . SER A 1 352 ? 4.359 -35.746 -47.443 1.00 83.06 352 SER A CA 1
ATOM 2760 C C . SER A 1 352 ? 4.162 -34.321 -47.955 1.00 83.06 352 SER A C 1
ATOM 2762 O O . SER A 1 352 ? 3.361 -34.091 -48.858 1.00 83.06 352 SER A O 1
ATOM 2764 N N . TYR A 1 353 ? 4.992 -33.378 -47.490 1.00 82.50 353 TYR A N 1
ATOM 2765 C CA . TYR A 1 353 ? 4.951 -31.983 -47.929 1.00 82.50 353 TYR A CA 1
ATOM 2766 C C . TYR A 1 353 ? 5.107 -31.858 -49.449 1.00 82.50 353 TYR A C 1
ATOM 2768 O O . TYR A 1 353 ? 4.374 -31.115 -50.093 1.00 82.50 353 TYR A O 1
ATOM 2776 N N . ARG A 1 354 ? 6.034 -32.606 -50.064 1.00 81.19 354 ARG A N 1
ATOM 2777 C CA . ARG A 1 354 ? 6.225 -32.581 -51.525 1.00 81.19 354 ARG A CA 1
ATOM 2778 C C . ARG A 1 354 ? 5.018 -33.114 -52.289 1.00 81.19 354 ARG A C 1
ATOM 2780 O O . ARG A 1 354 ? 4.705 -32.568 -53.345 1.00 81.19 354 ARG A O 1
ATOM 2787 N N . GLN A 1 355 ? 4.382 -34.176 -51.802 1.00 84.38 355 GLN A N 1
ATOM 2788 C CA . GLN A 1 355 ? 3.198 -34.757 -52.436 1.00 84.38 355 GLN A CA 1
ATOM 2789 C C . GLN A 1 355 ? 2.013 -33.791 -52.361 1.00 84.38 355 GLN A C 1
ATOM 2791 O O . GLN A 1 355 ? 1.424 -33.471 -53.392 1.00 84.38 355 GLN A O 1
ATOM 2796 N N . GLU A 1 356 ? 1.740 -33.257 -51.172 1.00 84.69 356 GLU A N 1
ATOM 2797 C CA . GLU A 1 356 ? 0.661 -32.296 -50.925 1.00 84.69 356 GLU A CA 1
ATOM 2798 C C . GLU A 1 356 ? 0.893 -30.991 -51.706 1.00 84.69 356 GLU A C 1
ATOM 2800 O O . GLU A 1 356 ? 0.010 -30.528 -52.426 1.00 84.69 356 GLU A O 1
ATOM 2805 N N . LYS A 1 357 ? 2.124 -30.459 -51.697 1.00 83.19 357 LYS A N 1
ATOM 2806 C CA . LYS A 1 357 ? 2.501 -29.275 -52.485 1.00 83.19 357 LYS A CA 1
ATOM 2807 C C . LYS A 1 357 ? 2.294 -29.504 -53.976 1.00 83.19 357 LYS A C 1
ATOM 2809 O O . LYS A 1 357 ? 1.798 -28.618 -54.668 1.00 83.19 357 LYS A O 1
ATOM 2814 N N . LYS A 1 358 ? 2.689 -30.674 -54.491 1.00 85.75 358 LYS A N 1
ATOM 2815 C CA . LYS A 1 358 ? 2.516 -31.016 -55.909 1.00 85.75 358 LYS A CA 1
ATOM 2816 C C . LYS A 1 358 ? 1.037 -31.028 -56.285 1.00 85.75 358 LYS A C 1
ATOM 2818 O O . LYS A 1 358 ? 0.696 -30.478 -57.326 1.00 85.75 358 LYS A O 1
ATOM 2823 N N . HIS A 1 359 ? 0.187 -31.603 -55.438 1.00 87.06 359 HIS A N 1
ATOM 2824 C CA . HIS A 1 359 ? -1.256 -31.629 -55.654 1.00 87.06 359 HIS A CA 1
ATOM 2825 C C . HIS A 1 359 ? -1.862 -30.217 -55.660 1.00 87.06 359 HIS A C 1
ATOM 2827 O O . HIS A 1 359 ? -2.513 -29.838 -56.629 1.00 87.06 359 HIS A O 1
ATOM 2833 N N . LEU A 1 360 ? -1.559 -29.398 -54.649 1.00 84.88 360 LEU A N 1
ATOM 2834 C CA . LEU A 1 360 ? -2.043 -28.014 -54.574 1.00 84.88 360 LEU A CA 1
ATOM 2835 C C . LEU A 1 360 ? -1.534 -27.149 -55.734 1.00 84.88 360 LEU A C 1
ATOM 2837 O O . LEU A 1 360 ? -2.277 -26.345 -56.282 1.00 84.88 360 LEU A O 1
ATOM 2841 N N . THR A 1 361 ? -0.288 -27.352 -56.171 1.00 83.12 361 THR A N 1
ATOM 2842 C CA . THR A 1 361 ? 0.262 -26.648 -57.342 1.00 83.12 361 THR A CA 1
ATOM 2843 C C . THR A 1 361 ? -0.465 -27.048 -58.629 1.00 83.12 361 THR A C 1
ATOM 2845 O O . THR A 1 361 ? -0.654 -26.217 -59.512 1.00 83.12 361 THR A O 1
ATOM 2848 N N . GLN A 1 362 ? -0.878 -28.313 -58.760 1.00 87.62 362 GLN A N 1
ATOM 2849 C CA . GLN A 1 362 ? -1.685 -28.761 -59.898 1.00 87.62 362 GLN A CA 1
ATOM 2850 C C . GLN A 1 362 ? -3.073 -28.120 -59.881 1.00 87.62 362 GLN A C 1
ATOM 2852 O O . GLN A 1 362 ? -3.496 -27.618 -60.918 1.00 87.62 362 GLN A O 1
ATOM 2857 N N . LEU A 1 363 ? -3.728 -28.071 -58.717 1.00 84.25 363 LEU A N 1
ATOM 2858 C CA . LEU A 1 363 ? -5.013 -27.387 -58.548 1.00 84.25 363 LEU A CA 1
ATOM 2859 C C . LEU A 1 363 ? -4.913 -25.894 -58.871 1.00 84.25 363 LEU A C 1
ATOM 2861 O O . LEU A 1 363 ? -5.766 -25.377 -59.580 1.00 84.25 363 LEU A O 1
ATOM 2865 N N . LEU A 1 364 ? -3.848 -25.223 -58.424 1.00 85.06 364 LEU A N 1
ATOM 2866 C CA . LEU A 1 364 ? -3.599 -23.816 -58.735 1.00 85.06 364 LEU A CA 1
ATOM 2867 C C . LEU A 1 364 ? -3.425 -23.589 -60.242 1.00 85.06 364 LEU A C 1
ATOM 2869 O O . LEU A 1 364 ? -4.066 -22.718 -60.816 1.00 85.06 364 LEU A O 1
ATOM 2873 N N . ASN A 1 365 ? -2.588 -24.394 -60.900 1.00 85.56 365 ASN A N 1
ATOM 2874 C CA . ASN A 1 365 ? -2.379 -24.275 -62.344 1.00 85.56 365 ASN A CA 1
ATOM 2875 C C . ASN A 1 365 ? -3.665 -24.548 -63.136 1.00 85.56 365 ASN A C 1
ATOM 2877 O O . ASN A 1 365 ? -3.884 -23.923 -64.169 1.00 85.56 365 ASN A O 1
ATOM 2881 N N . GLN A 1 366 ? -4.500 -25.475 -62.661 1.00 86.88 366 GLN A N 1
ATOM 2882 C CA . GLN A 1 366 ? -5.791 -25.768 -63.271 1.00 86.88 366 GLN A CA 1
ATOM 2883 C C . GLN A 1 366 ? -6.788 -24.625 -63.047 1.00 86.88 366 GLN A C 1
ATOM 2885 O O . GLN A 1 366 ? -7.427 -24.199 -63.998 1.00 86.88 366 GLN A O 1
ATOM 2890 N N . ALA A 1 367 ? -6.835 -24.049 -61.843 1.00 85.38 367 ALA A N 1
ATOM 2891 C CA . ALA A 1 367 ? -7.639 -22.864 -61.548 1.00 85.38 367 ALA A CA 1
ATOM 2892 C C . ALA A 1 367 ? -7.295 -21.683 -62.467 1.00 85.38 367 ALA A C 1
ATOM 2894 O O . ALA A 1 367 ? -8.197 -21.046 -62.999 1.00 85.38 367 ALA A O 1
ATOM 2895 N N . ILE A 1 368 ? -5.997 -21.432 -62.682 1.00 82.50 368 ILE A N 1
ATOM 2896 C CA . ILE A 1 368 ? -5.500 -20.384 -63.585 1.00 82.50 368 ILE A CA 1
ATOM 2897 C C . ILE A 1 368 ? -5.889 -20.688 -65.038 1.00 82.50 368 ILE A C 1
ATOM 2899 O O . ILE A 1 368 ? -6.283 -19.788 -65.774 1.00 82.50 368 ILE A O 1
ATOM 2903 N N . ALA A 1 369 ? -5.784 -21.950 -65.468 1.00 86.94 369 ALA A N 1
ATOM 2904 C CA . ALA A 1 369 ? -6.172 -22.354 -66.820 1.00 86.94 369 ALA A CA 1
ATOM 2905 C C . ALA A 1 369 ? -7.688 -22.229 -67.063 1.00 86.94 369 ALA A C 1
ATOM 2907 O O . ALA A 1 369 ? -8.097 -21.905 -68.176 1.00 86.94 369 ALA A O 1
ATOM 2908 N N . ASP A 1 370 ? -8.491 -22.451 -66.022 1.00 88.12 370 ASP A N 1
ATOM 2909 C CA . ASP A 1 370 ? -9.954 -22.391 -66.049 1.00 88.12 370 ASP A CA 1
ATOM 2910 C C . ASP A 1 370 ? -10.508 -20.979 -65.723 1.00 88.12 370 ASP A C 1
ATOM 2912 O O . ASP A 1 370 ? -11.722 -20.820 -65.598 1.00 88.12 370 ASP A O 1
ATOM 2916 N N . ASP A 1 371 ? -9.640 -19.965 -65.563 1.00 85.25 371 ASP A N 1
ATOM 2917 C CA . ASP A 1 371 ? -9.962 -18.579 -65.147 1.00 85.25 371 ASP A CA 1
ATOM 2918 C C . ASP A 1 371 ? -10.819 -18.498 -63.862 1.00 85.25 371 ASP A C 1
ATOM 2920 O O . ASP A 1 371 ? -11.666 -17.623 -63.664 1.00 85.25 371 ASP A O 1
ATOM 2924 N N . ASN A 1 372 ? -10.622 -19.457 -62.951 1.00 85.50 372 ASN A N 1
ATOM 2925 C CA . ASN A 1 372 ? -11.383 -19.570 -61.714 1.00 85.50 372 ASN A CA 1
ATOM 2926 C C . ASN A 1 372 ? -10.663 -18.870 -60.555 1.00 85.50 372 ASN A C 1
ATOM 2928 O O . ASN A 1 372 ? -9.988 -19.501 -59.738 1.00 85.50 372 ASN A O 1
ATOM 2932 N N . GLN A 1 373 ? -10.873 -17.557 -60.450 1.00 81.69 373 GLN A N 1
ATOM 2933 C CA . GLN A 1 373 ? -10.236 -16.702 -59.439 1.00 81.69 373 GLN A CA 1
ATOM 2934 C C . GLN A 1 373 ? -10.491 -17.145 -57.988 1.00 81.69 373 GLN A C 1
ATOM 2936 O O . GLN A 1 373 ? -9.635 -16.971 -57.118 1.00 81.69 373 GLN A O 1
ATOM 2941 N N . ALA A 1 374 ? -11.661 -17.723 -57.694 1.00 81.94 374 ALA A N 1
ATOM 2942 C CA . ALA A 1 374 ? -11.980 -18.189 -56.346 1.00 81.94 374 ALA A CA 1
ATOM 2943 C C . ALA A 1 374 ? -11.143 -19.420 -55.966 1.00 81.94 374 ALA A C 1
ATOM 2945 O O . ALA A 1 374 ? -10.583 -19.472 -54.869 1.00 81.94 374 ALA A O 1
ATOM 2946 N N . LEU A 1 375 ? -11.025 -20.381 -56.888 1.00 80.44 375 LEU A N 1
ATOM 2947 C CA . LEU A 1 375 ? -10.222 -21.588 -56.695 1.00 80.44 375 LEU A CA 1
ATOM 2948 C C . LEU A 1 375 ? -8.720 -21.268 -56.701 1.00 80.44 375 LEU A C 1
ATOM 2950 O O . LEU A 1 375 ? -7.967 -21.855 -55.930 1.00 80.44 375 LEU A O 1
ATOM 2954 N N . GLU A 1 376 ? -8.288 -20.302 -57.515 1.00 81.19 376 GLU A N 1
ATOM 2955 C CA . GLU A 1 376 ? -6.908 -19.808 -57.534 1.00 81.19 376 GLU A CA 1
ATOM 2956 C C . GLU A 1 376 ? -6.518 -19.216 -56.174 1.00 81.19 376 GLU A C 1
ATOM 2958 O O . GLU A 1 376 ? -5.486 -19.579 -55.599 1.00 81.19 376 GLU A O 1
ATOM 2963 N N . LYS A 1 377 ? -7.374 -18.350 -55.618 1.00 76.00 377 LYS A N 1
ATOM 2964 C CA . LYS A 1 377 ? -7.157 -17.734 -54.305 1.00 76.00 377 LYS A CA 1
ATOM 2965 C C . LYS A 1 377 ? -7.138 -18.773 -53.185 1.00 76.00 377 LYS A C 1
ATOM 2967 O O . LYS A 1 377 ? -6.291 -18.691 -52.295 1.00 76.00 377 LYS A O 1
ATOM 2972 N N . ASP A 1 378 ? -8.038 -19.755 -53.228 1.00 78.94 378 ASP A N 1
ATOM 2973 C CA . ASP A 1 378 ? -8.091 -20.829 -52.234 1.00 78.94 378 ASP A CA 1
ATOM 2974 C C . ASP A 1 378 ? -6.860 -21.746 -52.307 1.00 78.94 378 ASP A C 1
ATOM 2976 O O . ASP A 1 378 ? -6.182 -21.952 -51.300 1.00 78.94 378 ASP A O 1
ATOM 2980 N N . ALA A 1 379 ? -6.489 -22.213 -53.502 1.00 78.50 379 ALA A N 1
ATOM 2981 C CA . ALA A 1 379 ? -5.305 -23.046 -53.701 1.00 78.50 379 ALA A CA 1
ATOM 2982 C C . ALA A 1 379 ? -4.014 -22.314 -53.297 1.00 78.50 379 ALA A C 1
ATOM 2984 O O . ALA A 1 379 ? -3.141 -22.913 -52.666 1.00 78.50 379 ALA A O 1
ATOM 2985 N N . THR A 1 380 ? -3.909 -21.014 -53.594 1.00 74.38 380 THR A N 1
ATOM 2986 C CA . THR A 1 380 ? -2.784 -20.168 -53.159 1.00 74.38 380 THR A CA 1
ATOM 2987 C C . THR A 1 380 ? -2.711 -20.093 -51.634 1.00 74.38 380 THR A C 1
ATOM 2989 O O . THR A 1 380 ? -1.662 -20.370 -51.052 1.00 74.38 380 THR A O 1
ATOM 2992 N N . LYS A 1 381 ? -3.841 -19.827 -50.967 1.00 74.44 381 LYS A N 1
ATOM 2993 C CA . LYS A 1 381 ? -3.921 -19.773 -49.501 1.00 74.44 381 LYS A CA 1
ATOM 2994 C C . LYS A 1 381 ? -3.569 -21.116 -48.851 1.00 74.44 381 LYS A C 1
ATOM 2996 O O . LYS A 1 381 ? -2.851 -21.150 -47.852 1.00 74.44 381 LYS A O 1
ATOM 3001 N N . GLN A 1 382 ? -4.043 -22.230 -49.411 1.00 78.06 382 GLN A N 1
ATOM 3002 C CA . GLN A 1 382 ? -3.705 -23.572 -48.927 1.00 78.06 382 GLN A CA 1
ATOM 3003 C C . GLN A 1 382 ? -2.216 -23.892 -49.115 1.00 78.06 382 GLN A C 1
ATOM 3005 O O . GLN A 1 382 ? -1.600 -24.490 -48.233 1.00 78.06 382 GLN A O 1
ATOM 3010 N N . LEU A 1 383 ? -1.613 -23.459 -50.226 1.00 74.56 383 LEU A N 1
ATOM 3011 C CA . LEU A 1 383 ? -0.187 -23.649 -50.495 1.00 74.56 383 LEU A CA 1
ATOM 3012 C C . LEU A 1 383 ? 0.692 -22.889 -49.488 1.00 74.56 383 LEU A C 1
ATOM 3014 O O . LEU A 1 383 ? 1.688 -23.437 -49.011 1.00 74.56 383 LEU A O 1
ATOM 3018 N N . GLU A 1 384 ? 0.305 -21.660 -49.135 1.00 66.88 384 GLU A N 1
ATOM 3019 C CA . GLU A 1 384 ? 0.952 -20.864 -48.083 1.00 66.88 384 GLU A CA 1
ATOM 3020 C C . GLU A 1 384 ? 0.777 -21.500 -46.694 1.00 66.88 384 GLU A C 1
ATOM 3022 O O . GLU A 1 384 ? 1.706 -21.519 -45.886 1.00 66.88 384 GLU A O 1
ATOM 3027 N N . LYS A 1 385 ? -0.403 -22.066 -46.408 1.00 73.56 385 LYS A N 1
ATOM 3028 C CA . LYS A 1 385 ? -0.701 -22.739 -45.134 1.00 73.56 385 LYS A CA 1
ATOM 3029 C C . LYS A 1 385 ? 0.088 -24.041 -44.953 1.00 73.56 385 LYS A C 1
ATOM 3031 O O . LYS A 1 385 ? 0.588 -24.304 -43.862 1.00 73.56 385 LYS A O 1
ATOM 3036 N N . LEU A 1 386 ? 0.253 -24.816 -46.026 1.00 75.81 386 LEU A N 1
ATOM 3037 C CA . LEU A 1 386 ? 0.913 -26.123 -46.005 1.00 75.81 386 LEU A CA 1
ATOM 3038 C C . LEU A 1 386 ? 2.357 -26.053 -45.484 1.00 75.81 386 LEU A C 1
ATOM 3040 O O . LEU A 1 386 ? 2.815 -26.967 -44.797 1.00 75.81 386 LEU A O 1
ATOM 3044 N N . TYR A 1 387 ? 3.095 -24.989 -45.823 1.00 70.50 387 TYR A N 1
ATOM 3045 C CA . TYR A 1 387 ? 4.461 -24.811 -45.328 1.00 70.50 387 TYR A CA 1
ATOM 3046 C C . TYR A 1 387 ? 4.478 -24.634 -43.805 1.00 70.50 387 TYR A C 1
ATOM 3048 O O . TYR A 1 387 ? 5.163 -25.398 -43.126 1.00 70.50 387 TYR A O 1
ATOM 3056 N N . ARG A 1 388 ? 3.659 -23.717 -43.273 1.00 66.75 388 ARG A N 1
ATOM 3057 C CA . ARG A 1 388 ? 3.518 -23.483 -41.826 1.00 66.75 388 ARG A CA 1
ATOM 3058 C C . ARG A 1 388 ? 3.120 -24.755 -41.072 1.00 66.75 388 ARG A C 1
ATOM 3060 O O . ARG A 1 388 ? 3.773 -25.151 -40.114 1.00 66.75 388 ARG A O 1
ATOM 3067 N N . GLU A 1 389 ? 2.100 -25.466 -41.546 1.00 73.12 389 GLU A N 1
ATOM 3068 C CA . GLU A 1 389 ? 1.567 -26.638 -40.833 1.00 73.12 389 GLU A CA 1
ATOM 3069 C C . GLU A 1 389 ? 2.512 -27.845 -40.815 1.00 73.12 389 GLU A C 1
ATOM 3071 O O . GLU A 1 389 ? 2.501 -28.615 -39.858 1.00 73.12 389 GLU A O 1
ATOM 3076 N N . LYS A 1 390 ? 3.312 -28.051 -41.867 1.00 76.38 390 LYS A N 1
ATOM 3077 C CA . LYS A 1 390 ? 4.145 -29.260 -41.994 1.00 76.38 390 LYS A CA 1
ATOM 3078 C C . LYS A 1 390 ? 5.609 -29.015 -41.683 1.00 76.38 390 LYS A C 1
ATOM 3080 O O . LYS A 1 390 ? 6.260 -29.891 -41.125 1.00 76.38 390 LYS A O 1
ATOM 3085 N N . ILE A 1 391 ? 6.148 -27.880 -42.118 1.00 79.38 391 ILE A N 1
ATOM 3086 C CA . ILE A 1 391 ? 7.579 -27.603 -42.032 1.00 79.38 391 ILE A CA 1
ATOM 3087 C C . ILE A 1 391 ? 7.909 -26.931 -40.707 1.00 79.38 391 ILE A C 1
ATOM 3089 O O . ILE A 1 391 ? 8.777 -27.442 -40.011 1.00 79.38 391 ILE A O 1
ATOM 3093 N N . GLU A 1 392 ? 7.218 -25.852 -40.339 1.00 75.31 392 GLU A N 1
ATOM 3094 C CA . GLU A 1 392 ? 7.471 -25.162 -39.063 1.00 75.31 392 GLU A CA 1
ATOM 3095 C C . GLU A 1 392 ? 7.089 -26.047 -37.881 1.00 75.31 392 GLU A C 1
ATOM 3097 O O . GLU A 1 392 ? 7.913 -26.264 -37.003 1.00 75.31 392 GLU A O 1
ATOM 3102 N N . SER A 1 393 ? 5.917 -26.693 -37.928 1.00 80.62 393 SER A N 1
ATOM 3103 C CA . SER A 1 393 ? 5.537 -27.654 -36.885 1.00 80.62 393 SER A CA 1
ATOM 3104 C C . SER A 1 393 ? 6.600 -28.741 -36.692 1.00 80.62 393 SER A C 1
ATOM 3106 O O . SER A 1 393 ? 6.970 -29.049 -35.567 1.00 80.62 393 SER A O 1
ATOM 3108 N N . ALA A 1 394 ? 7.157 -29.301 -37.766 1.00 80.62 394 ALA A N 1
ATOM 3109 C CA . ALA A 1 394 ? 8.205 -30.314 -37.645 1.00 80.62 394 ALA A CA 1
ATOM 3110 C C . ALA A 1 394 ? 9.522 -29.771 -37.064 1.00 80.62 394 ALA A C 1
ATOM 3112 O O . ALA A 1 394 ? 10.267 -30.530 -36.447 1.00 80.62 394 ALA A O 1
ATOM 3113 N N . LEU A 1 395 ? 9.815 -28.485 -37.265 1.00 82.88 395 LEU A N 1
ATOM 3114 C CA . LEU A 1 395 ? 10.965 -27.830 -36.651 1.00 82.88 395 LEU A CA 1
ATOM 3115 C C . LEU A 1 395 ? 10.744 -27.606 -35.151 1.00 82.88 395 LEU A C 1
ATOM 3117 O O . LEU A 1 395 ? 11.648 -27.918 -34.378 1.00 82.88 395 LEU A O 1
ATOM 3121 N N . ASP A 1 396 ? 9.537 -27.195 -34.752 1.00 81.88 396 ASP A N 1
ATOM 3122 C CA . ASP A 1 396 ? 9.134 -27.015 -33.347 1.00 81.88 396 ASP A CA 1
ATOM 3123 C C . ASP A 1 396 ? 9.178 -28.321 -32.539 1.00 81.88 396 ASP A C 1
ATOM 3125 O O . ASP A 1 396 ? 9.439 -28.305 -31.342 1.00 81.88 396 ASP A O 1
ATOM 3129 N N . HIS A 1 397 ? 8.954 -29.472 -33.186 1.00 82.38 397 HIS A N 1
ATOM 3130 C CA . HIS A 1 397 ? 9.052 -30.797 -32.553 1.00 82.38 397 HIS A CA 1
ATOM 3131 C C . HIS A 1 397 ? 10.500 -31.288 -32.367 1.00 82.38 397 HIS A C 1
ATOM 3133 O O . HIS A 1 397 ? 10.712 -32.447 -32.006 1.00 82.38 397 HIS A O 1
ATOM 3139 N N . GLU A 1 398 ? 11.494 -30.433 -32.631 1.00 81.44 398 GLU A N 1
ATOM 3140 C CA . GLU A 1 398 ? 12.910 -30.683 -32.340 1.00 81.44 398 GLU A CA 1
ATOM 3141 C C . GLU A 1 398 ? 13.434 -32.007 -32.923 1.00 81.44 398 GLU A C 1
ATOM 3143 O O . GLU A 1 398 ? 14.158 -32.775 -32.287 1.00 81.44 398 GLU A O 1
ATOM 3148 N N . HIS A 1 399 ? 13.056 -32.312 -34.164 1.00 81.69 399 HIS A N 1
ATOM 3149 C CA . HIS A 1 399 ? 13.601 -33.467 -34.867 1.00 81.69 399 HIS A CA 1
ATOM 3150 C C . HIS A 1 399 ? 15.089 -33.276 -35.217 1.00 81.69 399 HIS A C 1
ATOM 3152 O O . HIS A 1 399 ? 15.583 -32.153 -35.345 1.00 81.69 399 HIS A O 1
ATOM 3158 N N . GLY A 1 400 ? 15.790 -34.394 -35.430 1.00 85.38 400 GLY A N 1
ATOM 3159 C CA . GLY A 1 400 ? 17.222 -34.409 -35.743 1.00 85.38 400 GLY A CA 1
ATOM 3160 C C . GLY A 1 400 ? 18.103 -34.284 -34.500 1.00 85.38 400 GLY A C 1
ATOM 3161 O O . GLY A 1 400 ? 17.654 -34.482 -33.373 1.00 85.38 400 GLY A O 1
ATOM 3162 N N . ALA A 1 401 ? 19.379 -33.978 -34.707 1.00 85.25 401 ALA A N 1
ATOM 3163 C CA . ALA A 1 401 ? 20.383 -33.958 -33.652 1.00 85.25 401 ALA A CA 1
ATOM 3164 C C . ALA A 1 401 ? 20.289 -32.742 -32.716 1.00 85.25 401 ALA A C 1
ATOM 3166 O O . ALA A 1 401 ? 20.881 -32.768 -31.640 1.00 85.25 401 ALA A O 1
ATOM 3167 N N . CYS A 1 402 ? 19.566 -31.687 -33.115 1.00 90.06 402 CYS A N 1
ATOM 3168 C CA . CYS A 1 402 ? 19.348 -30.475 -32.315 1.00 90.06 402 CYS A CA 1
ATOM 3169 C C . CYS A 1 402 ? 20.634 -29.900 -31.700 1.00 90.06 402 CYS A C 1
ATOM 3171 O O . CYS A 1 402 ? 20.681 -29.547 -30.521 1.00 90.06 402 CYS A O 1
ATOM 3173 N N . HIS A 1 403 ? 21.700 -29.832 -32.503 1.00 90.19 403 HIS A N 1
ATOM 3174 C CA . HIS A 1 403 ? 23.034 -29.454 -32.038 1.00 90.19 403 HIS A CA 1
ATOM 3175 C C . HIS A 1 403 ? 23.090 -28.086 -31.339 1.00 90.19 403 HIS A C 1
ATOM 3177 O O . HIS A 1 403 ? 23.957 -27.887 -30.494 1.00 90.19 403 HIS A O 1
ATOM 3183 N N . MET A 1 404 ? 22.161 -27.174 -31.642 1.00 91.06 404 MET A N 1
ATOM 3184 C CA . MET A 1 404 ? 22.095 -25.834 -31.047 1.00 91.06 404 MET A CA 1
ATOM 3185 C C . MET A 1 404 ? 21.351 -25.799 -29.700 1.00 91.06 404 MET A C 1
ATOM 3187 O O . MET A 1 404 ? 21.216 -24.737 -29.110 1.00 91.06 404 MET A O 1
ATOM 3191 N N . LYS A 1 405 ? 20.927 -26.948 -29.144 1.00 86.38 405 LYS A N 1
ATOM 3192 C CA . LYS A 1 405 ? 20.627 -27.035 -27.699 1.00 86.38 405 LYS A CA 1
ATOM 3193 C C . LYS A 1 405 ? 21.869 -26.830 -26.841 1.00 86.38 405 LYS A C 1
ATOM 3195 O O . LYS A 1 405 ? 21.747 -26.431 -25.690 1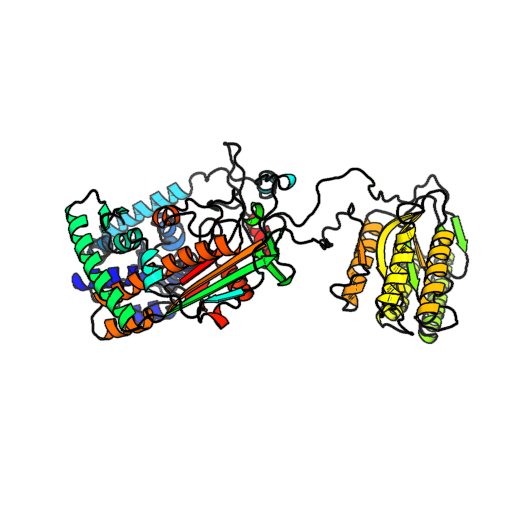.00 86.38 405 LYS A O 1
ATOM 3200 N N . ASN A 1 406 ? 23.047 -27.149 -27.380 1.00 84.25 406 ASN A N 1
ATOM 3201 C CA . ASN A 1 406 ? 24.304 -26.839 -26.722 1.00 84.25 406 ASN A CA 1
ATOM 3202 C C . ASN A 1 406 ? 24.569 -25.324 -26.858 1.00 84.25 406 ASN A C 1
ATOM 3204 O O . ASN A 1 406 ? 24.742 -24.867 -27.994 1.00 84.25 406 ASN A O 1
ATOM 3208 N N . PRO A 1 407 ? 24.639 -24.566 -25.745 1.00 79.62 407 PRO A N 1
ATOM 3209 C CA . PRO A 1 407 ? 24.875 -23.125 -25.777 1.00 79.62 407 PRO A CA 1
ATOM 3210 C C . PRO A 1 407 ? 26.161 -22.735 -26.507 1.00 79.62 407 PRO A C 1
ATOM 3212 O O . PRO A 1 407 ? 26.156 -21.749 -27.230 1.00 79.62 407 PRO A O 1
ATOM 3215 N N . ASP A 1 408 ? 27.226 -23.537 -26.423 1.00 77.88 408 ASP A N 1
ATOM 3216 C CA . ASP A 1 408 ? 28.486 -23.250 -27.124 1.00 77.88 408 ASP A CA 1
ATOM 3217 C C . ASP A 1 408 ? 28.303 -23.289 -28.648 1.00 77.88 408 ASP A C 1
ATOM 3219 O O . ASP A 1 408 ? 28.894 -22.509 -29.394 1.00 77.88 408 ASP A O 1
ATOM 3223 N N . ILE A 1 409 ? 27.459 -24.205 -29.133 1.00 89.00 409 ILE A N 1
ATOM 3224 C CA . ILE A 1 409 ? 27.152 -24.333 -30.560 1.00 89.00 409 ILE A CA 1
ATOM 3225 C C . ILE A 1 409 ? 26.191 -23.231 -31.001 1.00 89.00 409 ILE A C 1
ATOM 3227 O O . ILE A 1 409 ? 26.375 -22.672 -32.080 1.00 89.00 409 ILE A O 1
ATOM 3231 N N . ALA A 1 410 ? 25.193 -22.899 -30.180 1.00 83.50 410 ALA A N 1
ATOM 3232 C CA . ALA A 1 410 ? 24.299 -21.776 -30.442 1.00 83.50 410 ALA A CA 1
ATOM 3233 C C . ALA A 1 410 ? 25.064 -20.443 -30.481 1.00 83.50 410 ALA A C 1
ATOM 3235 O O . ALA A 1 410 ? 24.834 -19.650 -31.391 1.00 83.50 410 ALA A O 1
ATOM 3236 N N . GLN A 1 411 ? 26.047 -20.251 -29.596 1.00 80.94 411 GLN A N 1
ATOM 3237 C CA . GLN A 1 411 ? 26.920 -19.077 -29.580 1.00 80.94 411 GLN A CA 1
ATOM 3238 C C . GLN A 1 411 ? 27.760 -18.975 -30.853 1.00 80.94 411 GLN A C 1
ATOM 3240 O O . GLN A 1 411 ? 27.781 -17.923 -31.473 1.00 80.94 411 GLN A O 1
ATOM 3245 N N . ILE A 1 412 ? 28.363 -20.074 -31.325 1.00 84.75 412 ILE A N 1
ATOM 3246 C CA . ILE A 1 412 ? 29.084 -20.096 -32.614 1.00 84.75 412 ILE A CA 1
ATOM 3247 C C . ILE A 1 412 ? 28.189 -19.624 -33.771 1.00 84.75 412 ILE A C 1
ATOM 3249 O O . ILE A 1 412 ? 28.655 -18.972 -34.710 1.00 84.75 412 ILE A O 1
ATOM 3253 N N . VAL A 1 413 ? 26.908 -20.000 -33.744 1.00 88.81 413 VAL A N 1
ATOM 3254 C CA . VAL A 1 413 ? 25.937 -19.603 -34.767 1.00 88.81 413 VAL A CA 1
ATOM 3255 C C . VAL A 1 413 ? 25.547 -18.135 -34.608 1.00 88.81 413 VAL A C 1
ATOM 3257 O O . VAL A 1 413 ? 25.538 -17.423 -35.610 1.00 88.81 413 VAL A O 1
ATOM 3260 N N . ALA A 1 414 ? 25.290 -17.677 -33.382 1.00 82.69 414 ALA A N 1
ATOM 3261 C CA . ALA A 1 414 ? 24.999 -16.281 -33.070 1.00 82.69 414 ALA A CA 1
ATOM 3262 C C . ALA A 1 414 ? 26.159 -15.359 -33.474 1.00 82.69 414 ALA A C 1
ATOM 3264 O O . ALA A 1 414 ? 25.942 -14.414 -34.225 1.00 82.69 414 ALA A O 1
ATOM 3265 N N . ASP A 1 415 ? 27.397 -15.699 -33.108 1.00 74.69 415 ASP A N 1
ATOM 3266 C CA . ASP A 1 415 ? 28.604 -14.959 -33.490 1.00 74.69 415 ASP A CA 1
ATOM 3267 C C . ASP A 1 415 ? 28.736 -14.862 -35.013 1.00 74.69 415 ASP A C 1
ATOM 3269 O O . ASP A 1 415 ? 29.055 -13.810 -35.557 1.00 74.69 415 ASP A O 1
ATOM 3273 N N . ALA A 1 416 ? 28.453 -15.951 -35.737 1.00 87.00 416 ALA A N 1
ATOM 3274 C CA . ALA A 1 416 ? 28.488 -15.942 -37.196 1.00 87.00 416 ALA A CA 1
ATOM 3275 C C . ALA A 1 416 ? 27.422 -15.017 -37.806 1.00 87.00 416 ALA A C 1
ATOM 3277 O O . ALA A 1 416 ? 27.667 -14.434 -38.862 1.00 87.00 416 ALA A O 1
ATOM 3278 N N . ILE A 1 417 ? 26.249 -14.914 -37.171 1.00 89.69 417 ILE A N 1
ATOM 3279 C CA . ILE A 1 417 ? 25.145 -14.039 -37.583 1.00 89.69 417 ILE A CA 1
ATOM 3280 C C . ILE A 1 417 ? 25.490 -12.575 -37.304 1.00 89.69 417 ILE A C 1
ATOM 3282 O O . ILE A 1 417 ? 25.250 -11.737 -38.167 1.00 89.69 417 ILE A O 1
ATOM 3286 N N . THR A 1 418 ? 26.080 -12.254 -36.155 1.00 83.31 418 THR A N 1
ATOM 3287 C CA . THR A 1 418 ? 26.337 -10.866 -35.736 1.00 83.31 418 THR A CA 1
ATOM 3288 C C . THR A 1 418 ? 27.655 -10.298 -36.264 1.00 83.31 418 THR A C 1
ATOM 3290 O O . THR A 1 418 ? 27.803 -9.085 -36.349 1.00 83.31 418 THR A O 1
ATOM 3293 N N . HIS A 1 419 ? 28.600 -11.141 -36.695 1.00 82.94 419 HIS A N 1
ATOM 3294 C CA . HIS A 1 419 ? 29.965 -10.722 -37.041 1.00 82.94 419 HIS A CA 1
ATOM 3295 C C . HIS A 1 419 ? 30.075 -9.581 -38.068 1.00 82.94 419 HIS A C 1
ATOM 3297 O O . HIS A 1 419 ? 30.972 -8.753 -37.956 1.00 82.94 419 HIS A O 1
ATOM 3303 N N . PHE A 1 420 ? 29.208 -9.558 -39.084 1.00 85.81 420 PHE A N 1
ATOM 3304 C CA . PHE A 1 420 ? 29.205 -8.522 -40.127 1.00 85.81 420 PHE A CA 1
ATOM 3305 C C . PHE A 1 420 ? 27.963 -7.621 -40.073 1.00 85.81 420 PHE A C 1
ATOM 3307 O O . PHE A 1 420 ? 27.663 -6.934 -41.061 1.00 85.81 420 PHE A O 1
ATOM 3314 N N . ASP A 1 421 ? 27.233 -7.645 -38.958 1.00 84.88 421 ASP A N 1
ATOM 3315 C CA . ASP A 1 421 ? 26.111 -6.739 -38.743 1.00 84.88 421 ASP A CA 1
ATOM 3316 C C . ASP A 1 421 ? 26.600 -5.284 -38.696 1.00 84.88 421 ASP A C 1
ATOM 3318 O O . ASP A 1 421 ? 27.693 -4.983 -38.219 1.00 84.88 421 ASP A O 1
ATOM 3322 N N . GLY A 1 422 ? 25.846 -4.379 -39.312 1.00 77.75 422 GLY A N 1
ATOM 3323 C CA . GLY A 1 422 ? 26.265 -3.000 -39.550 1.00 77.75 422 GLY A CA 1
ATOM 3324 C C . GLY A 1 422 ? 27.352 -2.829 -40.623 1.00 77.75 422 GLY A C 1
ATOM 3325 O O . GLY A 1 422 ? 27.595 -1.697 -41.044 1.00 77.75 422 GLY A O 1
ATOM 3326 N N . GLU A 1 423 ? 27.959 -3.901 -41.149 1.00 83.19 423 GLU A N 1
ATOM 3327 C CA . GLU A 1 423 ? 28.993 -3.854 -42.197 1.00 83.19 423 GLU A CA 1
ATOM 3328 C C . GLU A 1 423 ? 28.499 -4.354 -43.556 1.00 83.19 423 GLU A C 1
ATOM 3330 O O . GLU A 1 423 ? 28.534 -3.590 -44.521 1.00 83.19 423 GLU A O 1
ATOM 3335 N N . ARG A 1 424 ? 28.043 -5.612 -43.640 1.00 88.62 424 ARG A N 1
ATOM 3336 C CA . ARG A 1 424 ? 27.578 -6.260 -44.889 1.00 88.62 424 ARG A CA 1
ATOM 3337 C C . ARG A 1 424 ? 26.058 -6.337 -44.990 1.00 88.62 424 ARG A C 1
ATOM 3339 O O . ARG A 1 424 ? 25.507 -6.457 -46.083 1.00 88.62 424 ARG A O 1
ATOM 3346 N N . TYR A 1 425 ? 25.393 -6.291 -43.848 1.00 91.00 425 TYR A N 1
ATOM 3347 C CA . TYR A 1 425 ? 23.946 -6.299 -43.692 1.00 91.00 425 TYR A CA 1
ATOM 3348 C C . TYR A 1 425 ? 23.585 -5.625 -42.370 1.00 91.00 425 TYR A C 1
ATOM 3350 O O . TYR A 1 425 ? 24.466 -5.371 -41.555 1.00 91.00 425 TYR A O 1
ATOM 3358 N N . SER A 1 426 ? 22.303 -5.341 -42.189 1.00 87.88 426 SER A N 1
ATOM 3359 C CA . SER A 1 426 ? 21.716 -4.887 -40.931 1.00 87.88 426 SER A CA 1
ATOM 3360 C C . SER A 1 426 ? 20.717 -5.931 -40.436 1.00 87.88 426 SER A C 1
ATOM 3362 O O . SER A 1 426 ? 19.939 -6.464 -41.235 1.00 87.88 426 SER A O 1
ATOM 3364 N N . LEU A 1 427 ? 20.730 -6.242 -39.143 1.00 86.94 427 LEU A N 1
ATOM 3365 C CA . LEU A 1 427 ? 19.792 -7.163 -38.501 1.00 86.94 427 LEU A CA 1
ATOM 3366 C C . LEU A 1 427 ? 18.686 -6.385 -37.780 1.00 86.94 427 LEU A C 1
ATOM 3368 O O . LEU A 1 427 ? 18.970 -5.545 -36.940 1.00 86.94 427 LEU A O 1
ATOM 3372 N N . ALA A 1 428 ? 17.426 -6.693 -38.079 1.00 85.44 428 ALA A N 1
ATOM 3373 C CA . ALA A 1 428 ? 16.278 -6.205 -37.313 1.00 85.44 428 ALA A CA 1
ATOM 3374 C C . ALA A 1 428 ? 15.942 -7.133 -36.142 1.00 85.44 428 ALA A C 1
ATOM 3376 O O . ALA A 1 428 ? 15.579 -6.672 -35.070 1.00 85.44 428 ALA A O 1
ATOM 3377 N N . ALA A 1 429 ? 16.045 -8.445 -36.352 1.00 87.25 429 ALA A N 1
ATOM 3378 C CA . ALA A 1 429 ? 15.826 -9.451 -35.321 1.00 87.25 429 ALA A CA 1
ATOM 3379 C C . ALA A 1 429 ? 16.454 -10.782 -35.723 1.00 87.25 429 ALA A C 1
ATOM 3381 O O . ALA A 1 429 ? 16.627 -11.066 -36.912 1.00 87.25 429 ALA A O 1
ATOM 3382 N N . TRP A 1 430 ? 16.761 -11.630 -34.750 1.00 92.44 430 TRP A N 1
ATOM 3383 C CA . TRP A 1 430 ? 17.134 -13.017 -35.000 1.00 92.44 430 TRP A CA 1
ATOM 3384 C C . TRP A 1 430 ? 16.889 -13.896 -33.778 1.00 92.44 430 TRP A C 1
ATOM 3386 O O . TRP A 1 430 ? 16.941 -13.431 -32.644 1.00 92.44 430 TRP A O 1
ATOM 3396 N N . CYS A 1 431 ? 16.668 -15.189 -34.005 1.00 90.19 431 CYS A N 1
ATOM 3397 C CA . CYS A 1 431 ? 16.701 -16.190 -32.946 1.00 90.19 431 CYS A CA 1
ATOM 3398 C C . CYS A 1 431 ? 17.361 -17.487 -33.429 1.00 90.19 431 CYS A C 1
ATOM 3400 O O . CYS A 1 431 ? 17.156 -17.931 -34.565 1.00 90.19 431 CYS A O 1
ATOM 3402 N N . VAL A 1 432 ? 18.164 -18.107 -32.565 1.00 90.81 432 VAL A N 1
ATOM 3403 C CA . VAL A 1 432 ? 18.777 -19.418 -32.813 1.00 90.81 432 VAL A CA 1
ATOM 3404 C C . VAL A 1 432 ? 17.939 -20.468 -32.102 1.00 90.81 432 VAL A C 1
ATOM 3406 O O . VAL A 1 432 ? 17.943 -20.546 -30.895 1.00 90.81 432 VAL A O 1
ATOM 3409 N N . MET A 1 433 ? 17.201 -21.295 -32.821 1.00 91.88 433 MET A N 1
ATOM 3410 C CA . MET A 1 433 ? 16.433 -22.394 -32.231 1.00 91.88 433 MET A CA 1
ATOM 3411 C C . MET A 1 433 ? 17.313 -23.643 -32.082 1.00 91.88 433 MET A C 1
ATOM 3413 O O . MET A 1 433 ? 18.429 -23.713 -32.594 1.00 91.88 433 MET A O 1
ATOM 3417 N N . SER A 1 434 ? 16.805 -24.697 -31.442 1.00 89.81 434 SER A N 1
ATOM 3418 C CA . SER A 1 434 ? 17.567 -25.932 -31.192 1.00 89.81 434 SER A CA 1
ATOM 3419 C C . SER A 1 434 ? 18.071 -26.643 -32.461 1.00 89.81 434 SER A C 1
ATOM 3421 O O . SER A 1 434 ? 19.119 -27.298 -32.439 1.00 89.81 434 SER A O 1
ATOM 3423 N N . ASN A 1 435 ? 17.361 -26.509 -33.586 1.00 91.81 435 ASN A N 1
ATOM 3424 C CA . ASN A 1 435 ? 17.710 -27.140 -34.864 1.00 91.81 435 ASN A CA 1
ATOM 3425 C C . ASN A 1 435 ? 17.553 -26.223 -36.100 1.00 91.81 435 ASN A C 1
ATOM 3427 O O . ASN A 1 435 ? 17.732 -26.688 -37.234 1.00 91.81 435 ASN A O 1
ATOM 3431 N N . HIS A 1 436 ? 17.231 -24.941 -35.912 1.00 93.50 436 HIS A N 1
ATOM 3432 C CA . HIS A 1 436 ? 17.082 -23.951 -36.982 1.00 93.50 436 HIS A CA 1
ATOM 3433 C C . HIS A 1 436 ? 17.322 -22.521 -36.488 1.00 93.50 436 HIS A C 1
ATOM 3435 O O . HIS A 1 436 ? 17.556 -22.313 -35.312 1.00 93.50 436 HIS A O 1
ATOM 3441 N N . VAL A 1 437 ? 17.326 -21.549 -37.393 1.00 93.94 437 VAL A N 1
ATOM 3442 C CA . VAL A 1 437 ? 17.557 -20.127 -37.117 1.00 93.94 437 VAL A CA 1
ATOM 3443 C C . VAL A 1 437 ? 16.537 -19.316 -37.899 1.00 93.94 437 VAL A C 1
ATOM 3445 O O . VAL A 1 437 ? 16.299 -19.631 -39.071 1.00 93.94 437 VAL A O 1
ATOM 3448 N N . HIS A 1 438 ? 16.011 -18.258 -37.284 1.00 94.19 438 HIS A N 1
ATOM 3449 C CA . HIS A 1 438 ? 15.246 -17.216 -37.962 1.00 94.19 438 HIS A CA 1
ATOM 3450 C C . HIS A 1 438 ? 16.004 -15.886 -37.940 1.00 94.19 438 HIS A C 1
ATOM 3452 O O . HIS A 1 438 ? 16.567 -15.521 -36.912 1.00 94.19 438 HIS A O 1
ATOM 3458 N N . LEU A 1 439 ? 16.012 -15.169 -39.065 1.00 94.25 439 LEU A N 1
ATOM 3459 C CA . LEU A 1 439 ? 16.609 -13.840 -39.215 1.00 94.25 439 LEU A CA 1
ATOM 3460 C C . LEU A 1 439 ? 15.604 -12.880 -39.854 1.00 94.25 439 LEU A C 1
ATOM 3462 O O . LEU A 1 439 ? 14.917 -13.263 -40.798 1.00 94.25 439 LEU A O 1
ATOM 3466 N N . LEU A 1 440 ? 15.619 -11.622 -39.432 1.00 91.38 440 LEU A N 1
ATOM 3467 C CA . LEU A 1 440 ? 15.055 -10.482 -40.145 1.00 91.38 440 LEU A CA 1
ATOM 3468 C C . LEU A 1 440 ? 16.225 -9.567 -40.523 1.00 91.38 440 LEU A C 1
ATOM 3470 O O . LEU A 1 440 ? 16.853 -8.962 -39.657 1.00 91.38 440 LEU A O 1
ATOM 3474 N N . ILE A 1 441 ? 16.587 -9.554 -41.806 1.00 92.69 441 ILE A N 1
ATOM 3475 C CA . ILE A 1 441 ? 17.891 -9.079 -42.290 1.00 92.69 441 ILE A CA 1
ATOM 3476 C C . ILE A 1 441 ? 17.753 -8.204 -43.537 1.00 92.69 441 ILE A C 1
ATOM 3478 O O . ILE A 1 441 ? 16.978 -8.506 -44.444 1.00 92.69 441 ILE A O 1
ATOM 3482 N N . GLN A 1 442 ? 18.558 -7.149 -43.610 1.00 90.94 442 GLN A N 1
ATOM 3483 C CA . GLN A 1 442 ? 18.646 -6.235 -44.744 1.00 90.94 442 GLN A CA 1
ATOM 3484 C C . GLN A 1 442 ? 20.080 -6.224 -45.307 1.00 90.94 442 GLN A C 1
ATOM 3486 O O . GLN A 1 442 ? 20.986 -5.683 -44.672 1.00 90.94 442 GLN A O 1
ATOM 3491 N N . PRO A 1 443 ? 20.339 -6.832 -46.479 1.00 90.81 443 PRO A N 1
ATOM 3492 C CA . PRO A 1 443 ? 21.638 -6.750 -47.146 1.00 90.81 443 PRO A CA 1
ATOM 3493 C C . PRO A 1 443 ? 22.001 -5.313 -47.535 1.00 90.81 443 PRO A C 1
ATOM 3495 O O . PRO A 1 443 ? 21.156 -4.576 -48.049 1.00 90.81 443 PRO A O 1
ATOM 3498 N N . LYS A 1 444 ? 23.273 -4.932 -47.378 1.00 86.44 444 LYS A N 1
ATOM 3499 C CA . LYS A 1 444 ? 23.772 -3.678 -47.959 1.00 86.44 444 LYS A CA 1
ATOM 3500 C C . LYS A 1 444 ? 23.913 -3.789 -49.485 1.00 86.44 444 LYS A C 1
ATOM 3502 O O . LYS A 1 444 ? 24.087 -4.903 -49.982 1.00 86.44 444 LYS A O 1
ATOM 3507 N N . PRO A 1 445 ? 23.868 -2.670 -50.237 1.00 83.00 445 PRO A N 1
ATOM 3508 C CA . PRO A 1 445 ? 23.822 -2.680 -51.705 1.00 83.00 445 PRO A CA 1
ATOM 3509 C C . PRO A 1 445 ? 24.930 -3.487 -52.404 1.00 83.00 445 PRO A C 1
ATOM 3511 O O . PRO A 1 445 ? 24.714 -4.000 -53.500 1.00 83.00 445 PRO A O 1
ATOM 3514 N N . GLU A 1 446 ? 26.108 -3.619 -51.791 1.00 86.00 446 GLU A N 1
ATOM 3515 C CA . GLU A 1 446 ? 27.260 -4.335 -52.353 1.00 86.00 446 GLU A CA 1
ATOM 3516 C C . GLU A 1 446 ? 27.200 -5.859 -52.159 1.00 86.00 446 GLU A C 1
ATOM 3518 O O . GLU A 1 446 ? 28.025 -6.586 -52.719 1.00 86.00 446 GLU A O 1
ATOM 3523 N N . TYR A 1 447 ? 26.246 -6.358 -51.369 1.00 88.81 447 TYR A N 1
ATOM 3524 C CA . TYR A 1 447 ? 26.164 -7.758 -50.969 1.00 88.81 447 TYR A CA 1
ATOM 3525 C C . TYR A 1 447 ? 24.830 -8.381 -51.358 1.00 88.81 447 TYR A C 1
ATOM 3527 O O . TYR A 1 447 ? 23.767 -7.769 -51.287 1.00 88.81 447 TYR A O 1
ATOM 3535 N N . THR A 1 448 ? 24.876 -9.659 -51.730 1.00 87.69 448 THR A N 1
ATOM 3536 C CA . THR A 1 448 ? 23.667 -10.436 -52.001 1.00 87.69 448 THR A CA 1
ATOM 3537 C C . THR A 1 448 ? 23.300 -11.284 -50.786 1.00 87.69 448 THR A C 1
ATOM 3539 O O . THR A 1 448 ? 24.176 -11.817 -50.097 1.00 87.69 448 THR A O 1
ATOM 3542 N N . LEU A 1 449 ? 21.998 -11.460 -50.536 1.00 89.06 449 LEU A N 1
ATOM 3543 C CA . LEU A 1 449 ? 21.517 -12.346 -49.472 1.00 89.06 449 LEU A CA 1
ATOM 3544 C C . LEU A 1 449 ? 22.109 -13.772 -49.579 1.00 89.06 449 LEU A C 1
ATOM 3546 O O . LEU A 1 449 ? 22.573 -14.291 -48.562 1.00 89.06 449 LEU A O 1
ATOM 3550 N N . PRO A 1 450 ? 22.191 -14.410 -50.768 1.00 89.06 450 PRO A N 1
ATOM 3551 C CA . PRO A 1 450 ? 22.836 -15.716 -50.905 1.00 89.06 450 PRO A CA 1
ATOM 3552 C C . PRO A 1 450 ? 24.302 -15.749 -50.460 1.00 89.06 450 PRO A C 1
ATOM 3554 O O . PRO A 1 450 ? 24.711 -16.715 -49.812 1.00 89.06 450 PRO A O 1
ATOM 3557 N N . ASP A 1 451 ? 25.092 -14.720 -50.776 1.00 88.50 451 ASP A N 1
ATOM 3558 C CA . ASP A 1 451 ? 26.506 -14.661 -50.386 1.00 88.50 451 ASP A CA 1
ATOM 3559 C C . ASP A 1 451 ? 26.669 -14.460 -48.876 1.00 88.50 451 ASP A C 1
ATOM 3561 O O . ASP A 1 451 ? 27.518 -15.109 -48.255 1.00 88.50 451 ASP A O 1
ATOM 3565 N N . ILE A 1 452 ? 25.806 -13.636 -48.272 1.00 93.06 452 ILE A N 1
ATOM 3566 C CA . ILE A 1 452 ? 25.732 -13.441 -46.819 1.00 93.06 452 ILE A CA 1
ATOM 3567 C C . ILE A 1 452 ? 25.420 -14.769 -46.123 1.00 93.06 452 ILE A C 1
ATOM 3569 O O . ILE A 1 452 ? 26.206 -15.240 -45.299 1.00 93.06 452 ILE A O 1
ATOM 3573 N N . LEU A 1 453 ? 24.323 -15.432 -46.503 1.00 93.31 453 LEU A N 1
ATOM 3574 C CA . LEU A 1 453 ? 23.912 -16.695 -45.886 1.00 93.31 453 LEU A CA 1
ATOM 3575 C C . LEU A 1 453 ? 24.949 -17.798 -46.102 1.00 93.31 453 LEU A C 1
ATOM 3577 O O . LEU A 1 453 ? 25.194 -18.602 -45.204 1.00 93.31 453 LEU A O 1
ATOM 3581 N N . LYS A 1 454 ? 25.596 -17.840 -47.272 1.00 91.94 454 LYS A N 1
ATOM 3582 C CA . LYS A 1 454 ? 26.699 -18.767 -47.543 1.00 91.94 454 LYS A CA 1
ATOM 3583 C C . LYS A 1 454 ? 27.884 -18.510 -46.613 1.00 91.94 454 LYS A C 1
ATOM 3585 O O . LYS A 1 454 ? 28.459 -19.473 -46.110 1.00 91.94 454 LYS A O 1
ATOM 3590 N N . SER A 1 455 ? 28.236 -17.248 -46.373 1.00 94.19 455 SER A N 1
ATOM 3591 C CA . SER A 1 455 ? 29.299 -16.863 -45.440 1.00 94.19 455 SER A CA 1
ATOM 3592 C C . SER A 1 455 ? 28.984 -17.328 -44.014 1.00 94.19 455 SER A C 1
ATOM 3594 O O . SER A 1 455 ? 29.769 -18.087 -43.442 1.00 94.19 455 SER A O 1
ATOM 3596 N N . ILE A 1 456 ? 27.806 -16.962 -43.488 1.00 95.06 456 ILE A N 1
ATOM 3597 C CA . ILE A 1 456 ? 27.339 -17.329 -42.137 1.00 95.06 456 ILE A CA 1
ATOM 3598 C C . ILE A 1 456 ? 27.336 -18.853 -41.970 1.00 95.06 456 ILE A C 1
ATOM 3600 O O . ILE A 1 456 ? 27.926 -19.392 -41.031 1.00 95.06 456 ILE A O 1
ATOM 3604 N N . LYS A 1 457 ? 26.718 -19.574 -42.915 1.00 94.38 457 LYS A N 1
ATOM 3605 C CA . LYS A 1 457 ? 26.566 -21.035 -42.853 1.00 94.38 457 LYS A CA 1
ATOM 3606 C C . LYS A 1 457 ? 27.899 -21.768 -42.969 1.00 94.38 457 LYS A C 1
ATOM 3608 O O . LYS A 1 457 ? 28.096 -22.758 -42.274 1.00 94.38 457 LYS A O 1
ATOM 3613 N N . ASN A 1 458 ? 28.818 -21.313 -43.820 1.00 93.50 458 ASN A N 1
ATOM 3614 C CA . ASN A 1 458 ? 30.119 -21.969 -43.969 1.00 93.50 458 ASN A CA 1
ATOM 3615 C C . ASN A 1 458 ? 30.975 -21.828 -42.709 1.00 93.50 458 ASN A C 1
ATOM 3617 O O . ASN A 1 458 ? 31.558 -22.816 -42.263 1.00 93.50 458 ASN A O 1
ATOM 3621 N N . TYR A 1 459 ? 31.040 -20.622 -42.139 1.00 94.06 459 TYR A N 1
ATOM 3622 C CA . TYR A 1 459 ? 31.823 -20.374 -40.932 1.00 94.06 459 TYR A CA 1
ATOM 3623 C C . TYR A 1 459 ? 31.268 -21.159 -39.739 1.00 94.06 459 TYR A C 1
ATOM 3625 O O . TYR A 1 459 ? 31.990 -21.959 -39.141 1.00 94.06 459 TYR A O 1
ATOM 3633 N N . SER A 1 460 ? 29.970 -21.005 -39.457 1.00 95.06 460 SER A N 1
ATOM 3634 C CA . SER A 1 460 ? 29.313 -21.695 -38.339 1.00 95.06 460 SER A CA 1
ATOM 3635 C C . SER A 1 460 ? 29.375 -23.217 -38.478 1.00 95.06 460 SER A C 1
ATOM 3637 O O . SER A 1 460 ? 29.691 -23.895 -37.508 1.00 95.06 460 SER A O 1
ATOM 3639 N N . ALA A 1 461 ? 29.179 -23.775 -39.681 1.00 94.25 461 ALA A N 1
ATOM 3640 C CA . ALA A 1 461 ? 29.307 -25.216 -39.901 1.00 94.25 461 ALA A CA 1
ATOM 3641 C C . ALA A 1 461 ? 30.721 -25.733 -39.614 1.00 94.25 461 ALA A C 1
ATOM 3643 O O . ALA A 1 461 ? 30.872 -26.808 -39.038 1.00 94.25 461 ALA A O 1
ATOM 3644 N N . LEU A 1 462 ? 31.757 -24.991 -40.023 1.00 94.00 462 LEU A N 1
ATOM 3645 C CA . LEU A 1 462 ? 33.146 -25.384 -39.794 1.00 94.00 462 LEU A CA 1
ATOM 3646 C C . LEU A 1 462 ? 33.479 -25.394 -38.297 1.00 94.00 462 LEU A C 1
ATOM 3648 O O . LEU A 1 462 ? 34.042 -26.374 -37.809 1.00 94.00 462 LEU A O 1
ATOM 3652 N N . GLN A 1 463 ? 33.120 -24.326 -37.579 1.00 94.38 463 GLN A N 1
ATOM 3653 C CA . GLN A 1 463 ? 33.393 -24.210 -36.145 1.00 94.38 463 GLN A CA 1
ATOM 3654 C C . GLN A 1 463 ? 32.559 -25.201 -35.326 1.00 94.38 463 GLN A C 1
ATOM 3656 O O . GLN A 1 463 ? 33.112 -25.914 -34.490 1.00 94.38 463 GLN A O 1
ATOM 3661 N N . ALA A 1 464 ? 31.263 -25.331 -35.619 1.00 93.06 464 ALA A N 1
ATOM 3662 C CA . ALA A 1 464 ? 30.383 -26.253 -34.910 1.00 93.06 464 ALA A CA 1
ATOM 3663 C C . ALA A 1 464 ? 30.796 -27.716 -35.119 1.00 93.06 464 ALA A C 1
ATOM 3665 O O . ALA A 1 464 ? 30.920 -28.455 -34.148 1.00 93.06 464 ALA A O 1
ATOM 3666 N N . ASN A 1 465 ? 31.094 -28.142 -36.354 1.00 94.12 465 ASN A N 1
ATOM 3667 C CA . ASN A 1 465 ? 31.565 -29.509 -36.612 1.00 94.12 465 ASN A CA 1
ATOM 3668 C C . ASN A 1 465 ? 32.889 -29.809 -35.899 1.00 94.12 465 ASN A C 1
ATOM 3670 O O . ASN A 1 465 ? 33.069 -30.910 -35.378 1.00 94.12 465 ASN A O 1
ATOM 3674 N N . LYS A 1 466 ? 33.805 -28.831 -35.851 1.00 93.44 466 LYS A N 1
ATOM 3675 C CA . LYS A 1 466 ? 35.066 -28.952 -35.112 1.00 93.44 466 LYS A CA 1
ATOM 3676 C C . LYS A 1 466 ? 34.813 -29.134 -33.612 1.00 93.44 466 LYS A C 1
ATOM 3678 O O . LYS A 1 466 ? 35.406 -30.032 -33.024 1.00 93.44 466 LYS A O 1
ATOM 3683 N N . GLN A 1 467 ? 33.926 -28.330 -33.025 1.00 91.69 467 GLN A N 1
ATOM 3684 C CA . GLN A 1 467 ? 33.565 -28.399 -31.605 1.00 91.69 467 GLN A CA 1
ATOM 3685 C C . GLN A 1 467 ? 32.840 -29.709 -31.252 1.00 91.69 467 GLN A C 1
ATOM 3687 O O . GLN A 1 467 ? 33.078 -30.294 -30.201 1.00 91.69 467 GLN A O 1
ATOM 3692 N N . LEU A 1 468 ? 31.987 -30.200 -32.153 1.00 91.12 468 LEU A N 1
ATOM 3693 C CA . LEU A 1 468 ? 31.232 -31.445 -31.990 1.00 91.12 468 LEU A CA 1
ATOM 3694 C C . LEU A 1 468 ? 32.058 -32.707 -32.292 1.00 91.12 468 LEU A C 1
ATOM 3696 O O . LEU A 1 468 ? 31.607 -33.812 -32.003 1.00 91.12 468 LEU A O 1
ATOM 3700 N N . GLY A 1 469 ? 33.239 -32.571 -32.905 1.00 90.44 469 GLY A N 1
ATOM 3701 C CA . GLY A 1 469 ? 34.070 -33.703 -33.324 1.00 90.44 469 GLY A CA 1
ATOM 3702 C C . GLY A 1 469 ? 33.451 -34.556 -34.441 1.00 90.44 469 GLY A C 1
ATOM 3703 O O . GLY A 1 469 ? 33.784 -35.734 -34.565 1.00 90.44 469 GLY A O 1
ATOM 3704 N N . VAL A 1 470 ? 32.549 -33.991 -35.251 1.00 86.44 470 VAL A N 1
ATOM 3705 C CA . VAL A 1 470 ? 31.828 -34.708 -36.319 1.00 86.44 470 VAL A CA 1
ATOM 3706 C C . VAL A 1 470 ? 32.253 -34.243 -37.711 1.00 86.44 470 VAL A C 1
ATOM 3708 O O . VAL A 1 470 ? 32.714 -33.121 -37.911 1.00 86.44 470 VAL A O 1
ATOM 3711 N N . THR A 1 471 ? 32.075 -35.112 -38.708 1.00 81.44 471 THR A N 1
ATOM 3712 C CA . THR A 1 471 ? 32.279 -34.779 -40.125 1.00 81.44 471 THR A CA 1
ATOM 3713 C C . THR A 1 471 ? 30.962 -34.944 -40.878 1.00 81.44 471 THR A C 1
ATOM 3715 O O . THR A 1 471 ? 30.229 -35.904 -40.653 1.00 81.44 471 THR A O 1
ATOM 3718 N N . GLY A 1 472 ? 30.625 -33.997 -41.756 1.00 82.19 472 GLY A N 1
ATOM 3719 C CA . GLY A 1 472 ? 29.358 -34.024 -42.492 1.00 82.19 472 GLY A CA 1
ATOM 3720 C C . GLY A 1 472 ? 28.732 -32.647 -42.700 1.00 82.19 472 GLY A C 1
ATOM 3721 O O . GLY A 1 472 ? 29.334 -31.612 -42.416 1.00 82.19 472 GLY A O 1
ATOM 3722 N N . SER A 1 473 ? 27.511 -32.638 -43.242 1.00 87.19 473 SER A N 1
ATOM 3723 C CA . SER A 1 473 ? 26.757 -31.404 -43.489 1.00 87.19 473 SER A CA 1
ATOM 3724 C C . SER A 1 473 ? 26.094 -30.936 -42.198 1.00 87.19 473 SER A C 1
ATOM 3726 O O . SER A 1 473 ? 25.176 -31.595 -41.722 1.00 87.19 473 SER A O 1
ATOM 3728 N N . PHE A 1 474 ? 26.512 -29.790 -41.665 1.00 91.81 474 PHE A N 1
ATOM 3729 C CA . PHE A 1 474 ? 25.861 -29.186 -40.499 1.00 91.81 474 PHE A CA 1
ATOM 3730 C C . PHE A 1 474 ? 24.514 -28.568 -40.898 1.00 91.81 474 PHE A C 1
ATOM 3732 O O . PHE A 1 474 ? 23.459 -28.985 -40.433 1.00 91.81 474 PHE A O 1
ATOM 3739 N N . TRP A 1 475 ? 24.533 -27.659 -41.875 1.00 93.62 475 TRP A N 1
ATOM 3740 C CA . TRP A 1 475 ? 23.330 -27.022 -42.409 1.00 93.62 475 TRP A CA 1
ATOM 3741 C C . TRP A 1 475 ? 22.712 -27.792 -43.575 1.00 93.62 475 TRP A C 1
ATOM 3743 O O . TRP A 1 475 ? 23.409 -28.434 -44.370 1.00 93.62 475 TRP A O 1
ATOM 3753 N N . GLN A 1 476 ? 21.399 -27.652 -43.755 1.00 88.94 476 GLN A N 1
ATOM 3754 C CA . GLN A 1 476 ? 20.759 -27.936 -45.033 1.00 88.94 476 GLN A CA 1
ATOM 3755 C C . GLN A 1 476 ? 21.288 -26.968 -46.106 1.00 88.94 476 GLN A C 1
ATOM 3757 O O . GLN A 1 476 ? 21.521 -25.788 -45.842 1.00 88.94 476 GLN A O 1
ATOM 3762 N N . LYS A 1 477 ? 21.457 -27.456 -47.344 1.00 79.38 477 LYS A N 1
ATOM 3763 C CA . LYS A 1 477 ? 21.993 -26.653 -48.458 1.00 79.38 477 LYS A CA 1
ATOM 3764 C C . LYS A 1 477 ? 21.180 -25.381 -48.736 1.00 79.38 477 LYS A C 1
ATOM 3766 O O . LYS A 1 477 ? 21.751 -24.297 -48.737 1.00 79.38 477 LYS A O 1
ATOM 3771 N N . GLU A 1 478 ? 19.873 -25.508 -48.942 1.00 77.69 478 GLU A N 1
ATOM 3772 C CA . GLU A 1 478 ? 18.985 -24.372 -49.233 1.00 77.69 478 GLU A CA 1
ATOM 3773 C C . GLU A 1 478 ? 18.400 -23.781 -47.944 1.00 77.69 478 GLU A C 1
ATOM 3775 O O . GLU A 1 478 ? 18.148 -24.514 -46.985 1.00 77.69 478 GLU A O 1
ATOM 3780 N N . SER A 1 479 ? 18.206 -22.464 -47.947 1.00 83.44 479 SER A N 1
ATOM 3781 C CA . SER A 1 479 ? 17.490 -21.704 -46.918 1.00 83.44 479 SER A CA 1
ATOM 3782 C C . SER A 1 479 ? 16.101 -21.328 -47.451 1.00 83.44 479 SER A C 1
ATOM 3784 O O . SER A 1 479 ? 15.868 -21.404 -48.655 1.00 83.44 479 SER A O 1
ATOM 3786 N N . TYR A 1 480 ? 15.177 -20.967 -46.570 1.00 82.25 480 TYR A N 1
ATOM 3787 C CA . TYR A 1 480 ? 13.919 -20.323 -46.938 1.00 82.25 480 TYR A CA 1
ATOM 3788 C C . TYR A 1 480 ? 14.060 -18.819 -46.709 1.00 82.25 480 TYR A C 1
ATOM 3790 O O . TYR A 1 480 ? 14.581 -18.423 -45.670 1.00 82.25 480 TYR A O 1
ATOM 3798 N N . ASP A 1 481 ? 13.594 -18.002 -47.646 1.00 83.69 481 ASP A N 1
ATOM 3799 C CA . ASP A 1 481 ? 13.521 -16.550 -47.499 1.00 83.69 481 ASP A CA 1
ATOM 3800 C C . ASP A 1 481 ? 12.181 -16.019 -47.999 1.00 83.69 481 ASP A C 1
ATOM 3802 O O . ASP A 1 481 ? 11.562 -16.567 -48.915 1.00 83.69 481 ASP A O 1
ATOM 3806 N N . HIS A 1 482 ? 11.740 -14.951 -47.348 1.00 85.00 482 HIS A N 1
ATOM 3807 C CA . HIS A 1 482 ? 10.524 -14.206 -47.617 1.00 85.00 482 HIS A CA 1
ATOM 3808 C C . HIS A 1 482 ? 10.885 -12.724 -47.697 1.00 85.00 482 HIS A C 1
ATOM 3810 O O . HIS A 1 482 ? 11.463 -12.164 -46.767 1.00 85.00 482 HIS A O 1
ATOM 3816 N N . LEU A 1 483 ? 10.587 -12.109 -48.839 1.00 86.44 483 LEU A N 1
ATOM 3817 C CA . LEU A 1 483 ? 10.771 -10.678 -49.065 1.00 86.44 483 LEU A CA 1
ATOM 3818 C C . LEU A 1 483 ? 9.669 -9.923 -48.313 1.00 86.44 483 LEU A C 1
ATOM 3820 O O . LEU A 1 483 ? 8.494 -10.139 -48.616 1.00 86.44 483 LEU A O 1
ATOM 3824 N N . ILE A 1 484 ? 10.055 -9.053 -47.376 1.00 84.31 484 ILE A N 1
ATOM 3825 C CA . ILE A 1 484 ? 9.120 -8.246 -46.583 1.00 84.31 484 ILE A CA 1
ATOM 3826 C C . ILE A 1 484 ? 8.441 -7.229 -47.491 1.00 84.31 484 ILE A C 1
ATOM 3828 O O . ILE A 1 484 ? 9.121 -6.459 -48.167 1.00 84.31 484 ILE A O 1
ATOM 3832 N N . ARG A 1 485 ? 7.109 -7.246 -47.532 1.00 79.19 485 ARG A N 1
ATOM 3833 C CA . ARG A 1 485 ? 6.334 -6.492 -48.530 1.00 79.19 485 ARG A CA 1
ATOM 3834 C C . ARG A 1 485 ? 5.915 -5.110 -48.059 1.00 79.19 485 ARG A C 1
ATOM 3836 O O . ARG A 1 485 ? 5.884 -4.185 -48.862 1.00 79.19 485 ARG A O 1
ATOM 3843 N N . ASP A 1 486 ? 5.594 -4.992 -46.782 1.00 70.00 486 ASP A N 1
ATOM 3844 C CA . ASP A 1 486 ? 5.058 -3.793 -46.154 1.00 70.00 486 ASP A CA 1
ATOM 3845 C C . ASP A 1 486 ? 5.322 -3.825 -44.641 1.00 70.00 486 ASP A C 1
ATOM 3847 O O . ASP A 1 486 ? 5.975 -4.733 -44.116 1.00 70.00 486 ASP A O 1
ATOM 3851 N N . GLU A 1 487 ? 4.861 -2.783 -43.956 1.00 67.50 487 GLU A N 1
ATOM 3852 C CA . GLU A 1 487 ? 5.036 -2.606 -42.518 1.00 67.50 487 GLU A CA 1
ATOM 3853 C C . GLU A 1 487 ? 4.307 -3.680 -41.703 1.00 67.50 487 GLU A C 1
ATOM 3855 O O . GLU A 1 487 ? 4.874 -4.212 -40.752 1.00 67.50 487 GLU A O 1
ATOM 3860 N N . ASP A 1 488 ? 3.101 -4.075 -42.111 1.00 63.19 488 ASP A N 1
ATOM 3861 C CA . ASP A 1 488 ? 2.356 -5.136 -41.432 1.00 63.19 488 ASP A CA 1
ATOM 3862 C C . ASP A 1 488 ? 3.097 -6.478 -41.544 1.00 63.19 488 ASP A C 1
ATOM 3864 O O . ASP A 1 488 ? 3.234 -7.211 -40.566 1.00 63.19 488 ASP A O 1
ATOM 3868 N N . ASP A 1 489 ? 3.612 -6.819 -42.726 1.00 69.19 489 ASP A N 1
ATOM 3869 C CA . ASP A 1 489 ? 4.421 -8.019 -42.957 1.00 69.19 489 ASP A CA 1
ATOM 3870 C C . ASP A 1 489 ? 5.721 -7.984 -42.138 1.00 69.19 489 ASP A C 1
ATOM 3872 O O . ASP A 1 489 ? 6.109 -8.994 -41.553 1.00 69.19 489 ASP A O 1
ATOM 3876 N N . PHE A 1 490 ? 6.358 -6.816 -42.017 1.00 79.44 490 PHE A N 1
ATOM 3877 C CA . PHE A 1 490 ? 7.524 -6.631 -41.152 1.00 79.44 490 PHE A CA 1
ATOM 3878 C C . PHE A 1 490 ? 7.206 -6.958 -39.689 1.00 79.44 490 PHE A C 1
ATOM 3880 O O . PHE A 1 490 ? 7.885 -7.798 -39.093 1.00 79.44 490 PHE A O 1
ATOM 3887 N N . TRP A 1 491 ? 6.157 -6.347 -39.131 1.00 73.62 491 TRP A N 1
ATOM 3888 C CA . TRP A 1 491 ? 5.751 -6.564 -37.741 1.00 73.62 491 TRP A CA 1
ATOM 3889 C C . TRP A 1 491 ? 5.323 -8.008 -37.481 1.00 73.62 491 TRP A C 1
ATOM 3891 O O . TRP A 1 491 ? 5.738 -8.594 -36.486 1.00 73.62 491 TRP A O 1
ATOM 3901 N N . ASN A 1 492 ? 4.591 -8.629 -38.411 1.00 70.12 492 ASN A N 1
ATOM 3902 C CA . ASN A 1 492 ? 4.212 -10.040 -38.308 1.00 70.12 492 ASN A CA 1
ATOM 3903 C C . ASN A 1 492 ? 5.438 -10.968 -38.247 1.00 70.12 492 ASN A C 1
ATOM 3905 O O . ASN A 1 492 ? 5.444 -11.943 -37.495 1.00 70.12 492 ASN A O 1
ATOM 3909 N N . GLN A 1 493 ? 6.480 -10.698 -39.044 1.00 81.31 493 GLN A N 1
ATOM 3910 C CA . GLN A 1 493 ? 7.713 -11.492 -39.009 1.00 81.31 493 GLN A CA 1
ATOM 3911 C C . GLN A 1 493 ? 8.536 -11.222 -37.746 1.00 81.31 493 GLN A C 1
ATOM 3913 O O . GLN A 1 493 ? 9.115 -12.157 -37.193 1.00 81.31 493 GLN A O 1
ATOM 3918 N N . LEU A 1 494 ? 8.572 -9.976 -37.272 1.00 80.50 494 LEU A N 1
ATOM 3919 C CA . LEU A 1 494 ? 9.234 -9.608 -36.023 1.00 80.50 494 LEU A CA 1
ATOM 3920 C C . LEU A 1 494 ? 8.595 -10.327 -34.826 1.00 80.50 494 LEU A C 1
ATOM 3922 O O . LEU A 1 494 ? 9.285 -11.038 -34.095 1.00 80.50 494 LEU A O 1
ATOM 3926 N N . GLU A 1 495 ? 7.270 -10.219 -34.693 1.00 73.62 495 GLU A N 1
ATOM 3927 C CA . GLU A 1 495 ? 6.486 -10.877 -33.645 1.00 73.62 495 GLU A CA 1
ATOM 3928 C C . GLU A 1 495 ? 6.665 -12.398 -33.710 1.00 73.62 495 GLU A C 1
ATOM 3930 O O . GLU A 1 495 ? 6.844 -13.063 -32.687 1.00 73.62 495 GLU A O 1
ATOM 3935 N N . TYR A 1 496 ? 6.682 -12.968 -34.917 1.00 79.25 496 TYR A N 1
ATOM 3936 C CA . TYR A 1 496 ? 6.954 -14.386 -35.107 1.00 79.25 496 TYR A CA 1
ATOM 3937 C C . TYR A 1 496 ? 8.327 -14.781 -34.546 1.00 79.25 496 TYR A C 1
ATOM 3939 O O . TYR A 1 496 ? 8.411 -15.711 -33.743 1.00 79.25 496 TYR A O 1
ATOM 3947 N N . ILE A 1 497 ? 9.405 -14.083 -34.919 1.00 84.38 497 ILE A N 1
ATOM 3948 C CA . ILE A 1 497 ? 10.769 -14.374 -34.434 1.00 84.38 497 ILE A CA 1
ATOM 3949 C C . ILE A 1 497 ? 10.840 -14.266 -32.906 1.00 84.38 497 ILE A C 1
ATOM 3951 O O . ILE A 1 497 ? 11.379 -15.159 -32.253 1.00 84.38 497 ILE A O 1
ATOM 3955 N N . GLN A 1 498 ? 10.233 -13.224 -32.342 1.00 80.12 498 GLN A N 1
ATOM 3956 C CA . GLN A 1 498 ? 10.167 -12.978 -30.904 1.00 80.12 498 GLN A CA 1
ATOM 3957 C C . GLN A 1 498 ? 9.493 -14.122 -30.129 1.00 80.12 498 GLN A C 1
ATOM 3959 O O . GLN A 1 498 ? 9.983 -14.549 -29.083 1.00 80.12 498 GLN A O 1
ATOM 3964 N N . HIS A 1 499 ? 8.370 -14.636 -30.634 1.00 78.56 499 HIS A N 1
ATOM 3965 C CA . HIS A 1 499 ? 7.564 -15.629 -29.923 1.00 78.56 499 HIS A CA 1
ATOM 3966 C C . HIS A 1 499 ? 8.057 -17.071 -30.096 1.00 78.56 499 HIS A C 1
ATOM 3968 O O . HIS A 1 499 ? 7.695 -17.933 -29.289 1.00 78.56 499 HIS A O 1
ATOM 3974 N N . ASN A 1 500 ? 8.882 -17.362 -31.107 1.00 82.56 500 ASN A N 1
ATOM 3975 C CA . ASN A 1 500 ? 9.337 -18.726 -31.403 1.00 82.56 500 ASN A CA 1
ATOM 3976 C C . ASN A 1 500 ? 10.031 -19.427 -30.218 1.00 82.56 500 ASN A C 1
ATOM 3978 O O . ASN A 1 500 ? 9.622 -20.545 -29.898 1.00 82.56 500 ASN A O 1
ATOM 3982 N N . PRO A 1 501 ? 11.001 -18.814 -29.507 1.00 81.38 501 PRO A N 1
ATOM 3983 C CA . PRO A 1 501 ? 11.607 -19.436 -28.326 1.00 81.38 501 PRO A CA 1
ATOM 3984 C C . PRO A 1 501 ? 10.574 -19.794 -27.247 1.00 81.38 501 PRO A C 1
ATOM 3986 O O . PRO A 1 501 ? 10.539 -20.922 -26.754 1.00 81.38 501 PRO A O 1
ATOM 3989 N N . THR A 1 502 ? 9.653 -18.871 -26.951 1.00 77.06 502 THR A N 1
ATOM 3990 C CA . THR A 1 502 ? 8.621 -19.078 -25.921 1.00 77.06 502 THR A CA 1
ATOM 3991 C C . THR A 1 502 ? 7.625 -20.169 -26.323 1.00 77.06 502 THR A C 1
ATOM 3993 O O . THR A 1 502 ? 7.212 -20.965 -25.481 1.00 77.06 502 THR A O 1
ATOM 3996 N N . LYS A 1 503 ? 7.277 -20.267 -27.614 1.00 78.12 503 LYS A N 1
ATOM 3997 C CA . LYS A 1 503 ? 6.367 -21.289 -28.161 1.00 78.12 503 LYS A CA 1
ATOM 3998 C C . LYS A 1 503 ? 6.825 -22.720 -27.861 1.00 78.12 503 LYS A C 1
ATOM 4000 O O . LYS A 1 503 ? 5.983 -23.594 -27.663 1.00 78.12 503 LYS A O 1
ATOM 4005 N N . VAL A 1 504 ? 8.136 -22.957 -27.810 1.00 74.44 504 VAL A N 1
ATOM 4006 C CA . VAL A 1 504 ? 8.735 -24.271 -27.514 1.00 74.44 504 VAL A CA 1
ATOM 4007 C C . VAL A 1 504 ? 9.247 -24.392 -26.070 1.00 74.44 504 VAL A C 1
ATOM 4009 O O . VAL A 1 504 ? 9.959 -25.338 -25.743 1.00 74.44 504 VAL A O 1
ATOM 4012 N N . GLY A 1 505 ? 8.869 -23.461 -25.186 1.00 70.50 505 GLY A N 1
ATOM 4013 C CA . GLY A 1 505 ? 9.199 -23.496 -23.757 1.00 70.50 505 GLY A CA 1
ATOM 4014 C C . GLY A 1 505 ? 10.604 -22.999 -23.397 1.00 70.50 505 GLY A C 1
ATOM 4015 O O . GLY A 1 505 ? 11.064 -23.246 -22.283 1.00 70.50 505 GLY A O 1
ATOM 4016 N N . LEU A 1 506 ? 11.297 -22.308 -24.310 1.00 66.38 506 LEU A N 1
ATOM 4017 C CA . LEU A 1 506 ? 12.570 -21.641 -24.029 1.00 66.38 506 LEU A CA 1
ATOM 4018 C C . LEU A 1 506 ? 12.292 -20.237 -23.475 1.00 66.38 506 LEU A C 1
ATOM 4020 O O . LEU A 1 506 ? 12.112 -19.275 -24.222 1.00 66.38 506 LEU A O 1
ATOM 4024 N N . HIS A 1 507 ? 12.238 -20.143 -22.147 1.00 58.56 507 HIS A N 1
ATOM 4025 C CA . HIS A 1 507 ? 12.151 -18.886 -21.403 1.00 58.56 507 HIS A CA 1
ATOM 4026 C C . HIS A 1 507 ? 13.564 -18.390 -21.057 1.00 58.56 507 HIS A C 1
ATOM 4028 O O . HIS A 1 507 ? 14.453 -19.206 -20.827 1.00 58.56 507 HIS A O 1
ATOM 4034 N N . ASP A 1 508 ? 13.780 -17.072 -21.031 1.00 53.53 508 ASP A N 1
ATOM 4035 C CA . ASP A 1 508 ? 15.083 -16.460 -20.698 1.00 53.53 508 ASP A CA 1
ATOM 4036 C C . ASP A 1 508 ? 16.227 -16.892 -21.627 1.00 53.53 508 ASP A C 1
ATOM 4038 O O . ASP A 1 508 ? 17.353 -17.161 -21.214 1.00 53.53 508 ASP A O 1
ATOM 4042 N N . TYR A 1 509 ? 15.907 -16.983 -22.917 1.00 66.62 509 TYR A N 1
ATOM 4043 C CA . TYR A 1 509 ? 16.779 -17.565 -23.920 1.00 66.62 509 TYR A CA 1
ATOM 4044 C C . TYR A 1 509 ? 17.767 -16.531 -24.502 1.00 66.62 509 TYR A C 1
ATOM 4046 O O . TYR A 1 509 ? 17.321 -15.582 -25.146 1.00 66.62 509 TYR A O 1
ATOM 4054 N N . PRO A 1 510 ? 19.094 -16.707 -24.331 1.00 66.88 510 PRO A N 1
ATOM 4055 C CA . PRO A 1 510 ? 20.094 -15.684 -24.670 1.00 66.88 510 PRO A CA 1
ATOM 4056 C C . PRO A 1 510 ? 20.365 -15.548 -26.174 1.00 66.88 510 PRO A C 1
ATOM 4058 O O . PRO A 1 510 ? 21.039 -14.618 -26.601 1.00 66.88 510 PRO A O 1
ATOM 4061 N N . PHE A 1 511 ? 19.847 -16.463 -26.997 1.00 84.06 511 PHE A N 1
ATOM 4062 C CA . PHE A 1 511 ? 20.037 -16.439 -28.448 1.00 84.06 511 PHE A CA 1
ATOM 4063 C C . PHE A 1 511 ? 18.784 -15.924 -29.174 1.00 84.06 511 PHE A C 1
ATOM 4065 O O . PHE A 1 511 ? 18.335 -16.523 -30.154 1.00 84.06 511 PHE A O 1
ATOM 4072 N N . LEU A 1 512 ? 18.217 -14.829 -28.660 1.00 83.31 512 LEU A N 1
ATOM 4073 C CA . LEU A 1 512 ? 17.147 -14.023 -29.251 1.00 83.31 512 LEU A CA 1
ATOM 4074 C C . LEU A 1 512 ? 17.573 -12.549 -29.211 1.00 83.31 512 LEU A C 1
ATOM 4076 O O . LEU A 1 512 ? 18.008 -12.064 -28.171 1.00 83.31 512 LEU A O 1
ATOM 4080 N N . TYR A 1 513 ? 17.406 -11.841 -30.323 1.00 81.06 513 TYR A N 1
ATOM 4081 C CA . TYR A 1 513 ? 17.743 -10.427 -30.460 1.00 81.06 513 TYR A CA 1
ATOM 4082 C C . TYR A 1 513 ? 16.691 -9.688 -31.283 1.00 81.06 513 TYR A C 1
ATOM 4084 O O . TYR A 1 513 ? 16.213 -10.216 -32.292 1.00 81.06 513 TYR A O 1
ATOM 4092 N N . ILE A 1 514 ? 16.399 -8.450 -30.883 1.00 78.00 514 ILE A N 1
ATOM 4093 C CA . ILE A 1 514 ? 15.613 -7.459 -31.625 1.00 78.00 514 ILE A CA 1
ATOM 4094 C C . ILE A 1 514 ? 16.376 -6.133 -31.574 1.00 78.00 514 ILE A C 1
ATOM 4096 O O . ILE A 1 514 ? 16.950 -5.784 -30.544 1.00 78.00 514 ILE A O 1
ATOM 4100 N N . HIS A 1 515 ? 16.442 -5.436 -32.707 1.00 74.06 515 HIS A N 1
ATOM 4101 C CA . HIS A 1 515 ? 17.225 -4.215 -32.863 1.00 74.06 515 HIS A CA 1
ATOM 4102 C C . HIS A 1 515 ? 16.657 -3.072 -32.016 1.00 74.06 515 HIS A C 1
ATOM 4104 O O . HIS A 1 515 ? 15.458 -2.814 -32.047 1.00 74.06 515 HIS A O 1
ATOM 4110 N N . GLU A 1 516 ? 17.536 -2.346 -31.323 1.00 58.97 516 GLU A N 1
ATOM 4111 C CA . GLU A 1 516 ? 17.186 -1.374 -30.271 1.00 58.97 516 GLU A CA 1
ATOM 4112 C C . GLU A 1 516 ? 16.303 -0.208 -30.759 1.00 58.97 516 GLU A C 1
ATOM 4114 O O . GLU A 1 516 ? 15.470 0.297 -30.016 1.00 58.97 516 GLU A O 1
ATOM 4119 N N . ASP A 1 517 ? 16.444 0.204 -32.023 1.00 60.78 517 ASP A N 1
ATOM 4120 C CA . ASP A 1 517 ? 15.605 1.249 -32.640 1.00 60.78 517 ASP A CA 1
ATOM 4121 C C . ASP A 1 517 ? 14.192 0.789 -33.072 1.00 60.78 517 ASP A C 1
ATOM 4123 O O . ASP A 1 517 ? 13.424 1.602 -33.598 1.00 60.78 517 ASP A O 1
ATOM 4127 N N . ILE A 1 518 ? 13.846 -0.496 -32.920 1.00 61.06 518 ILE A N 1
ATOM 4128 C CA . ILE A 1 518 ? 12.520 -1.036 -33.254 1.00 61.06 518 ILE A CA 1
ATOM 4129 C C . ILE A 1 518 ? 11.675 -1.075 -31.974 1.00 61.06 518 ILE A C 1
ATOM 4131 O O . ILE A 1 518 ? 11.829 -1.967 -31.146 1.00 61.06 518 ILE A O 1
ATOM 4135 N N . ASP A 1 519 ? 10.762 -0.110 -31.821 1.00 51.84 519 ASP A N 1
ATOM 4136 C CA . ASP A 1 519 ? 9.787 -0.083 -30.720 1.00 51.84 519 ASP A CA 1
ATOM 4137 C C . ASP A 1 519 ? 8.671 -1.109 -30.973 1.00 51.84 519 ASP A C 1
ATOM 4139 O O . ASP A 1 519 ? 7.648 -0.806 -31.584 1.00 51.84 519 ASP A O 1
ATOM 4143 N N . ASP A 1 520 ? 8.895 -2.354 -30.556 1.00 47.44 520 ASP A N 1
ATOM 4144 C CA . ASP A 1 520 ? 7.943 -3.460 -30.721 1.00 47.44 520 ASP A CA 1
ATOM 4145 C C . ASP A 1 520 ? 6.891 -3.550 -29.601 1.00 47.44 520 ASP A C 1
ATOM 4147 O O . ASP A 1 520 ? 6.060 -4.462 -29.588 1.00 47.44 520 ASP A O 1
ATOM 4151 N N . GLY A 1 521 ? 6.934 -2.627 -28.632 1.00 44.34 521 GLY A N 1
ATOM 4152 C CA . GLY A 1 521 ? 6.042 -2.595 -27.475 1.00 44.34 521 GLY A CA 1
ATOM 4153 C C . GLY A 1 521 ? 6.060 -3.850 -26.586 1.00 44.34 521 GLY A C 1
ATOM 4154 O O . GLY A 1 521 ? 5.233 -3.931 -25.674 1.00 44.34 521 GLY A O 1
ATOM 4155 N N . MET A 1 522 ? 6.948 -4.830 -26.823 1.00 38.41 522 MET A N 1
ATOM 4156 C CA . MET A 1 522 ? 6.908 -6.150 -26.176 1.00 38.41 522 MET A CA 1
ATOM 4157 C C . MET A 1 522 ? 8.279 -6.755 -25.810 1.00 38.41 522 MET A C 1
ATOM 4159 O O . MET A 1 522 ? 8.336 -7.516 -24.843 1.00 38.41 522 MET A O 1
ATOM 4163 N N . THR A 1 523 ? 9.395 -6.430 -26.474 1.00 38.41 523 THR A N 1
ATOM 4164 C CA . THR A 1 523 ? 10.753 -6.811 -26.037 1.00 38.41 523 THR A CA 1
ATOM 4165 C C . THR A 1 523 ? 11.452 -5.713 -25.265 1.00 38.41 523 THR A C 1
ATOM 4167 O O . THR A 1 523 ? 12.543 -5.244 -25.569 1.00 38.41 523 THR A O 1
ATOM 4170 N N . ARG A 1 524 ? 10.888 -5.421 -24.099 1.00 38.38 524 ARG A N 1
ATOM 4171 C CA . ARG A 1 524 ? 11.692 -4.900 -22.997 1.00 38.38 524 ARG A CA 1
ATOM 4172 C C . ARG A 1 524 ? 12.342 -6.061 -22.267 1.00 38.38 524 ARG A C 1
ATOM 4174 O O . ARG A 1 524 ? 11.869 -6.516 -21.231 1.00 38.38 524 ARG A O 1
ATOM 4181 N N . ARG A 1 525 ? 13.443 -6.547 -22.826 1.00 38.56 525 ARG A N 1
ATOM 4182 C CA . ARG A 1 525 ? 14.506 -7.147 -22.023 1.00 38.56 525 ARG A CA 1
ATOM 4183 C C . ARG A 1 525 ? 15.809 -6.518 -22.456 1.00 38.56 525 ARG A C 1
ATOM 4185 O O . ARG A 1 525 ? 16.518 -7.095 -23.275 1.00 38.56 525 ARG A O 1
ATOM 4192 N N . PRO A 1 526 ? 16.147 -5.347 -21.918 1.00 32.56 526 PRO A N 1
ATOM 4193 C CA . PRO A 1 526 ? 17.546 -5.012 -21.900 1.00 32.56 526 PRO A CA 1
ATOM 4194 C C . PRO A 1 526 ? 18.222 -6.102 -21.047 1.00 32.56 526 PRO A C 1
ATOM 4196 O O . PRO A 1 526 ? 17.659 -6.561 -20.044 1.00 32.56 526 PRO A O 1
ATOM 4199 N N . GLU A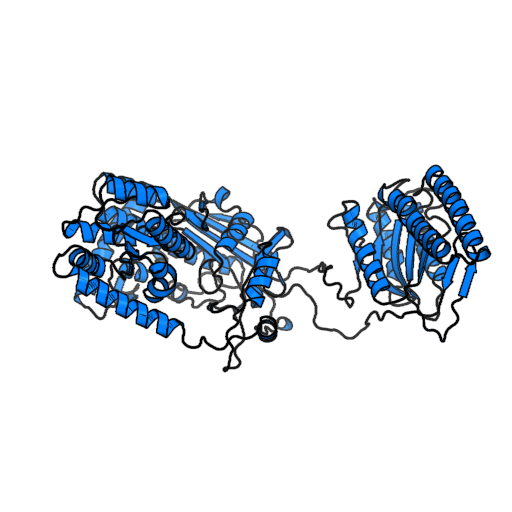 1 527 ? 19.442 -6.501 -21.395 1.00 38.78 527 GLU A N 1
ATOM 4200 C CA . GLU A 1 527 ? 20.415 -6.809 -20.348 1.00 38.78 527 GLU A CA 1
ATOM 4201 C C . GLU A 1 527 ? 20.599 -5.508 -19.544 1.00 38.78 527 GLU A C 1
ATOM 4203 O O . GLU A 1 527 ? 21.579 -4.785 -19.700 1.00 38.78 527 GLU A O 1
ATOM 4208 N N . VAL A 1 528 ? 19.595 -5.123 -18.744 1.00 40.09 528 VAL A N 1
ATOM 4209 C CA . VAL A 1 528 ? 19.724 -3.997 -17.831 1.00 40.09 528 VAL A CA 1
ATOM 4210 C C . VAL A 1 528 ? 20.651 -4.534 -16.761 1.00 40.09 528 VAL A C 1
ATOM 4212 O O . VAL A 1 528 ? 20.267 -5.404 -15.978 1.00 40.09 528 VAL A O 1
ATOM 4215 N N . ALA A 1 529 ? 21.867 -4.009 -16.684 1.00 45.97 529 ALA A N 1
ATOM 4216 C CA . ALA A 1 529 ? 22.503 -3.913 -15.385 1.00 45.97 529 ALA A CA 1
ATOM 4217 C C . ALA A 1 529 ? 21.553 -3.055 -14.539 1.00 45.97 529 ALA A C 1
ATOM 4219 O O . ALA A 1 529 ? 21.565 -1.835 -14.669 1.00 45.97 529 ALA A O 1
ATOM 4220 N N . VAL A 1 530 ? 20.624 -3.673 -13.801 1.00 53.75 530 VAL A N 1
ATOM 4221 C CA . VAL A 1 530 ? 19.645 -2.955 -12.980 1.00 53.75 530 VAL A CA 1
ATOM 4222 C C . VAL A 1 530 ? 20.441 -2.075 -12.017 1.00 53.75 530 VAL A C 1
ATOM 4224 O O . VAL A 1 530 ? 21.114 -2.581 -11.123 1.00 53.75 530 VAL A O 1
ATOM 4227 N N . THR A 1 531 ? 20.463 -0.762 -12.271 1.00 70.69 531 THR A N 1
ATOM 4228 C CA . THR A 1 531 ? 21.328 0.178 -11.532 1.00 70.69 531 THR A CA 1
ATOM 4229 C C . THR A 1 531 ? 20.626 0.824 -10.344 1.00 70.69 531 THR A C 1
ATOM 4231 O O . THR A 1 531 ? 21.282 1.510 -9.566 1.00 70.69 531 THR A O 1
ATOM 4234 N N . ASP A 1 532 ? 19.320 0.601 -10.182 1.00 90.44 532 ASP A N 1
ATOM 4235 C CA . ASP A 1 532 ? 18.527 1.131 -9.075 1.00 90.44 532 ASP A CA 1
ATOM 4236 C C . ASP A 1 532 ? 17.818 0.013 -8.304 1.00 90.44 532 ASP A C 1
ATOM 4238 O O . ASP A 1 532 ? 17.800 -1.154 -8.700 1.00 90.44 532 ASP A O 1
ATOM 4242 N N . HIS A 1 533 ? 17.293 0.362 -7.138 1.00 94.25 533 HIS A N 1
ATOM 4243 C CA . HIS A 1 533 ? 16.700 -0.564 -6.199 1.00 94.25 533 HIS A CA 1
ATOM 4244 C C . HIS A 1 533 ? 15.414 0.024 -5.622 1.00 94.25 533 HIS A C 1
ATOM 4246 O O . HIS A 1 533 ? 15.244 1.235 -5.495 1.00 94.25 533 HIS A O 1
ATOM 4252 N N . ILE A 1 534 ? 14.523 -0.858 -5.191 1.00 97.56 534 ILE A N 1
ATOM 4253 C CA . ILE A 1 534 ? 13.438 -0.515 -4.279 1.00 97.56 534 ILE A CA 1
ATOM 4254 C C . ILE A 1 534 ? 13.616 -1.332 -3.004 1.00 97.56 534 ILE A C 1
ATOM 4256 O O . ILE A 1 534 ? 14.048 -2.489 -3.044 1.00 97.56 534 ILE A O 1
ATOM 4260 N N . GLY A 1 535 ? 13.282 -0.747 -1.860 1.00 98.06 535 GLY A N 1
ATOM 4261 C CA . GLY A 1 535 ? 13.185 -1.495 -0.616 1.00 98.06 535 GLY A CA 1
ATOM 4262 C C . GLY A 1 535 ? 11.737 -1.758 -0.229 1.00 98.06 535 GLY A C 1
ATOM 4263 O O . GLY A 1 535 ? 10.811 -1.095 -0.696 1.00 98.06 535 GLY A O 1
ATOM 4264 N N . GLY A 1 536 ? 11.536 -2.717 0.661 1.00 98.50 536 GLY A N 1
ATOM 4265 C CA . GLY A 1 536 ? 10.237 -2.989 1.266 1.00 98.50 536 GLY A CA 1
ATOM 4266 C C . GLY A 1 536 ? 10.400 -3.451 2.702 1.00 98.50 536 GLY A C 1
ATOM 4267 O O . GLY A 1 536 ? 11.417 -4.058 3.038 1.00 98.50 536 GLY A O 1
ATOM 4268 N N . PHE A 1 537 ? 9.407 -3.179 3.548 1.00 98.81 537 PHE A N 1
ATOM 4269 C CA . PHE A 1 537 ? 9.409 -3.633 4.936 1.00 98.81 537 PHE A CA 1
ATOM 4270 C C . PHE A 1 537 ? 8.015 -3.973 5.467 1.00 98.81 537 PHE A C 1
ATOM 4272 O O . PHE A 1 537 ? 7.003 -3.447 4.997 1.00 98.81 537 PHE A O 1
ATOM 4279 N N . VAL A 1 538 ? 7.988 -4.826 6.492 1.00 98.81 538 VAL A N 1
ATOM 4280 C CA . VAL A 1 538 ? 6.829 -5.096 7.352 1.00 98.81 538 VAL A CA 1
ATOM 4281 C C . VAL A 1 538 ? 7.325 -5.234 8.791 1.00 98.81 538 VAL A C 1
ATOM 4283 O O . VAL A 1 538 ? 8.276 -5.972 9.041 1.00 98.81 538 VAL A O 1
ATOM 4286 N N . VAL A 1 539 ? 6.691 -4.546 9.737 1.00 98.75 539 VAL A N 1
ATOM 4287 C CA . VAL A 1 539 ? 6.964 -4.630 11.181 1.00 98.75 539 VAL A CA 1
ATOM 4288 C C . VAL A 1 539 ? 5.666 -4.801 11.957 1.00 98.75 539 VAL A C 1
ATOM 4290 O O . VAL A 1 539 ? 4.621 -4.326 11.517 1.00 98.75 539 VAL A O 1
ATOM 4293 N N . GLY A 1 540 ? 5.729 -5.451 13.116 1.00 98.25 540 GLY A N 1
ATOM 4294 C CA . GLY A 1 540 ? 4.568 -5.646 13.977 1.00 98.25 540 GLY A CA 1
ATOM 4295 C C . GLY A 1 540 ? 4.928 -5.970 15.421 1.00 98.25 540 GLY A C 1
ATOM 4296 O O . GLY A 1 540 ? 6.017 -6.473 15.724 1.00 98.25 540 GLY A O 1
ATOM 4297 N N . ILE A 1 541 ? 3.990 -5.656 16.313 1.00 98.44 541 ILE A N 1
ATOM 4298 C CA . ILE A 1 541 ? 4.069 -5.918 17.749 1.00 98.44 541 ILE A CA 1
ATOM 4299 C C . ILE A 1 541 ? 3.048 -7.000 18.102 1.00 98.44 541 ILE A C 1
ATOM 4301 O O . ILE A 1 541 ? 1.842 -6.793 18.009 1.00 98.44 541 ILE A O 1
ATOM 4305 N N . HIS A 1 542 ? 3.539 -8.169 18.505 1.00 97.88 542 HIS A N 1
ATOM 4306 C CA . HIS A 1 542 ? 2.723 -9.329 18.868 1.00 97.88 542 HIS A CA 1
ATOM 4307 C C . HIS A 1 542 ? 2.462 -9.364 20.376 1.00 97.88 542 HIS A C 1
ATOM 4309 O O . HIS A 1 542 ? 3.330 -8.942 21.142 1.00 97.88 542 HIS A O 1
ATOM 4315 N N . GLY A 1 543 ? 1.320 -9.918 20.800 1.00 96.50 543 GLY A N 1
ATOM 4316 C CA . GLY A 1 543 ? 0.940 -10.092 22.211 1.00 96.50 543 GLY A CA 1
ATOM 4317 C C . GLY A 1 543 ? 0.008 -9.008 22.765 1.00 96.50 543 GLY A C 1
ATOM 4318 O O . GLY A 1 543 ? -0.531 -9.161 23.861 1.00 96.50 543 GLY A O 1
ATOM 4319 N N . ALA A 1 544 ? -0.178 -7.904 22.034 1.00 95.56 544 ALA A N 1
ATOM 4320 C CA . ALA A 1 544 ? -1.006 -6.784 22.476 1.00 95.56 544 ALA A CA 1
ATOM 4321 C C . ALA A 1 544 ? -2.500 -7.110 22.461 1.00 95.56 544 ALA A C 1
ATOM 4323 O O . ALA A 1 544 ? -3.191 -6.826 23.438 1.00 95.56 544 ALA A O 1
ATOM 4324 N N . ASP A 1 545 ? -2.984 -7.735 21.388 1.00 92.31 545 ASP A N 1
ATOM 4325 C CA . ASP A 1 545 ? -4.400 -8.063 21.230 1.00 92.31 545 ASP A CA 1
ATOM 4326 C C . ASP A 1 545 ? -4.828 -9.159 22.218 1.00 92.31 545 ASP A C 1
ATOM 4328 O O . ASP A 1 545 ? -5.887 -9.056 22.840 1.00 92.31 545 ASP A O 1
ATOM 4332 N N . GLU A 1 546 ? -3.974 -10.163 22.446 1.00 94.56 546 GLU A N 1
ATOM 4333 C CA . GLU A 1 546 ? -4.211 -11.229 23.420 1.00 94.56 546 GLU A CA 1
ATOM 4334 C C . GLU A 1 546 ? -4.289 -10.678 24.847 1.00 94.56 546 GLU A C 1
ATOM 4336 O O . GLU A 1 546 ? -5.228 -10.979 25.585 1.00 94.56 546 GLU A O 1
ATOM 4341 N N . TRP A 1 547 ? -3.342 -9.822 25.238 1.00 95.81 547 TRP A N 1
ATOM 4342 C CA . TRP A 1 547 ? -3.341 -9.263 26.587 1.00 95.81 547 TRP A CA 1
ATOM 4343 C C . TRP A 1 547 ? -4.463 -8.241 26.795 1.00 95.81 547 TRP A C 1
ATOM 4345 O O . TRP A 1 547 ? -5.092 -8.216 27.854 1.00 95.81 547 TRP A O 1
ATOM 4355 N N . ALA A 1 548 ? -4.783 -7.439 25.778 1.00 93.31 548 ALA A N 1
ATOM 4356 C CA . ALA A 1 548 ? -5.937 -6.550 25.822 1.00 93.31 548 ALA A CA 1
ATOM 4357 C C . ALA A 1 548 ? -7.248 -7.336 25.990 1.00 93.31 548 ALA A C 1
ATOM 4359 O O . ALA A 1 548 ? -8.114 -6.909 26.753 1.00 93.31 548 ALA A O 1
ATOM 4360 N N . ALA A 1 549 ? -7.392 -8.497 25.341 1.00 91.62 549 ALA A N 1
ATOM 4361 C CA . ALA A 1 549 ? -8.537 -9.380 25.550 1.00 91.62 549 ALA A CA 1
ATOM 4362 C C . ALA A 1 549 ? -8.608 -9.901 26.999 1.00 91.62 549 ALA A C 1
ATOM 4364 O O . ALA A 1 549 ? -9.662 -9.783 27.625 1.00 91.62 549 ALA A O 1
ATOM 4365 N N . GLU A 1 550 ? -7.491 -10.373 27.572 1.00 94.62 550 GLU A N 1
ATOM 4366 C CA . GLU A 1 550 ? -7.422 -10.802 28.983 1.00 94.62 550 GLU A CA 1
ATOM 4367 C C . GLU A 1 550 ? -7.832 -9.685 29.960 1.00 94.62 550 GLU A C 1
ATOM 4369 O O . GLU A 1 550 ? -8.530 -9.929 30.946 1.00 94.62 550 GLU A O 1
ATOM 4374 N N . LEU A 1 551 ? -7.392 -8.449 29.708 1.00 93.62 551 LEU A N 1
ATOM 4375 C CA . LEU A 1 551 ? -7.736 -7.288 30.531 1.00 93.62 551 LEU A CA 1
ATOM 4376 C C . LEU A 1 551 ? -9.228 -6.946 30.422 1.00 93.62 551 LEU A C 1
ATOM 4378 O O . LEU A 1 551 ? -9.874 -6.667 31.432 1.00 93.62 551 LEU A O 1
ATOM 4382 N N . ARG A 1 552 ? -9.816 -7.040 29.224 1.00 88.00 552 ARG A N 1
ATOM 4383 C CA . ARG A 1 552 ? -11.260 -6.827 29.027 1.00 88.00 552 ARG A CA 1
ATOM 4384 C C . ARG A 1 552 ? -12.101 -7.871 29.760 1.00 88.00 552 ARG A C 1
ATOM 4386 O O . ARG A 1 552 ? -13.105 -7.502 30.363 1.00 88.00 552 ARG A O 1
ATOM 4393 N N . GLU A 1 553 ? -11.683 -9.137 29.771 1.00 91.31 553 GLU A N 1
ATOM 4394 C CA . GLU A 1 553 ? -12.352 -10.196 30.546 1.00 91.31 553 GLU A CA 1
ATOM 4395 C C . GLU A 1 553 ? -12.331 -9.924 32.058 1.00 91.31 553 GLU A C 1
ATOM 4397 O O . GLU A 1 553 ? -13.260 -10.302 32.770 1.00 91.31 553 GLU A O 1
ATOM 4402 N N . LYS A 1 554 ? -11.307 -9.216 32.545 1.00 92.69 554 LYS A N 1
ATOM 4403 C CA . LYS A 1 554 ? -11.195 -8.753 33.939 1.00 92.69 554 LYS A CA 1
ATOM 4404 C C . LYS A 1 554 ? -11.899 -7.422 34.209 1.00 92.69 554 LYS A C 1
ATOM 4406 O O . LYS A 1 554 ? -11.824 -6.918 35.326 1.00 92.69 554 LYS A O 1
ATOM 4411 N N . HIS A 1 555 ? -12.592 -6.860 33.218 1.00 88.19 555 HIS A N 1
ATOM 4412 C CA . HIS A 1 555 ? -13.206 -5.530 33.267 1.00 88.19 555 HIS A CA 1
ATOM 4413 C C . HIS A 1 555 ? -12.202 -4.366 33.417 1.00 88.19 555 HIS A C 1
ATOM 4415 O O . HIS A 1 555 ? -12.578 -3.269 33.823 1.00 88.19 555 HIS A O 1
ATOM 4421 N N . GLU A 1 556 ? -10.940 -4.566 33.030 1.00 90.12 556 GLU A N 1
ATOM 4422 C CA . GLU A 1 556 ? -9.872 -3.554 33.025 1.00 90.12 556 GLU A CA 1
ATOM 4423 C C . GLU A 1 556 ? -9.752 -2.885 31.643 1.00 90.12 556 GLU A C 1
ATOM 4425 O O . GLU A 1 556 ? -8.732 -2.966 30.954 1.00 90.12 556 GLU A O 1
ATOM 4430 N N . VAL A 1 557 ? -10.835 -2.246 31.194 1.00 86.94 557 VAL A N 1
ATOM 4431 C CA . VAL A 1 557 ? -10.947 -1.731 29.817 1.00 86.94 557 VAL A CA 1
ATOM 4432 C C . VAL A 1 557 ? -9.959 -0.594 29.531 1.00 86.94 557 VAL A C 1
ATOM 4434 O O . VAL A 1 557 ? -9.365 -0.567 28.454 1.00 86.94 557 VAL A O 1
ATOM 4437 N N . ASP A 1 558 ? -9.725 0.301 30.494 1.00 86.62 558 ASP A N 1
ATOM 4438 C CA . ASP A 1 558 ? -8.778 1.415 30.343 1.00 86.62 558 ASP A CA 1
ATOM 4439 C C . ASP A 1 558 ? -7.347 0.905 30.111 1.00 86.62 558 ASP A C 1
ATOM 4441 O O . ASP A 1 558 ? -6.656 1.363 29.197 1.00 86.62 558 ASP A O 1
ATOM 4445 N N . SER A 1 559 ? -6.932 -0.110 30.877 1.00 90.94 559 SER A N 1
ATOM 4446 C CA . SER A 1 559 ? -5.646 -0.790 30.701 1.00 90.94 559 SER A CA 1
ATOM 4447 C C . SER A 1 559 ? -5.567 -1.475 29.337 1.00 90.94 559 SER A C 1
ATOM 4449 O O . SER A 1 559 ? -4.556 -1.351 28.655 1.00 90.94 559 SER A O 1
ATOM 4451 N N . ALA A 1 560 ? -6.636 -2.143 28.889 1.00 91.62 560 ALA A N 1
ATOM 4452 C CA . ALA A 1 560 ? -6.668 -2.784 27.573 1.00 91.62 560 ALA A CA 1
ATOM 4453 C C . ALA A 1 560 ? -6.469 -1.776 26.425 1.00 91.62 560 ALA A C 1
ATOM 4455 O O . ALA A 1 560 ? -5.704 -2.037 25.495 1.00 91.62 560 ALA A O 1
ATOM 4456 N N . ILE A 1 561 ? -7.115 -0.607 26.506 1.00 91.12 561 ILE A N 1
ATOM 4457 C CA . ILE A 1 561 ? -6.939 0.489 25.540 1.00 91.12 561 ILE A CA 1
ATOM 4458 C C . ILE A 1 561 ? -5.496 1.009 25.586 1.00 91.12 561 ILE A C 1
ATOM 4460 O O . ILE A 1 561 ? -4.887 1.225 24.537 1.00 91.12 561 ILE A O 1
ATOM 4464 N N . MET A 1 562 ? -4.931 1.175 26.786 1.00 93.69 562 MET A N 1
ATOM 4465 C CA . MET A 1 562 ? -3.552 1.625 26.975 1.00 93.69 562 MET A CA 1
ATOM 4466 C C . MET A 1 562 ? -2.534 0.652 26.361 1.00 93.69 562 MET A C 1
ATOM 4468 O O . MET A 1 562 ? -1.645 1.081 25.629 1.00 93.69 562 MET A O 1
ATOM 4472 N N . VAL A 1 563 ? -2.693 -0.653 26.605 1.00 95.25 563 VAL A N 1
ATOM 4473 C CA . VAL A 1 563 ? -1.863 -1.732 26.039 1.00 95.25 563 VAL A CA 1
ATOM 4474 C C . VAL A 1 563 ? -1.818 -1.642 24.513 1.00 95.25 563 VAL A C 1
ATOM 4476 O O . VAL A 1 563 ? -0.732 -1.622 23.931 1.00 95.25 563 VAL A O 1
ATOM 4479 N N . GLN A 1 564 ? -2.980 -1.537 23.862 1.00 94.06 564 GLN A N 1
ATOM 4480 C CA . GLN A 1 564 ? -3.055 -1.437 22.401 1.00 94.06 564 GLN A CA 1
ATOM 4481 C C . GLN A 1 564 ? -2.463 -0.117 21.886 1.00 94.06 564 GLN A C 1
ATOM 4483 O O . GLN A 1 564 ? -1.706 -0.116 20.919 1.00 94.06 564 GLN A O 1
ATOM 4488 N N . ALA A 1 565 ? -2.726 1.005 22.563 1.00 94.75 565 ALA A N 1
ATOM 4489 C CA . ALA A 1 565 ? -2.157 2.300 22.191 1.00 94.75 565 ALA A CA 1
ATOM 4490 C C . ALA A 1 565 ? -0.620 2.319 22.289 1.00 94.75 565 ALA A C 1
ATOM 4492 O O . ALA A 1 565 ? 0.047 2.897 21.427 1.00 94.75 565 ALA A O 1
ATOM 4493 N N . ILE A 1 566 ? -0.043 1.674 23.310 1.00 97.06 566 ILE A N 1
ATOM 4494 C CA . ILE A 1 566 ? 1.411 1.499 23.440 1.00 97.06 566 ILE A CA 1
ATOM 4495 C C . ILE A 1 566 ? 1.944 0.592 22.327 1.00 97.06 566 ILE A C 1
ATOM 4497 O O . ILE A 1 566 ? 2.978 0.909 21.740 1.00 97.06 566 ILE A O 1
ATOM 4501 N N . ALA A 1 567 ? 1.249 -0.501 22.000 1.00 97.75 567 ALA A N 1
ATOM 4502 C CA . ALA A 1 567 ? 1.643 -1.381 20.903 1.00 97.75 567 ALA A CA 1
ATOM 4503 C C . ALA A 1 567 ? 1.686 -0.635 19.558 1.00 97.75 567 ALA A C 1
ATOM 4505 O O . ALA A 1 567 ? 2.684 -0.740 18.847 1.00 97.75 567 ALA A O 1
ATOM 4506 N N . ASP A 1 568 ? 0.689 0.201 19.256 1.00 96.31 568 ASP A N 1
ATOM 4507 C CA . ASP A 1 568 ? 0.689 1.062 18.065 1.00 96.31 568 ASP A CA 1
ATOM 4508 C C . ASP A 1 568 ? 1.886 2.021 18.053 1.00 96.31 568 ASP A C 1
ATOM 4510 O O . ASP A 1 568 ? 2.543 2.202 17.027 1.00 96.31 568 ASP A O 1
ATOM 4514 N N . ARG A 1 569 ? 2.211 2.636 19.201 1.00 96.81 569 ARG A N 1
ATOM 4515 C CA . ARG A 1 569 ? 3.396 3.504 19.315 1.00 96.81 569 ARG A CA 1
ATOM 4516 C C . ARG A 1 569 ? 4.693 2.741 19.066 1.00 96.81 569 ARG A C 1
ATOM 4518 O O . ARG A 1 569 ? 5.578 3.269 18.397 1.00 96.81 569 ARG A O 1
ATOM 4525 N N . LEU A 1 570 ? 4.800 1.516 19.573 1.00 98.12 570 LEU A N 1
ATOM 4526 C CA . LEU A 1 570 ? 5.953 0.647 19.349 1.00 98.12 570 LEU A CA 1
ATOM 4527 C C . LEU A 1 570 ? 6.055 0.195 17.885 1.00 98.12 570 LEU A C 1
ATOM 4529 O O . LEU A 1 570 ? 7.166 0.123 17.368 1.00 98.12 570 LEU A O 1
ATOM 4533 N N . ALA A 1 571 ? 4.936 -0.067 17.203 1.00 98.06 571 ALA A N 1
ATOM 4534 C CA . ALA A 1 571 ? 4.925 -0.442 15.788 1.00 98.06 571 ALA A CA 1
ATOM 4535 C C . ALA A 1 571 ? 5.441 0.698 14.893 1.00 98.06 571 ALA A C 1
ATOM 4537 O O . ALA A 1 571 ? 6.301 0.477 14.040 1.00 98.06 571 ALA A O 1
ATOM 4538 N N . GLU A 1 572 ? 4.983 1.928 15.138 1.00 96.19 572 GLU A N 1
ATOM 4539 C CA . GLU A 1 572 ? 5.449 3.130 14.429 1.00 96.19 572 GLU A CA 1
ATOM 4540 C C . GLU A 1 572 ? 6.921 3.440 14.732 1.00 96.19 572 GLU A C 1
ATOM 4542 O O . GLU A 1 572 ? 7.712 3.713 13.827 1.00 96.19 572 GLU A O 1
ATOM 4547 N N . ALA A 1 573 ? 7.326 3.320 16.000 1.00 96.44 573 ALA A N 1
ATOM 4548 C CA . ALA A 1 573 ? 8.724 3.452 16.400 1.00 96.44 573 ALA A CA 1
ATOM 4549 C C . ALA A 1 573 ? 9.615 2.402 15.717 1.00 96.44 573 ALA A C 1
ATOM 4551 O O . ALA A 1 573 ? 10.749 2.693 15.333 1.00 96.44 573 ALA A O 1
ATOM 4552 N N . PHE A 1 574 ? 9.101 1.184 15.521 1.00 98.12 574 PHE A N 1
ATOM 4553 C CA . PHE A 1 574 ? 9.815 0.134 14.805 1.00 98.12 574 PHE A CA 1
ATOM 4554 C C . PHE A 1 574 ? 9.921 0.442 13.313 1.00 98.12 574 PHE A C 1
ATOM 4556 O O . PHE A 1 574 ? 10.987 0.242 12.736 1.00 98.12 574 PHE A O 1
ATOM 4563 N N . ALA A 1 575 ? 8.881 0.994 12.689 1.00 97.38 575 ALA A N 1
ATOM 4564 C CA . ALA A 1 575 ? 8.969 1.455 11.308 1.00 97.38 575 ALA A CA 1
ATOM 4565 C C . ALA A 1 575 ? 10.047 2.542 11.143 1.00 97.38 575 ALA A C 1
ATOM 4567 O O . ALA A 1 575 ? 10.838 2.474 10.203 1.00 97.38 575 ALA A O 1
ATOM 4568 N N . GLU A 1 576 ? 10.141 3.493 12.078 1.00 95.06 576 GLU A N 1
ATOM 4569 C CA . GLU A 1 576 ? 11.169 4.543 12.054 1.00 95.06 576 GLU A CA 1
ATOM 4570 C C . GLU A 1 576 ? 12.584 3.980 12.263 1.00 95.06 576 GLU A C 1
ATOM 4572 O O . GLU A 1 576 ? 13.486 4.263 11.471 1.00 95.06 576 GLU A O 1
ATOM 4577 N N . LEU A 1 577 ? 12.783 3.131 13.280 1.00 95.19 577 LEU A N 1
ATOM 4578 C CA . LEU A 1 577 ? 14.073 2.483 13.538 1.00 95.19 577 LEU A CA 1
ATOM 4579 C C . LEU A 1 577 ? 14.506 1.596 12.363 1.00 95.19 577 LEU A C 1
ATOM 4581 O O . LEU A 1 577 ? 15.673 1.608 11.966 1.00 95.19 577 LEU A O 1
ATOM 4585 N N . LEU A 1 578 ? 13.583 0.812 11.804 1.00 97.12 578 LEU A N 1
ATOM 4586 C CA . LEU A 1 578 ? 13.864 -0.039 10.656 1.00 97.12 578 LEU A CA 1
ATOM 4587 C C . LEU A 1 578 ? 14.213 0.809 9.441 1.00 97.12 578 LEU A C 1
ATOM 4589 O O . LEU A 1 578 ? 15.182 0.488 8.760 1.00 97.12 578 LEU A O 1
ATOM 4593 N N . HIS A 1 579 ? 13.478 1.893 9.184 1.00 96.69 579 HIS A N 1
ATOM 4594 C CA . HIS A 1 579 ? 13.797 2.794 8.085 1.00 96.69 579 HIS A CA 1
ATOM 4595 C C . HIS A 1 579 ? 15.197 3.385 8.264 1.00 96.69 579 HIS A C 1
ATOM 4597 O O . HIS A 1 579 ? 15.992 3.289 7.338 1.00 96.69 579 HIS A O 1
ATOM 4603 N N . HIS A 1 580 ? 15.555 3.873 9.456 1.00 95.06 580 HIS A N 1
ATOM 4604 C CA . HIS A 1 580 ? 16.918 4.330 9.753 1.00 95.06 580 HIS A CA 1
ATOM 4605 C C . HIS A 1 580 ? 17.970 3.252 9.441 1.00 95.06 580 HIS A C 1
ATOM 4607 O O . HIS A 1 580 ? 18.907 3.502 8.681 1.00 95.06 580 HIS A O 1
ATOM 4613 N N . ARG A 1 581 ? 17.782 2.017 9.925 1.00 95.06 581 ARG A N 1
ATOM 4614 C CA . ARG A 1 581 ? 18.680 0.891 9.602 1.00 95.06 581 ARG A CA 1
ATOM 4615 C C . ARG A 1 581 ? 18.732 0.592 8.107 1.00 95.06 581 ARG A C 1
ATOM 4617 O O . ARG A 1 581 ? 19.794 0.241 7.599 1.00 95.06 581 ARG A O 1
ATOM 4624 N N . ALA A 1 582 ? 17.612 0.728 7.407 1.00 97.06 582 ALA A N 1
ATOM 4625 C CA . ALA A 1 582 ? 17.544 0.518 5.975 1.00 97.06 582 ALA A CA 1
ATOM 4626 C C . ALA A 1 582 ? 18.315 1.601 5.211 1.00 97.06 582 ALA A C 1
ATOM 4628 O O . ALA A 1 582 ? 19.074 1.244 4.324 1.00 97.06 582 ALA A O 1
ATOM 4629 N N . ARG A 1 583 ? 18.218 2.886 5.579 1.00 96.38 583 ARG A N 1
ATOM 4630 C CA . ARG A 1 583 ? 18.994 3.966 4.934 1.00 96.38 583 ARG A CA 1
ATOM 4631 C C . ARG A 1 583 ? 20.502 3.761 5.094 1.00 96.38 583 ARG A C 1
ATOM 4633 O O . ARG A 1 583 ? 21.252 3.914 4.130 1.00 96.38 583 ARG A O 1
ATOM 4640 N N . VAL A 1 584 ? 20.929 3.332 6.285 1.00 95.06 584 VAL A N 1
ATOM 4641 C CA . VAL A 1 584 ? 22.330 2.978 6.563 1.00 95.06 584 VAL A CA 1
ATOM 4642 C C . VAL A 1 584 ? 22.767 1.757 5.749 1.00 95.06 584 VAL A C 1
ATOM 4644 O O . VAL A 1 584 ? 23.792 1.811 5.078 1.00 95.06 584 VAL A O 1
ATOM 4647 N N . ALA A 1 585 ? 21.981 0.675 5.752 1.00 94.62 585 ALA A N 1
ATOM 4648 C CA . ALA A 1 585 ? 22.297 -0.539 4.992 1.00 94.62 585 ALA A CA 1
ATOM 4649 C C . ALA A 1 585 ? 22.233 -0.325 3.469 1.00 94.62 585 ALA A C 1
ATOM 4651 O O . ALA A 1 585 ? 22.921 -1.006 2.714 1.00 94.62 585 ALA A O 1
ATOM 4652 N N . TRP A 1 586 ? 21.425 0.625 3.000 1.00 95.94 586 TRP A N 1
ATOM 4653 C CA . TRP A 1 586 ? 21.371 1.013 1.593 1.00 95.94 586 TRP A CA 1
ATOM 4654 C C . TRP A 1 586 ? 22.546 1.930 1.204 1.00 95.94 586 TRP A C 1
ATOM 4656 O O . TRP A 1 586 ? 22.854 2.097 0.031 1.00 95.94 586 TRP A O 1
ATOM 4666 N N . GLY A 1 587 ? 23.250 2.503 2.182 1.00 91.69 587 GLY A N 1
ATOM 4667 C CA . GLY A 1 587 ? 24.507 3.215 1.960 1.00 91.69 587 GLY A CA 1
ATOM 4668 C C . GLY A 1 587 ? 24.368 4.695 1.601 1.00 91.69 587 GLY A C 1
ATOM 4669 O O . GLY A 1 587 ? 25.362 5.304 1.207 1.00 91.69 587 GLY A O 1
ATOM 4670 N N . TYR A 1 588 ? 23.180 5.293 1.752 1.00 90.69 588 TYR A N 1
ATOM 4671 C CA . TYR A 1 588 ? 22.966 6.731 1.516 1.00 90.69 588 TYR A CA 1
ATOM 4672 C C . TYR A 1 588 ? 22.780 7.562 2.796 1.00 90.69 588 TYR A C 1
ATOM 4674 O O . TYR A 1 588 ? 22.589 8.772 2.715 1.00 90.69 588 TYR A O 1
ATOM 4682 N N . GLU A 1 589 ? 22.884 6.939 3.972 1.00 92.06 589 GLU A N 1
ATOM 4683 C CA . GLU A 1 589 ? 22.977 7.615 5.272 1.00 92.06 589 GLU A CA 1
ATOM 4684 C C . GLU A 1 589 ? 24.143 7.038 6.079 1.00 92.06 589 GLU A C 1
ATOM 4686 O O . GLU A 1 589 ? 24.368 5.824 6.082 1.00 92.06 589 GLU A O 1
ATOM 4691 N N . ARG A 1 590 ? 24.899 7.889 6.783 1.00 88.38 590 ARG A N 1
ATOM 4692 C CA . ARG A 1 590 ? 25.966 7.419 7.676 1.00 88.38 590 ARG A CA 1
ATOM 4693 C C . ARG A 1 590 ? 25.402 7.030 9.046 1.00 88.38 590 ARG A C 1
ATOM 4695 O O . ARG A 1 590 ? 24.502 7.700 9.550 1.00 88.38 590 ARG A O 1
ATOM 4702 N N . PRO A 1 591 ? 25.972 6.012 9.720 1.00 85.62 591 PRO A N 1
ATOM 4703 C CA . PRO A 1 591 ? 25.579 5.686 11.087 1.00 85.62 591 PRO A CA 1
ATOM 4704 C C . PRO A 1 591 ? 25.687 6.905 12.017 1.00 85.62 591 PRO A C 1
ATOM 4706 O O . PRO A 1 591 ? 26.753 7.517 12.108 1.00 85.62 591 PRO A O 1
ATOM 4709 N N . ASN A 1 592 ? 24.609 7.208 12.749 1.00 83.19 592 ASN A N 1
ATOM 4710 C CA . ASN A 1 592 ? 24.499 8.339 13.685 1.00 83.19 592 ASN A CA 1
ATOM 4711 C C . ASN A 1 592 ? 24.602 9.738 13.043 1.00 83.19 592 ASN A C 1
ATOM 4713 O O . ASN A 1 592 ? 25.009 10.686 13.714 1.00 83.19 592 ASN A O 1
ATOM 4717 N N . GLU A 1 593 ? 24.256 9.881 11.762 1.00 87.81 593 GLU A N 1
ATOM 4718 C CA . GLU A 1 593 ? 24.213 11.187 11.091 1.00 87.81 593 GLU A CA 1
ATOM 4719 C C . GLU A 1 593 ? 23.134 12.113 11.671 1.00 87.81 593 GLU A C 1
ATOM 4721 O O . GLU A 1 593 ? 23.384 13.306 11.841 1.00 87.81 593 GLU A O 1
ATOM 4726 N N . PHE A 1 594 ? 21.983 11.550 12.048 1.00 86.94 594 PHE A N 1
ATOM 4727 C CA . PHE A 1 594 ? 20.863 12.278 12.640 1.00 86.94 594 PHE A CA 1
ATOM 4728 C C . PHE A 1 594 ? 20.583 11.822 14.069 1.00 86.94 594 PHE A C 1
ATOM 4730 O O . PHE A 1 594 ? 20.689 10.641 14.409 1.00 86.94 594 PHE A O 1
ATOM 4737 N N . ASN A 1 595 ? 20.170 12.763 14.914 1.00 83.25 595 ASN A N 1
ATOM 4738 C CA . ASN A 1 595 ? 19.619 12.432 16.222 1.00 83.25 595 ASN A CA 1
ATOM 4739 C C . ASN A 1 595 ? 18.129 12.058 16.111 1.00 83.25 595 ASN A C 1
ATOM 4741 O O . ASN A 1 595 ? 17.447 12.381 15.141 1.00 83.25 595 ASN A O 1
ATOM 4745 N N . HIS A 1 596 ? 17.579 11.416 17.139 1.00 76.06 596 HIS A N 1
ATOM 4746 C CA . HIS A 1 596 ? 16.196 10.938 17.104 1.00 76.06 596 HIS A CA 1
ATOM 4747 C C . HIS A 1 596 ? 15.133 12.032 16.858 1.00 76.06 596 HIS A C 1
ATOM 4749 O O . HIS A 1 596 ? 14.097 11.743 16.264 1.00 76.06 596 HIS A O 1
ATOM 4755 N N . ASN A 1 597 ? 15.355 13.279 17.298 1.00 77.00 597 ASN A N 1
ATOM 4756 C CA . ASN A 1 597 ? 14.403 14.368 17.039 1.00 77.00 597 ASN A CA 1
ATOM 4757 C C . ASN A 1 597 ? 14.405 14.778 15.558 1.00 77.00 597 ASN A C 1
ATOM 4759 O O . ASN A 1 597 ? 13.375 15.213 15.045 1.00 77.00 597 ASN A O 1
ATOM 4763 N N . GLU A 1 598 ? 15.545 14.664 14.876 1.00 84.38 598 GLU A N 1
ATOM 4764 C CA . GLU A 1 598 ? 15.666 14.906 13.433 1.00 84.38 598 GLU A CA 1
ATOM 4765 C C . GLU A 1 598 ? 15.014 13.779 12.627 1.00 84.38 598 GLU A C 1
ATOM 4767 O O . GLU A 1 598 ? 14.316 14.065 11.656 1.00 84.38 598 GLU A O 1
ATOM 4772 N N . LEU A 1 599 ? 15.143 12.527 13.089 1.00 80.88 599 LEU A N 1
ATOM 4773 C CA . LEU A 1 599 ? 14.463 11.369 12.499 1.00 80.88 599 LEU A CA 1
ATOM 4774 C C . LEU A 1 599 ? 12.933 11.518 12.533 1.00 80.88 599 LEU A C 1
ATOM 4776 O O . LEU A 1 599 ? 12.276 11.389 11.506 1.00 80.88 599 LEU A O 1
ATOM 4780 N N . ILE A 1 600 ? 12.356 11.887 13.682 1.00 74.44 600 ILE A N 1
ATOM 4781 C CA . ILE A 1 600 ? 10.899 12.100 13.809 1.00 74.44 600 ILE A CA 1
ATOM 4782 C C . ILE A 1 600 ? 10.408 13.248 12.912 1.00 74.44 600 ILE A C 1
ATOM 4784 O O . ILE A 1 600 ? 9.288 13.215 12.408 1.00 74.44 600 ILE A O 1
ATOM 4788 N N . LYS A 1 601 ? 11.240 14.273 12.697 1.00 79.75 601 LYS A N 1
ATOM 4789 C CA . LYS A 1 601 ? 10.931 15.392 11.792 1.00 79.75 601 LYS A CA 1
ATOM 4790 C C . LYS A 1 601 ? 11.179 15.062 10.316 1.00 79.75 601 LYS A C 1
ATOM 4792 O O . LYS A 1 601 ? 11.059 15.963 9.489 1.00 79.75 601 LYS A O 1
ATOM 4797 N N . GLU A 1 602 ? 11.532 13.814 10.010 1.00 81.56 602 GLU A N 1
ATOM 4798 C CA . GLU A 1 602 ? 11.834 13.316 8.668 1.00 81.56 602 GLU A CA 1
ATOM 4799 C C . GLU A 1 602 ? 12.926 14.136 7.955 1.00 81.56 602 GLU A C 1
ATOM 4801 O O . GLU A 1 602 ? 12.885 14.338 6.744 1.00 81.56 602 GLU A O 1
ATOM 4806 N N . ILE A 1 603 ? 13.915 14.643 8.705 1.00 86.50 603 ILE A N 1
ATOM 4807 C CA . ILE A 1 603 ? 15.032 15.433 8.155 1.00 86.50 603 ILE A CA 1
ATOM 4808 C C . ILE A 1 603 ? 16.114 14.476 7.629 1.00 86.50 603 ILE A C 1
ATOM 4810 O O . ILE A 1 603 ? 17.258 14.517 8.064 1.00 86.50 603 ILE A O 1
ATOM 4814 N N . TYR A 1 604 ? 15.744 13.580 6.717 1.00 91.81 604 TYR A N 1
ATOM 4815 C CA . TYR A 1 604 ? 16.649 12.639 6.051 1.00 91.81 604 TYR A CA 1
ATOM 4816 C C . TYR A 1 604 ? 16.294 12.487 4.570 1.00 91.81 604 TYR A C 1
ATOM 4818 O O . TYR A 1 604 ? 15.219 12.877 4.118 1.00 91.81 604 TYR A O 1
ATOM 4826 N N . GLN A 1 605 ? 17.221 11.915 3.802 1.00 94.12 605 GLN A N 1
ATOM 4827 C CA . GLN A 1 605 ? 16.996 11.535 2.410 1.00 94.12 605 GLN A CA 1
ATOM 4828 C C . GLN A 1 605 ? 16.100 10.288 2.316 1.00 94.12 605 GLN A C 1
ATOM 4830 O O . GLN A 1 605 ? 16.220 9.366 3.123 1.00 94.12 605 GLN A O 1
ATOM 4835 N N . GLY A 1 606 ? 15.255 10.233 1.285 1.00 95.88 606 GLY A N 1
ATOM 4836 C CA . GLY A 1 606 ? 14.399 9.083 0.995 1.00 95.88 606 GLY A CA 1
ATOM 4837 C C . GLY A 1 606 ? 13.067 9.086 1.750 1.00 95.88 606 GLY A C 1
ATOM 4838 O O . GLY A 1 606 ? 12.851 9.849 2.690 1.00 95.88 606 GLY A O 1
ATOM 4839 N N . ILE A 1 607 ? 12.150 8.217 1.324 1.00 97.12 607 ILE A N 1
ATOM 4840 C CA . ILE A 1 607 ? 10.795 8.099 1.884 1.00 97.12 607 ILE A CA 1
ATOM 4841 C C . ILE A 1 607 ? 10.388 6.637 2.059 1.00 97.12 607 ILE A C 1
ATOM 4843 O O . ILE A 1 607 ? 10.957 5.742 1.432 1.00 97.12 607 ILE A O 1
ATOM 4847 N N . ARG A 1 608 ? 9.345 6.406 2.866 1.00 97.25 608 ARG A N 1
ATOM 4848 C CA . ARG A 1 608 ? 8.811 5.068 3.152 1.00 97.25 608 ARG A CA 1
ATOM 4849 C C . ARG A 1 608 ? 7.291 4.925 2.913 1.00 97.25 608 ARG A C 1
ATOM 4851 O O . ARG A 1 608 ? 6.544 4.631 3.847 1.00 97.25 608 ARG A O 1
ATOM 4858 N N . PRO A 1 609 ? 6.779 5.202 1.697 1.00 97.19 609 PRO A N 1
ATOM 4859 C CA . PRO A 1 609 ? 5.343 5.239 1.429 1.00 97.19 609 PRO A CA 1
ATOM 4860 C C . PRO A 1 609 ? 4.678 3.886 1.698 1.00 97.19 609 PRO A C 1
ATOM 4862 O O . PRO A 1 609 ? 5.137 2.833 1.256 1.00 97.19 609 PRO A O 1
ATOM 4865 N N . ALA A 1 610 ? 3.563 3.938 2.422 1.00 95.69 610 ALA A N 1
ATOM 4866 C CA . ALA A 1 610 ? 2.782 2.773 2.803 1.00 95.69 610 ALA A CA 1
ATOM 4867 C C . ALA A 1 610 ? 1.522 2.644 1.926 1.00 95.69 610 ALA A C 1
ATOM 4869 O O . ALA A 1 610 ? 0.760 3.610 1.815 1.00 95.69 610 ALA A O 1
ATOM 4870 N N . PRO A 1 611 ? 1.235 1.464 1.344 1.00 96.31 611 PRO A N 1
ATOM 4871 C CA . PRO A 1 611 ? -0.025 1.230 0.647 1.00 96.31 611 PRO A CA 1
ATOM 4872 C C . PRO A 1 611 ? -1.252 1.517 1.530 1.00 96.31 611 PRO A C 1
ATOM 4874 O O . PRO A 1 611 ? -1.410 0.941 2.611 1.00 96.31 611 PRO A O 1
ATOM 4877 N N . GLY A 1 612 ? -2.143 2.379 1.050 1.00 90.75 612 GLY A N 1
ATOM 4878 C CA . GLY A 1 612 ? -3.289 2.946 1.766 1.00 90.75 612 GLY A CA 1
ATOM 4879 C C . GLY A 1 612 ? -3.111 4.414 2.166 1.00 90.75 612 GLY A C 1
ATOM 4880 O O . GLY A 1 612 ? -4.098 5.091 2.448 1.00 90.75 612 GLY A O 1
ATOM 4881 N N . TYR A 1 613 ? -1.882 4.938 2.147 1.00 91.62 613 TYR A N 1
ATOM 4882 C CA . TYR A 1 613 ? -1.625 6.367 2.341 1.00 91.62 613 TYR A CA 1
ATOM 4883 C C . TYR A 1 613 ? -1.854 7.150 1.043 1.00 91.62 613 TYR A C 1
ATOM 4885 O O . TYR A 1 613 ? -1.810 6.573 -0.044 1.00 91.62 613 TYR A O 1
ATOM 4893 N N . PRO A 1 614 ? -2.027 8.485 1.108 1.00 91.94 614 PRO A N 1
ATOM 4894 C CA . PRO A 1 614 ? -2.359 9.291 -0.067 1.00 91.94 614 PRO A CA 1
ATOM 4895 C C . PRO A 1 614 ? -1.397 9.160 -1.259 1.00 91.94 614 PRO A C 1
ATOM 4897 O O . PRO A 1 614 ? -1.835 9.334 -2.391 1.00 91.94 614 PRO A O 1
ATOM 4900 N N . ALA A 1 615 ? -0.113 8.859 -1.035 1.00 93.69 615 ALA A N 1
ATOM 4901 C CA . ALA A 1 615 ? 0.870 8.679 -2.112 1.00 93.69 615 ALA A CA 1
ATOM 4902 C C . ALA A 1 615 ? 0.730 7.337 -2.850 1.00 93.69 615 ALA A C 1
ATOM 4904 O O . ALA A 1 615 ? 1.113 7.234 -4.011 1.00 93.69 615 ALA A O 1
ATOM 4905 N N . GLN A 1 616 ? 0.159 6.327 -2.192 1.00 95.38 616 GLN A N 1
ATOM 4906 C CA . GLN A 1 616 ? -0.076 4.991 -2.737 1.00 95.38 616 GLN A CA 1
ATOM 4907 C C . GLN A 1 616 ? -1.402 4.453 -2.184 1.00 95.38 616 GLN A C 1
ATOM 4909 O O . GLN A 1 616 ? -1.397 3.584 -1.316 1.00 95.38 616 GLN A O 1
ATOM 4914 N N . PRO A 1 617 ? -2.555 4.986 -2.621 1.00 94.88 617 PRO A N 1
ATOM 4915 C CA . PRO A 1 617 ? -3.832 4.721 -1.957 1.00 94.88 617 PRO A CA 1
ATOM 4916 C C . PRO A 1 617 ? -4.360 3.292 -2.165 1.00 94.88 617 PRO A C 1
ATOM 4918 O O . PRO A 1 617 ? -5.220 2.856 -1.402 1.00 94.88 617 PRO A O 1
ATOM 4921 N N . ASP A 1 618 ? -3.861 2.545 -3.158 1.00 95.50 618 ASP A N 1
ATOM 4922 C CA . ASP A 1 618 ? -4.284 1.159 -3.384 1.00 95.50 618 ASP A CA 1
ATOM 4923 C C . ASP A 1 618 ? -3.735 0.222 -2.291 1.00 95.50 618 ASP A C 1
ATOM 4925 O O . ASP A 1 618 ? -2.557 -0.139 -2.262 1.00 95.50 618 ASP A O 1
ATOM 4929 N N . HIS A 1 619 ? -4.623 -0.220 -1.399 1.00 95.81 619 HIS A N 1
ATOM 4930 C CA . HIS A 1 619 ? -4.313 -1.178 -0.339 1.00 95.81 619 HIS A CA 1
ATOM 4931 C C . HIS A 1 619 ? -3.881 -2.558 -0.868 1.00 95.81 619 HIS A C 1
ATOM 4933 O O . HIS A 1 619 ? -3.233 -3.310 -0.134 1.00 95.81 619 HIS A O 1
ATOM 4939 N N . THR A 1 620 ? -4.232 -2.930 -2.103 1.00 96.81 620 THR A N 1
ATOM 4940 C CA . THR A 1 620 ? -3.911 -4.250 -2.665 1.00 96.81 620 THR A CA 1
ATOM 4941 C C . THR A 1 620 ? -2.428 -4.429 -2.969 1.00 96.81 620 THR A C 1
ATOM 4943 O O . THR A 1 620 ? -1.960 -5.566 -2.977 1.00 96.81 620 THR A O 1
ATOM 4946 N N . GLU A 1 621 ? -1.662 -3.341 -3.091 1.00 98.00 621 GLU A N 1
ATOM 4947 C CA . GLU A 1 621 ? -0.201 -3.381 -3.239 1.00 98.00 621 GLU A CA 1
ATOM 4948 C C . GLU A 1 621 ? 0.497 -4.028 -2.028 1.00 98.00 621 GLU A C 1
ATOM 4950 O O . GLU A 1 621 ? 1.586 -4.591 -2.166 1.00 98.00 621 GLU A O 1
ATOM 4955 N N . LYS A 1 622 ? -0.159 -4.075 -0.853 1.00 98.38 622 LYS A N 1
ATOM 4956 C CA . LYS A 1 622 ? 0.336 -4.870 0.285 1.00 98.38 622 LYS A CA 1
ATOM 4957 C C . LYS A 1 622 ? 0.479 -6.351 -0.062 1.00 98.38 622 LYS A C 1
ATOM 4959 O O . LYS A 1 622 ? 1.380 -6.996 0.457 1.00 98.38 622 LYS A O 1
ATOM 4964 N N . LYS A 1 623 ? -0.364 -6.907 -0.942 1.00 98.00 623 LYS A N 1
ATOM 4965 C CA . LYS A 1 623 ? -0.271 -8.321 -1.349 1.00 98.00 623 LYS A CA 1
ATOM 4966 C C . LYS A 1 623 ? 1.036 -8.587 -2.096 1.00 98.00 623 LYS A C 1
ATOM 4968 O O . LYS A 1 623 ? 1.710 -9.571 -1.798 1.00 98.00 623 LYS A O 1
ATOM 4973 N N . THR A 1 624 ? 1.416 -7.691 -3.009 1.00 97.50 624 THR A N 1
ATOM 4974 C CA . THR A 1 624 ? 2.706 -7.743 -3.714 1.00 97.50 624 THR A CA 1
ATOM 4975 C C . THR A 1 624 ? 3.859 -7.641 -2.719 1.00 97.50 624 THR A C 1
ATOM 4977 O O . THR A 1 624 ? 4.746 -8.491 -2.732 1.00 97.50 624 THR A O 1
ATOM 4980 N N . LEU A 1 625 ? 3.800 -6.676 -1.794 1.00 98.50 625 LEU A N 1
ATOM 4981 C CA . LEU A 1 625 ? 4.827 -6.470 -0.767 1.00 98.50 625 LEU A CA 1
ATOM 4982 C C . LEU A 1 625 ? 5.002 -7.693 0.148 1.00 98.50 625 LEU A C 1
ATOM 4984 O O . LEU A 1 625 ? 6.119 -8.156 0.367 1.00 98.50 625 LEU A O 1
ATOM 4988 N N . PHE A 1 626 ? 3.900 -8.251 0.651 1.00 98.62 626 PHE A N 1
ATOM 4989 C CA . PHE A 1 626 ? 3.921 -9.419 1.533 1.00 98.62 626 PHE A CA 1
ATOM 4990 C C . PHE A 1 626 ? 4.461 -10.655 0.817 1.00 98.62 626 PHE A C 1
ATOM 4992 O O . PHE A 1 626 ? 5.235 -11.404 1.411 1.00 98.62 626 PHE A O 1
ATOM 4999 N N . LYS A 1 627 ? 4.095 -10.856 -0.456 1.00 97.88 627 LYS A N 1
ATOM 5000 C CA . LYS A 1 627 ? 4.623 -11.950 -1.278 1.00 97.88 627 LYS A CA 1
ATOM 5001 C C . LYS A 1 627 ? 6.121 -11.785 -1.536 1.00 97.88 627 LYS A C 1
ATOM 5003 O O . LYS A 1 627 ? 6.860 -12.750 -1.370 1.00 97.88 627 LYS A O 1
ATOM 5008 N N . LEU A 1 628 ? 6.559 -10.579 -1.906 1.00 97.50 628 LEU A N 1
ATOM 5009 C CA . LEU A 1 628 ? 7.962 -10.259 -2.181 1.00 97.50 628 LEU A CA 1
ATOM 5010 C C . LEU A 1 628 ? 8.852 -10.546 -0.967 1.00 97.50 628 LEU A C 1
ATOM 5012 O O . LEU A 1 628 ? 9.885 -11.197 -1.091 1.00 97.50 628 LEU A O 1
ATOM 5016 N N . LEU A 1 629 ? 8.420 -10.101 0.214 1.00 98.00 629 LEU A N 1
ATOM 5017 C CA . LEU A 1 629 ? 9.173 -10.270 1.455 1.00 98.00 629 LEU A CA 1
ATOM 5018 C C . LEU A 1 629 ? 8.982 -11.649 2.098 1.00 98.00 629 LEU A C 1
ATOM 5020 O O . LEU A 1 629 ? 9.707 -11.980 3.027 1.00 98.00 629 LEU A O 1
ATOM 5024 N N . LYS A 1 630 ? 7.993 -12.440 1.662 1.00 97.75 630 LYS A N 1
ATOM 5025 C CA . LYS A 1 630 ? 7.471 -13.592 2.422 1.00 97.75 630 LYS A CA 1
ATOM 5026 C C . LYS A 1 630 ? 7.080 -13.203 3.854 1.00 97.75 630 LYS A C 1
ATOM 5028 O O . LYS A 1 630 ? 7.313 -13.946 4.803 1.00 97.75 630 LYS A O 1
ATOM 5033 N N . ALA A 1 631 ? 6.490 -12.016 4.010 1.00 97.94 631 ALA A N 1
ATOM 5034 C CA . ALA A 1 631 ? 6.314 -11.371 5.310 1.00 97.94 631 ALA A CA 1
ATOM 5035 C C . ALA A 1 631 ? 5.556 -12.256 6.308 1.00 97.94 631 ALA A C 1
ATOM 5037 O O . ALA A 1 631 ? 6.061 -12.502 7.394 1.00 97.94 631 ALA A O 1
ATOM 5038 N N . SER A 1 632 ? 4.410 -12.821 5.917 1.00 98.00 632 SER A N 1
ATOM 5039 C CA . SER A 1 632 ? 3.615 -13.668 6.815 1.00 98.00 632 SER A CA 1
ATOM 5040 C C . SER A 1 632 ? 4.351 -14.903 7.325 1.00 98.00 632 SER A C 1
ATOM 5042 O O . SER A 1 632 ? 4.157 -15.274 8.474 1.00 98.00 632 SER A O 1
ATOM 5044 N N . GLU A 1 633 ? 5.199 -15.522 6.502 1.00 97.38 633 GLU A N 1
ATOM 5045 C CA . GLU A 1 633 ? 5.968 -16.709 6.899 1.00 97.38 633 GLU A CA 1
ATOM 5046 C C . GLU A 1 633 ? 7.088 -16.365 7.887 1.00 97.38 633 GLU A C 1
ATOM 5048 O O . GLU A 1 633 ? 7.460 -17.197 8.707 1.00 97.38 633 GLU A O 1
ATOM 5053 N N . GLN A 1 634 ? 7.647 -15.157 7.786 1.00 97.69 634 GLN A N 1
ATOM 5054 C CA . GLN A 1 634 ? 8.815 -14.739 8.563 1.00 97.69 634 GLN A CA 1
ATOM 5055 C C . GLN A 1 634 ? 8.445 -13.949 9.823 1.00 97.69 634 GLN A C 1
ATOM 5057 O O . GLN A 1 634 ? 9.215 -13.920 10.779 1.00 97.69 634 GLN A O 1
ATOM 5062 N N . THR A 1 635 ? 7.289 -13.281 9.843 1.00 97.81 635 THR A N 1
ATOM 5063 C CA . THR A 1 635 ? 6.909 -12.385 10.944 1.00 97.81 635 THR A CA 1
ATOM 5064 C C . THR A 1 635 ? 5.618 -12.764 11.653 1.00 97.81 635 THR A C 1
ATOM 5066 O O . THR A 1 635 ? 5.353 -12.178 12.691 1.00 97.81 635 THR A O 1
ATOM 5069 N N . ASP A 1 636 ? 4.825 -13.721 11.158 1.00 97.44 636 ASP A N 1
ATOM 5070 C CA . ASP A 1 636 ? 3.461 -14.010 11.649 1.00 97.44 636 ASP A CA 1
ATOM 5071 C C . ASP A 1 636 ? 2.494 -12.811 11.533 1.00 97.44 636 ASP A C 1
ATOM 5073 O O . ASP A 1 636 ? 1.499 -12.714 12.252 1.00 97.44 636 ASP A O 1
ATOM 5077 N N . ILE A 1 637 ? 2.792 -11.865 10.635 1.00 98.19 637 ILE A N 1
ATOM 5078 C CA . ILE A 1 637 ? 1.905 -10.744 10.309 1.00 98.19 637 ILE A CA 1
ATOM 5079 C C . ILE A 1 637 ? 1.088 -11.127 9.076 1.00 98.19 637 ILE A C 1
ATOM 5081 O O . ILE A 1 637 ? 1.643 -11.501 8.040 1.00 98.19 637 ILE A O 1
ATOM 5085 N N . HIS A 1 638 ? -0.235 -11.020 9.148 1.00 97.31 638 HIS A N 1
ATOM 5086 C CA . HIS A 1 638 ? -1.147 -11.487 8.101 1.00 97.31 638 HIS A CA 1
ATOM 5087 C C . HIS A 1 638 ? -2.007 -10.363 7.532 1.00 97.31 638 HIS A C 1
ATOM 5089 O O . HIS A 1 638 ? -2.327 -9.404 8.229 1.00 97.31 638 HIS A O 1
ATOM 5095 N N . LEU A 1 639 ? -2.410 -10.500 6.266 1.00 97.44 639 LEU A N 1
ATOM 5096 C CA . LEU A 1 639 ? -3.372 -9.600 5.631 1.00 97.44 639 LEU A CA 1
ATOM 5097 C C . LEU A 1 639 ? -4.791 -10.166 5.728 1.00 97.44 639 LEU A C 1
ATOM 5099 O O . LEU A 1 639 ? -5.016 -11.339 5.427 1.00 97.44 639 LEU A O 1
ATOM 5103 N N . THR A 1 640 ? -5.755 -9.318 6.078 1.00 94.44 640 THR A N 1
ATOM 5104 C CA . THR A 1 640 ? -7.183 -9.627 5.929 1.00 94.44 640 THR A CA 1
ATOM 5105 C C . THR A 1 640 ? -7.602 -9.567 4.456 1.00 94.44 640 THR A C 1
ATOM 5107 O O . THR A 1 640 ? -6.849 -9.120 3.586 1.00 94.44 640 THR A O 1
ATOM 5110 N N . GLU A 1 641 ? -8.843 -9.961 4.159 1.00 89.69 641 GLU A N 1
ATOM 5111 C CA . GLU A 1 641 ? -9.427 -9.838 2.813 1.00 89.69 641 GLU A CA 1
ATOM 5112 C C . GLU A 1 641 ? -9.409 -8.389 2.281 1.00 89.69 641 GLU A C 1
ATOM 5114 O O . GLU A 1 641 ? -9.197 -8.177 1.085 1.00 89.69 641 GLU A O 1
ATOM 5119 N N . SER A 1 642 ? -9.528 -7.406 3.182 1.00 89.75 642 SER A N 1
ATOM 5120 C CA . SER A 1 642 ? -9.473 -5.965 2.894 1.00 89.75 642 SER A CA 1
ATOM 5121 C C . SER A 1 642 ? -8.058 -5.378 2.987 1.00 89.75 642 SER A C 1
ATOM 5123 O O . SER A 1 642 ? -7.892 -4.157 2.982 1.00 89.75 642 SER A O 1
ATOM 5125 N N . CYS A 1 643 ? -7.024 -6.221 3.088 1.00 95.88 643 CYS A N 1
ATOM 5126 C CA . CYS A 1 643 ? -5.624 -5.820 3.257 1.00 95.88 643 CYS A CA 1
ATOM 5127 C C . CYS A 1 643 ? -5.354 -4.963 4.515 1.00 95.88 643 CYS A C 1
ATOM 5129 O O . CYS A 1 643 ? -4.451 -4.114 4.501 1.00 95.88 643 CYS A O 1
ATOM 5131 N N . ALA A 1 644 ? -6.125 -5.157 5.591 1.00 93.56 644 ALA A N 1
ATOM 5132 C CA . ALA A 1 644 ? -5.699 -4.751 6.931 1.00 93.56 644 ALA A CA 1
ATOM 5133 C C . ALA A 1 644 ? -4.637 -5.739 7.442 1.00 93.56 644 ALA A C 1
ATOM 5135 O O . ALA A 1 644 ? -4.617 -6.883 6.992 1.00 93.56 644 ALA A O 1
ATOM 5136 N N . MET A 1 645 ? -3.757 -5.317 8.349 1.00 96.81 645 MET A N 1
ATOM 5137 C CA . MET A 1 645 ? -2.708 -6.181 8.908 1.00 96.81 645 MET A CA 1
ATOM 5138 C C . MET A 1 645 ? -3.091 -6.665 10.305 1.00 96.81 645 MET A C 1
ATOM 5140 O O . MET A 1 645 ? -3.625 -5.889 11.087 1.00 96.81 645 MET A O 1
ATOM 5144 N N . HIS A 1 646 ? -2.817 -7.932 10.602 1.00 94.69 646 HIS A N 1
ATOM 5145 C CA . HIS A 1 646 ? -2.931 -8.516 11.936 1.00 94.69 646 HIS A CA 1
ATOM 5146 C C . HIS A 1 646 ? -1.551 -9.022 12.393 1.00 94.69 646 HIS A C 1
ATOM 5148 O O . HIS A 1 646 ? -0.938 -9.759 11.615 1.00 94.69 646 HIS A O 1
ATOM 5154 N N . PRO A 1 647 ? -1.061 -8.702 13.608 1.00 95.44 647 PRO A N 1
ATOM 5155 C CA . PRO A 1 647 ? -1.711 -7.895 14.653 1.00 95.44 647 PRO A CA 1
ATOM 5156 C C . PRO A 1 647 ? -2.002 -6.461 14.194 1.00 95.44 647 PRO A C 1
ATOM 5158 O O . PRO A 1 647 ? -1.389 -5.991 13.234 1.00 95.44 647 PRO A O 1
ATOM 5161 N N . GLY A 1 648 ? -2.960 -5.792 14.850 1.00 89.62 648 GLY A N 1
ATOM 5162 C CA . GLY A 1 648 ? -3.372 -4.433 14.468 1.00 89.62 648 GLY A CA 1
ATOM 5163 C C . GLY A 1 648 ? -2.204 -3.442 14.501 1.00 89.62 648 GLY A C 1
ATOM 5164 O O . GLY A 1 648 ? -1.999 -2.695 13.547 1.00 89.62 648 GLY A O 1
ATOM 5165 N N . ALA A 1 649 ? -1.370 -3.541 15.540 1.00 96.69 649 ALA A N 1
ATOM 5166 C CA . ALA A 1 649 ? -0.138 -2.777 15.713 1.00 96.69 649 ALA A CA 1
ATOM 5167 C C . ALA A 1 649 ? 0.969 -3.233 14.738 1.00 96.69 649 ALA A C 1
ATOM 5169 O O . ALA A 1 649 ? 1.949 -3.881 15.127 1.00 96.69 649 ALA A O 1
ATOM 5170 N N . ALA A 1 650 ? 0.806 -2.905 13.457 1.00 97.62 650 ALA A N 1
ATOM 5171 C CA . ALA A 1 650 ? 1.725 -3.251 12.379 1.00 97.62 650 ALA A CA 1
ATOM 5172 C C . ALA A 1 650 ? 1.841 -2.138 11.328 1.00 97.62 650 ALA A C 1
ATOM 5174 O O . ALA A 1 650 ? 0.885 -1.418 11.039 1.00 97.62 650 ALA A O 1
ATOM 5175 N N . VAL A 1 651 ? 3.014 -2.039 10.699 1.00 98.25 651 VAL A N 1
ATOM 5176 C CA . VAL A 1 651 ? 3.313 -1.062 9.641 1.00 98.25 651 VAL A CA 1
ATOM 5177 C C . VAL A 1 651 ? 4.028 -1.762 8.488 1.00 98.25 651 VAL A C 1
ATOM 5179 O O . VAL A 1 651 ? 4.897 -2.606 8.696 1.00 98.25 651 VAL A O 1
ATOM 5182 N N . SER A 1 652 ? 3.681 -1.403 7.254 1.00 98.50 652 SER A N 1
ATOM 5183 C CA . SER A 1 652 ? 4.335 -1.914 6.048 1.00 98.50 652 SER A CA 1
ATOM 5184 C C . SER A 1 652 ? 4.452 -0.825 4.997 1.00 98.50 652 SER A C 1
ATOM 5186 O O . SER A 1 652 ? 3.500 -0.061 4.817 1.00 98.50 652 SER A O 1
ATOM 5188 N N . GLY A 1 653 ? 5.535 -0.818 4.231 1.00 98.25 653 GLY A N 1
ATOM 5189 C CA . GLY A 1 653 ? 5.704 0.133 3.141 1.00 98.25 653 GLY A CA 1
ATOM 5190 C C . GLY A 1 653 ? 6.836 -0.227 2.195 1.00 98.25 653 GLY A C 1
ATOM 5191 O O . GLY A 1 653 ? 7.591 -1.175 2.419 1.00 98.25 653 GLY A O 1
ATOM 5192 N N . LEU A 1 654 ? 6.922 0.550 1.122 1.00 98.50 654 LEU A N 1
ATOM 5193 C CA . LEU A 1 654 ? 8.082 0.592 0.241 1.00 98.50 654 LEU A CA 1
ATOM 5194 C C . LEU A 1 654 ? 9.119 1.560 0.804 1.00 98.50 654 LEU A C 1
ATOM 5196 O O . LEU A 1 654 ? 8.793 2.383 1.652 1.00 98.50 654 LEU A O 1
ATOM 5200 N N . LEU A 1 655 ? 10.352 1.472 0.321 1.00 98.50 655 LEU A N 1
ATOM 5201 C CA . LEU A 1 655 ? 11.454 2.366 0.659 1.00 98.50 655 LEU A CA 1
ATOM 5202 C C . LEU A 1 655 ? 12.053 2.911 -0.640 1.00 98.50 655 LEU A C 1
ATOM 5204 O O . LEU A 1 655 ? 12.361 2.130 -1.541 1.00 98.50 655 LEU A O 1
ATOM 5208 N N . PHE A 1 656 ? 12.230 4.228 -0.715 1.00 98.31 656 PHE A N 1
ATOM 5209 C CA . PHE A 1 656 ? 12.826 4.928 -1.854 1.00 98.31 656 PHE A CA 1
ATOM 5210 C C . PHE A 1 656 ? 14.049 5.710 -1.385 1.00 98.31 656 PHE A C 1
ATOM 5212 O O . PHE A 1 656 ? 13.981 6.417 -0.378 1.00 98.31 656 PHE A O 1
ATOM 5219 N N . SER A 1 657 ? 15.144 5.620 -2.138 1.00 97.06 657 SER A N 1
ATOM 5220 C CA . SER A 1 657 ? 16.420 6.258 -1.802 1.00 97.06 657 SER A CA 1
ATOM 5221 C C . SER A 1 657 ? 16.620 7.621 -2.472 1.00 97.06 657 SER A C 1
ATOM 5223 O O . SER A 1 657 ? 17.432 8.416 -1.996 1.00 97.06 657 SER A O 1
ATOM 5225 N N . HIS A 1 658 ? 15.893 7.918 -3.557 1.00 96.56 658 HIS A N 1
ATOM 5226 C CA . HIS A 1 658 ? 16.129 9.122 -4.353 1.00 96.56 658 HIS A CA 1
ATOM 5227 C C . HIS A 1 658 ? 15.934 10.408 -3.518 1.00 96.56 658 HIS A C 1
ATOM 5229 O O . HIS A 1 658 ? 14.897 10.553 -2.859 1.00 96.56 658 HIS A O 1
ATOM 5235 N N . PRO A 1 659 ? 16.864 11.384 -3.556 1.00 95.19 659 PRO A N 1
ATOM 5236 C CA . PRO A 1 659 ? 16.809 12.589 -2.717 1.00 95.19 659 PRO A CA 1
ATOM 5237 C C . PRO A 1 659 ? 15.624 13.513 -3.007 1.00 95.19 659 PRO A C 1
ATOM 5239 O O . PRO A 1 659 ? 15.187 14.252 -2.130 1.00 95.19 659 PRO A O 1
ATOM 5242 N N . GLU A 1 660 ? 15.071 13.464 -4.218 1.00 95.38 660 GLU A N 1
ATOM 5243 C CA . GLU A 1 660 ? 13.869 14.231 -4.571 1.00 95.38 660 GLU A CA 1
ATOM 5244 C C . GLU A 1 660 ? 12.548 13.515 -4.264 1.00 95.38 660 GLU A C 1
ATOM 5246 O O . GLU A 1 660 ? 11.480 14.100 -4.484 1.00 95.38 660 GLU A O 1
ATOM 5251 N N . SER A 1 661 ? 12.596 12.270 -3.778 1.00 96.44 661 SER A N 1
ATOM 5252 C CA . SER A 1 661 ? 11.391 11.535 -3.395 1.00 96.44 661 SER A CA 1
ATOM 5253 C C . SER A 1 661 ? 10.655 12.259 -2.264 1.00 96.44 661 SER A C 1
ATOM 5255 O O . SER A 1 661 ? 11.256 12.852 -1.369 1.00 96.44 661 SER A O 1
ATOM 5257 N N . LYS A 1 662 ? 9.323 12.305 -2.348 1.00 94.62 662 LYS A N 1
ATOM 5258 C CA . LYS A 1 662 ? 8.484 13.045 -1.396 1.00 94.62 662 LYS A CA 1
ATOM 5259 C C . LYS A 1 662 ? 7.093 12.444 -1.301 1.00 94.62 662 LYS A C 1
ATOM 5261 O O . LYS A 1 662 ? 6.599 11.861 -2.265 1.00 94.62 662 LYS A O 1
ATOM 5266 N N . TYR A 1 663 ? 6.418 12.667 -0.179 1.00 94.94 663 TYR A N 1
ATOM 5267 C CA . TYR A 1 663 ? 4.997 12.354 -0.068 1.00 94.94 663 TYR A CA 1
ATOM 5268 C C . TYR A 1 663 ? 4.152 13.368 -0.847 1.00 94.94 663 TYR A C 1
ATOM 5270 O O . TYR A 1 663 ? 4.305 14.585 -0.723 1.00 94.94 663 TYR A O 1
ATOM 5278 N N . PHE A 1 664 ? 3.219 12.858 -1.641 1.00 94.88 664 PHE A N 1
ATOM 5279 C CA . PHE A 1 664 ? 2.211 13.636 -2.352 1.00 94.88 664 PHE A CA 1
ATOM 5280 C C . PHE A 1 664 ? 0.875 12.896 -2.289 1.00 94.88 664 PHE A C 1
ATOM 5282 O O . PHE A 1 664 ? 0.835 11.704 -2.018 1.00 94.88 664 PHE A O 1
ATOM 5289 N N . ALA A 1 665 ? -0.236 13.595 -2.513 1.00 92.94 665 ALA A N 1
ATOM 5290 C CA . ALA A 1 665 ? -1.552 12.964 -2.524 1.00 92.94 665 ALA A CA 1
ATOM 5291 C C . ALA A 1 665 ? -1.993 12.657 -3.958 1.00 92.94 665 ALA A C 1
ATOM 5293 O O . ALA A 1 665 ? -2.063 13.565 -4.796 1.00 92.94 665 ALA A O 1
ATOM 5294 N N . ILE A 1 666 ? -2.327 11.400 -4.225 1.00 93.56 666 ILE A N 1
ATOM 5295 C CA . ILE A 1 666 ? -3.226 11.018 -5.308 1.00 93.56 666 ILE A CA 1
ATOM 5296 C C . ILE A 1 666 ? -4.630 11.445 -4.886 1.00 93.56 666 ILE A C 1
ATOM 5298 O O . ILE A 1 666 ? -5.063 11.186 -3.766 1.00 93.56 666 ILE A O 1
ATOM 5302 N N . SER A 1 667 ? -5.303 12.184 -5.760 1.00 86.69 667 SER A N 1
ATOM 5303 C CA . SER A 1 667 ? -6.630 12.737 -5.487 1.00 86.69 667 SER A CA 1
ATOM 5304 C C . SER A 1 667 ? -7.590 12.295 -6.583 1.00 86.69 667 SER A C 1
ATOM 5306 O O . SER A 1 667 ? -7.740 11.098 -6.807 1.00 86.69 667 SER A O 1
ATOM 5308 N N . GLU A 1 668 ? -8.220 13.228 -7.282 1.00 87.31 668 GLU A N 1
ATOM 5309 C CA . GLU A 1 668 ? -9.141 12.912 -8.365 1.00 87.31 668 GLU A CA 1
ATOM 5310 C C . GLU A 1 668 ? -8.392 12.303 -9.554 1.00 87.31 668 GLU A C 1
ATOM 5312 O O . GLU A 1 668 ? -7.398 12.853 -10.043 1.00 87.31 668 GLU A O 1
ATOM 5317 N N . LEU A 1 669 ? -8.890 11.150 -10.000 1.00 92.00 669 LEU A N 1
ATOM 5318 C CA . LEU A 1 669 ? -8.422 10.436 -11.179 1.00 92.00 669 LEU A CA 1
ATOM 5319 C C . LEU A 1 669 ? -9.504 10.474 -12.253 1.00 92.00 669 LEU A C 1
ATOM 5321 O O . LEU A 1 669 ? -10.697 10.363 -11.963 1.00 92.00 669 LEU A O 1
ATOM 5325 N N . GLN A 1 670 ? -9.086 10.582 -13.508 1.00 93.38 670 GLN A N 1
ATOM 5326 C CA . GLN A 1 670 ? -9.982 10.413 -14.637 1.00 93.38 670 GLN A CA 1
ATOM 5327 C C . GLN A 1 670 ? -10.166 8.933 -14.991 1.00 93.38 670 GLN A C 1
ATOM 5329 O O . GLN A 1 670 ? -9.409 8.045 -14.593 1.00 93.38 670 GLN A O 1
ATOM 5334 N N . LYS A 1 671 ? -11.221 8.662 -15.768 1.00 94.19 671 LYS A N 1
ATOM 5335 C CA . LYS A 1 671 ? -11.594 7.303 -16.185 1.00 94.19 671 LYS A CA 1
ATOM 5336 C C . LYS A 1 671 ? -10.510 6.606 -17.006 1.00 94.19 671 LYS A C 1
ATOM 5338 O O . LYS A 1 671 ? -10.472 5.382 -17.013 1.00 94.19 671 LYS A O 1
ATOM 5343 N N . ASP A 1 672 ? -9.691 7.357 -17.732 1.00 95.56 672 ASP A N 1
ATOM 5344 C CA . ASP A 1 672 ? -8.591 6.820 -18.532 1.00 95.56 672 ASP A CA 1
ATOM 5345 C C . ASP A 1 672 ? -7.530 6.143 -17.651 1.00 95.56 672 ASP A C 1
ATOM 5347 O O . ASP A 1 672 ? -7.192 4.991 -17.907 1.00 95.56 672 ASP A O 1
ATOM 5351 N N . GLN A 1 673 ? -7.103 6.782 -16.557 1.00 97.31 673 GLN A N 1
ATOM 5352 C CA . GLN A 1 673 ? -6.167 6.191 -15.603 1.00 97.31 673 GLN A CA 1
ATOM 5353 C C . GLN A 1 673 ? -6.772 5.024 -14.835 1.00 97.31 673 GLN A C 1
ATOM 5355 O O . GLN A 1 673 ? -6.094 4.023 -14.643 1.00 97.31 673 GLN A O 1
ATOM 5360 N N . VAL A 1 674 ? -8.044 5.104 -14.438 1.00 96.50 674 VAL A N 1
ATOM 5361 C CA . VAL A 1 674 ? -8.709 3.969 -13.776 1.00 96.50 674 VAL A CA 1
ATOM 5362 C C . VAL A 1 674 ? -8.725 2.737 -14.690 1.00 96.50 674 VAL A C 1
ATOM 5364 O O . VAL A 1 674 ? -8.421 1.639 -14.235 1.00 96.50 674 VAL A O 1
ATOM 5367 N N . LYS A 1 675 ? -9.017 2.911 -15.986 1.00 94.75 675 LYS A N 1
ATOM 5368 C CA . LYS A 1 675 ? -8.990 1.818 -16.975 1.00 94.75 675 LYS A CA 1
ATOM 5369 C C . LYS A 1 675 ? -7.579 1.289 -17.237 1.00 94.75 675 LYS A C 1
ATOM 5371 O O . LYS A 1 675 ? -7.396 0.080 -17.333 1.00 94.75 675 LYS A O 1
ATOM 5376 N N . ASP A 1 676 ? -6.598 2.179 -17.367 1.00 94.44 676 ASP A N 1
ATOM 5377 C CA . ASP A 1 676 ? -5.186 1.819 -17.542 1.00 94.44 676 ASP A CA 1
ATOM 5378 C C . ASP A 1 676 ? -4.657 1.027 -16.335 1.00 94.44 676 ASP A C 1
ATOM 5380 O O . ASP A 1 676 ? -4.079 -0.044 -16.507 1.00 94.44 676 ASP A O 1
ATOM 5384 N N . TYR A 1 677 ? -4.946 1.494 -15.118 1.00 96.06 677 TYR A N 1
ATOM 5385 C CA . TYR A 1 677 ? -4.585 0.813 -13.876 1.00 96.06 677 TYR A CA 1
ATOM 5386 C C . TYR A 1 677 ? -5.272 -0.551 -13.761 1.00 96.06 677 TYR A C 1
ATOM 5388 O O . TYR A 1 677 ? -4.615 -1.544 -13.461 1.00 96.06 677 TYR A O 1
ATOM 5396 N N . ALA A 1 678 ? -6.572 -0.634 -14.073 1.00 92.75 678 ALA A N 1
ATOM 5397 C CA . ALA A 1 678 ? -7.294 -1.904 -14.101 1.00 92.75 678 ALA A CA 1
ATOM 5398 C C . ALA A 1 678 ? -6.646 -2.895 -15.080 1.00 92.75 678 ALA A C 1
ATOM 5400 O O . ALA A 1 678 ? -6.382 -4.034 -14.702 1.00 92.75 678 ALA A O 1
ATOM 5401 N N . LYS A 1 679 ? -6.284 -2.451 -16.293 1.00 90.69 679 LYS A N 1
ATOM 5402 C CA . LYS A 1 679 ? -5.565 -3.281 -17.271 1.00 90.69 679 LYS A CA 1
ATOM 5403 C C . LYS A 1 679 ? -4.230 -3.787 -16.713 1.00 90.69 679 LYS A C 1
ATOM 5405 O O . LYS A 1 679 ? -3.974 -4.985 -16.798 1.00 90.69 679 LYS A O 1
ATOM 5410 N N . ARG A 1 680 ? -3.409 -2.907 -16.123 1.00 90.12 680 ARG A N 1
ATOM 5411 C CA . ARG A 1 680 ? -2.116 -3.272 -15.510 1.00 90.12 680 ARG A CA 1
ATOM 5412 C C . ARG A 1 680 ? -2.268 -4.294 -14.380 1.00 90.12 680 ARG A C 1
ATOM 5414 O O . ARG A 1 680 ? -1.479 -5.225 -14.285 1.00 90.12 680 ARG A O 1
ATOM 5421 N N . LYS A 1 681 ? -3.322 -4.160 -13.572 1.00 89.00 681 LYS A N 1
ATOM 5422 C CA . LYS A 1 681 ? -3.642 -5.052 -12.445 1.00 89.00 681 LYS A CA 1
ATOM 5423 C C . LYS A 1 681 ? -4.362 -6.344 -12.850 1.00 89.00 681 LYS A C 1
ATOM 5425 O O . LYS A 1 681 ? -4.584 -7.202 -11.994 1.00 89.00 681 LYS A O 1
ATOM 5430 N N . GLY A 1 682 ? -4.765 -6.483 -14.115 1.00 89.56 682 GLY A N 1
ATOM 5431 C CA . GLY A 1 682 ? -5.612 -7.586 -14.578 1.00 89.56 682 GLY A CA 1
ATOM 5432 C C . GLY A 1 682 ? -7.037 -7.549 -14.006 1.00 89.56 682 GLY A C 1
ATOM 5433 O O . GLY A 1 682 ? -7.651 -8.595 -13.807 1.00 89.56 682 GLY A O 1
ATOM 5434 N N . TRP A 1 683 ? -7.548 -6.359 -13.689 1.00 91.44 683 TRP A N 1
ATOM 5435 C CA . TRP A 1 683 ? -8.905 -6.120 -13.192 1.00 91.44 683 TRP A CA 1
ATOM 5436 C C . TRP A 1 683 ? -9.858 -5.714 -14.323 1.00 91.44 683 TRP A C 1
ATOM 5438 O O . TRP A 1 683 ? -9.429 -5.306 -15.404 1.00 91.44 683 TRP A O 1
ATOM 5448 N N . THR A 1 684 ? -11.161 -5.842 -14.061 1.00 78.69 684 THR A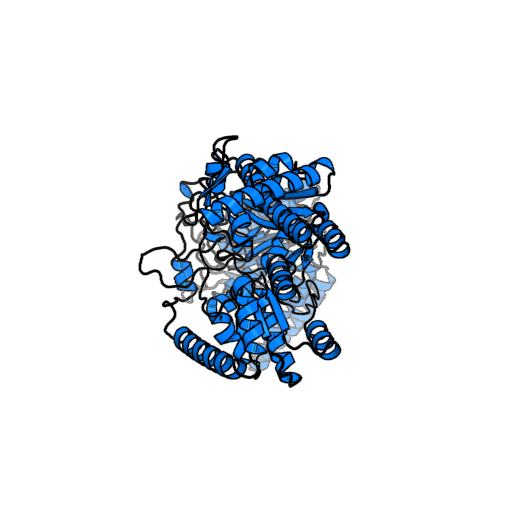 N 1
ATOM 5449 C CA . THR A 1 684 ? -12.253 -5.486 -14.986 1.00 78.69 684 THR A CA 1
ATOM 5450 C C . THR A 1 684 ? -12.792 -4.088 -14.756 1.00 78.69 684 THR A C 1
ATOM 5452 O O . THR A 1 684 ? -13.029 -3.766 -13.567 1.00 78.69 684 THR A O 1
#

pLDDT: mean 87.42, std 12.63, range [25.75, 98.81]

Radius of gyration: 34.78 Å; chains: 1; bounding box: 74×65×101 Å